Protein AF-0000000083311885 (afdb_homodimer)

Nearest PDB structures (foldseek):
  3obe-assembly1_A  TM=7.363E-01  e=1.708E-14  Parabacteroides distasonis ATCC 8503
  5hmq-assembly2_B  TM=7.507E-01  e=5.386E-14  Pseudomonas putida KT2440
  3obe-assembly2_B  TM=7.252E-01  e=8.177E-13  Parabacteroides distasonis ATCC 8503
  7vpf-assembly1_B  TM=7.449E-01  e=5.595E-10  Paenibacillus sp. FSL H7-0331
  3ju2-assembly1_A  TM=7.381E-01  e=1.764E-09  Sinorhizobium meliloti

Solvent-accessible surface area (backbone atoms only — not comparable to full-atom values): 34949 Å² total; per-residue (Å²): 135,87,79,86,82,86,86,87,86,82,88,85,83,87,79,83,82,82,80,80,82,76,84,77,81,83,79,84,78,71,81,74,75,80,79,70,80,74,68,78,68,74,72,69,78,74,63,57,48,38,24,39,45,42,82,81,56,80,82,64,66,56,55,68,30,40,34,34,28,33,73,28,62,41,54,23,31,30,45,59,72,54,42,46,71,57,39,36,60,68,55,44,51,51,43,22,57,77,33,59,30,47,61,40,31,37,44,52,77,66,28,49,60,53,75,53,67,68,58,47,51,35,40,49,25,49,47,53,44,34,39,74,60,60,32,74,36,37,35,36,39,69,38,69,55,62,82,95,50,83,83,47,72,67,55,43,53,53,35,24,52,29,40,38,54,52,18,59,58,33,46,79,61,76,32,46,27,25,44,38,60,46,69,75,25,51,50,64,39,63,67,44,44,52,54,31,54,73,59,41,85,75,37,31,24,21,51,28,42,43,42,38,41,74,60,70,38,57,43,49,56,49,50,63,75,45,45,91,45,49,65,37,38,35,44,46,30,39,72,48,71,50,64,46,94,88,63,44,70,49,63,42,48,27,42,43,75,70,42,86,70,63,66,57,62,59,40,51,50,45,38,55,72,72,62,65,80,51,53,39,27,38,36,72,31,59,79,43,90,97,43,63,48,54,54,49,43,26,50,59,46,22,59,36,40,52,47,41,47,72,63,62,67,131,83,76,82,74,83,80,82,83,76,80,81,77,83,74,81,74,78,76,74,76,71,80,71,76,78,73,80,75,69,76,68,73,79,77,71,75,74,70,78,70,77,70,69,81,76,61,57,47,39,24,41,44,43,81,80,55,80,83,65,65,57,53,67,29,40,35,33,28,33,74,30,63,40,56,24,30,32,45,59,69,53,41,46,71,58,38,37,60,68,57,42,50,51,44,22,59,75,34,57,29,45,60,40,30,38,43,52,79,68,29,49,57,52,75,52,67,68,60,47,51,33,42,48,26,49,47,52,44,34,39,74,61,60,32,72,36,38,36,36,40,70,39,70,56,64,83,98,50,81,82,49,74,65,55,43,52,53,37,24,50,29,41,39,54,51,20,58,58,33,45,78,63,74,32,45,29,25,42,35,59,46,68,75,26,50,50,63,38,63,67,45,45,52,55,31,55,73,60,41,85,73,37,33,25,21,52,27,42,44,42,37,40,72,59,69,37,56,42,49,56,49,50,64,74,44,46,92,43,49,64,37,39,36,42,45,31,38,69,49,71,52,64,46,97,88,64,43,71,50,63,43,49,26,42,42,73,70,43,87,70,62,64,58,61,58,40,50,52,44,39,57,72,72,61,65,81,53,54,37,27,42,35,72,32,60,79,43,90,97,44,64,48,54,53,50,44,25,50,59,45,23,60,34,40,54,45,42,46,72,65,62,68

Radius of gyration: 37.35 Å; Cα contacts (8 Å, |Δi|>4): 1074; chains: 2; bounding box: 110×89×124 Å

Organism: NCBI:txid1204385

Secondary structure (DSSP, 8-state):
---------------------------------------------PPPEEEEE-TT-SS--HHHHHHHHHHHT-SEEEE---HHHH--HHHHHHHHHHHT--EEEEE-SS-TT---HHHHHHHHHHHHHHHHTT-SEEEE---PPPTTS---HHHHHHHHHHHHHHHHHHHTTTPPEEEEP-TTSS--SHHHHHHHHHT-SS-EEEEEHHHHHHTT--HHHHHHHTTTTEEEEEE-EEEE--B-TTS-B--EEE-TTTSSSS-HHHHHHHHHHTT--SEEEEPP-SPPTT--SHHHHHHHTHHHHHHHHHTT-/----------------------------TT---------------PPPEEEEE-TT-SS--HHHHHHHHHHHT-SEEEE---HHHH--HHHHHHHHHHHT--EEEEE-SS-TT---HHHHHHHHHHHHHHHHTT-SEEEE---PPPTTS---HHHHHHHHHHHHHHHHHHHTTTPPEEEEP-TTSS--SHHHHHHHHHT-SS-EEEEEHHHHHHTT--HHHHHHHTTTTEEEEEE-EEEE--B-TTS-B--EEE-TTTSSSS-HHHHHHHHHHTT--SEEEEPP-SPPTT--SHHHHHHHTHHHHHHHHHTT-

Structure (mmCIF, N/CA/C/O backbone):
data_AF-0000000083311885-model_v1
#
loop_
_entity.id
_entity.type
_entity.pdbx_description
1 polymer 'Sugar phosphate isomerase/epimerase'
#
loop_
_atom_site.group_PDB
_atom_site.id
_atom_site.type_symbol
_atom_site.label_atom_id
_atom_site.label_alt_id
_atom_site.label_comp_id
_atom_site.label_asym_id
_atom_site.label_entity_id
_atom_site.label_seq_id
_atom_site.pdbx_PDB_ins_code
_atom_site.Cartn_x
_atom_site.Cartn_y
_atom_site.Cartn_z
_atom_site.occupancy
_atom_site.B_iso_or_equiv
_atom_site.auth_seq_id
_atom_site.auth_comp_id
_atom_site.auth_asym_id
_atom_site.auth_atom_id
_atom_site.pdbx_PDB_model_num
ATOM 1 N N . MET A 1 1 ? 36.219 -35.906 82 1 18.56 1 MET A N 1
ATOM 2 C CA . MET A 1 1 ? 37.688 -35.812 81.938 1 18.56 1 MET A CA 1
ATOM 3 C C . MET A 1 1 ? 38.219 -36.75 80.812 1 18.56 1 MET A C 1
ATOM 5 O O . MET A 1 1 ? 39.438 -36.969 80.75 1 18.56 1 MET A O 1
ATOM 9 N N . ALA A 1 2 ? 37.219 -37.438 80.062 1 23.94 2 ALA A N 1
ATOM 10 C CA . ALA A 1 2 ? 37.438 -38.688 79.312 1 23.94 2 ALA A CA 1
ATOM 11 C C . ALA A 1 2 ? 38.219 -38.406 78.062 1 23.94 2 ALA A C 1
ATOM 13 O O . ALA A 1 2 ? 37.875 -37.469 77.312 1 23.94 2 ALA A O 1
ATOM 14 N N . GLY A 1 3 ? 39.531 -38.781 77.812 1 20.08 3 GLY A N 1
ATOM 15 C CA . GLY A 1 3 ? 40.812 -38.5 77.125 1 20.08 3 GLY A CA 1
ATOM 16 C C . GLY A 1 3 ? 40.844 -38.938 75.688 1 20.08 3 GLY A C 1
ATOM 17 O O . GLY A 1 3 ? 40.719 -40.156 75.438 1 20.08 3 GLY A O 1
ATOM 18 N N . ILE A 1 4 ? 40.344 -38.188 74.562 1 24.22 4 ILE A N 1
ATOM 19 C CA . ILE A 1 4 ? 39.938 -38.438 73.188 1 24.22 4 ILE A CA 1
ATOM 20 C C . ILE A 1 4 ? 41.156 -38.688 72.312 1 24.22 4 ILE A C 1
ATOM 22 O O . ILE A 1 4 ? 42 -37.781 72.125 1 24.22 4 ILE A O 1
ATOM 26 N N . TYR A 1 5 ? 41.844 -39.906 72.25 1 21.88 5 TYR A N 1
ATOM 27 C CA . TYR A 1 5 ? 43.156 -40.344 71.812 1 21.88 5 TYR A CA 1
ATOM 28 C C . TYR A 1 5 ? 43.281 -40.281 70.25 1 21.88 5 TYR A C 1
ATOM 30 O O . TYR A 1 5 ? 42.438 -40.812 69.562 1 21.88 5 TYR A O 1
ATOM 38 N N . PRO A 1 6 ? 44.094 -39.312 69.5 1 24.08 6 PRO A N 1
ATOM 39 C CA . PRO A 1 6 ? 44.219 -38.812 68.125 1 24.08 6 PRO A CA 1
ATOM 40 C C . PRO A 1 6 ? 44.938 -39.781 67.188 1 24.08 6 PRO A C 1
ATOM 42 O O . PRO A 1 6 ? 45.938 -40.375 67.562 1 24.08 6 PRO A O 1
ATOM 45 N N . ALA A 1 7 ? 44.312 -40.469 66.062 1 26 7 ALA A N 1
ATOM 46 C CA . ALA A 1 7 ? 44.719 -41.656 65.312 1 26 7 ALA A CA 1
ATOM 47 C C . ALA A 1 7 ? 45.906 -41.375 64.438 1 26 7 ALA A C 1
ATOM 49 O O . ALA A 1 7 ? 46.031 -40.25 63.875 1 26 7 ALA A O 1
ATOM 50 N N . PRO A 1 8 ? 46.969 -42.281 64 1 21.94 8 PRO A N 1
ATOM 51 C CA . PRO A 1 8 ? 48.375 -42.25 63.594 1 21.94 8 PRO A CA 1
ATOM 52 C C . PRO A 1 8 ? 48.531 -42.156 62.094 1 21.94 8 PRO A C 1
ATOM 54 O O . PRO A 1 8 ? 47.75 -42.781 61.344 1 21.94 8 PRO A O 1
ATOM 57 N N . LEU A 1 9 ? 48.969 -41 61.406 1 22.94 9 LEU A N 1
ATOM 58 C CA . LEU A 1 9 ? 49.062 -40.469 60.031 1 22.94 9 LEU A CA 1
ATOM 59 C C . LEU A 1 9 ? 50.094 -41.219 59.219 1 22.94 9 LEU A C 1
ATOM 61 O O . LEU A 1 9 ? 51.312 -41.156 59.531 1 22.94 9 LEU A O 1
ATOM 65 N N . SER A 1 10 ? 49.781 -42.406 58.531 1 20.8 10 SER A N 1
ATOM 66 C CA . SER A 1 10 ? 50.688 -43.375 57.938 1 20.8 10 SER A CA 1
ATOM 67 C C . SER A 1 10 ? 51.406 -42.812 56.719 1 20.8 10 SER A C 1
ATOM 69 O O . SER A 1 10 ? 50.875 -41.969 56.031 1 20.8 10 SER A O 1
ATOM 71 N N . ARG A 1 11 ? 52.75 -43.062 56.344 1 22.72 11 ARG A N 1
ATOM 72 C CA . ARG A 1 11 ? 53.969 -42.562 55.719 1 22.72 11 ARG A CA 1
ATOM 73 C C . ARG A 1 11 ? 54 -43.031 54.25 1 22.72 11 ARG A C 1
ATOM 75 O O . ARG A 1 11 ? 54.344 -44.156 53.938 1 22.72 11 ARG A O 1
ATOM 82 N N . CYS A 1 12 ? 52.969 -42.75 53.188 1 21.72 12 CYS A N 1
ATOM 83 C CA . CYS A 1 12 ? 52.844 -43.469 51.938 1 21.72 12 CYS A CA 1
ATOM 84 C C . CYS A 1 12 ? 53.969 -43.156 50.969 1 21.72 12 CYS A C 1
ATOM 86 O O . CYS A 1 12 ? 54.25 -41.969 50.719 1 21.72 12 CYS A O 1
ATOM 88 N N . THR A 1 13 ? 54.875 -44.094 50.438 1 20.58 13 THR A N 1
ATOM 89 C CA . THR A 1 13 ? 56.219 -44.188 49.844 1 20.58 13 THR A CA 1
ATOM 90 C C . THR A 1 13 ? 56.188 -43.875 48.375 1 20.58 13 THR A C 1
ATOM 92 O O . THR A 1 13 ? 55.281 -44.312 47.656 1 20.58 13 THR A O 1
ATOM 95 N N . ARG A 1 14 ? 56.844 -42.781 47.75 1 23.69 14 ARG A N 1
ATOM 96 C CA . ARG A 1 14 ? 56.906 -41.969 46.531 1 23.69 14 ARG A CA 1
ATOM 97 C C . ARG A 1 14 ? 57.719 -42.688 45.438 1 23.69 14 ARG A C 1
ATOM 99 O O . ARG A 1 14 ? 58.969 -42.719 45.5 1 23.69 14 ARG A O 1
ATOM 106 N N . GLY A 1 15 ? 57.281 -43.969 44.875 1 18.47 15 GLY A N 1
ATOM 107 C CA . GLY A 1 15 ? 58.188 -44.75 44.031 1 18.47 15 GLY A CA 1
ATOM 108 C C . GLY A 1 15 ? 58.438 -44.094 42.688 1 18.47 15 GLY A C 1
ATOM 109 O O . GLY A 1 15 ? 57.562 -43.469 42.094 1 18.47 15 GLY A O 1
ATOM 110 N N . LYS A 1 16 ? 59.75 -43.812 42.25 1 25.08 16 LYS A N 1
ATOM 111 C CA . LYS A 1 16 ? 60.438 -43.062 41.219 1 25.08 16 LYS A CA 1
ATOM 112 C C . LYS A 1 16 ? 60.406 -43.812 39.906 1 25.08 16 LYS A C 1
ATOM 114 O O . LYS A 1 16 ? 61.062 -44.844 39.75 1 25.08 16 LYS A O 1
ATOM 119 N N . LEU A 1 17 ? 59.156 -43.938 39.062 1 21.27 17 LEU A N 1
ATOM 120 C CA . LEU A 1 17 ? 59.062 -44.812 37.906 1 21.27 17 LEU A CA 1
ATOM 121 C C . LEU A 1 17 ? 59.938 -44.312 36.75 1 21.27 17 LEU A C 1
ATOM 123 O O . LEU A 1 17 ? 59.906 -43.125 36.406 1 21.27 17 LEU A O 1
ATOM 127 N N . ASP A 1 18 ? 61.031 -44.969 36.344 1 23.36 18 ASP A N 1
ATOM 128 C CA . ASP A 1 18 ? 62.156 -44.812 35.438 1 23.36 18 ASP A CA 1
ATOM 129 C C . ASP A 1 18 ? 61.719 -44.906 34 1 23.36 18 ASP A C 1
ATOM 131 O O . ASP A 1 18 ? 61.406 -46 33.531 1 23.36 18 ASP A O 1
ATOM 135 N N . VAL A 1 19 ? 60.844 -44.094 33.406 1 24.53 19 VAL A N 1
ATOM 136 C CA . VAL A 1 19 ? 60.125 -44.219 32.125 1 24.53 19 VAL A CA 1
ATOM 137 C C . VAL A 1 19 ? 61.094 -44.094 30.969 1 24.53 19 VAL A C 1
ATOM 139 O O . VAL A 1 19 ? 61.719 -43.062 30.797 1 24.53 19 VAL A O 1
ATOM 142 N N . SER A 1 20 ? 61.781 -45.219 30.531 1 22.55 20 SER A N 1
ATOM 143 C CA . SER A 1 20 ? 62.781 -45.344 29.5 1 22.55 20 SER A CA 1
ATOM 144 C C . SER A 1 20 ? 62.219 -45.094 28.109 1 22.55 20 SER A C 1
ATOM 146 O O . SER A 1 20 ? 61.219 -45.75 27.719 1 22.55 20 SER A O 1
ATOM 148 N N . PHE A 1 21 ? 62.25 -43.938 27.484 1 27.09 21 PHE A N 1
ATOM 149 C CA . PHE A 1 21 ? 61.688 -43.312 26.297 1 27.09 21 PHE A CA 1
ATOM 150 C C . PHE A 1 21 ? 62.312 -43.906 25.031 1 27.09 21 PHE A C 1
ATOM 152 O O . PHE A 1 21 ? 63.5 -43.656 24.75 1 27.09 21 PHE A O 1
ATOM 159 N N . SER A 1 22 ? 61.906 -45.25 24.656 1 25.77 22 SER A N 1
ATOM 160 C CA . SER A 1 22 ? 62.531 -45.875 23.5 1 25.77 22 SER A CA 1
ATOM 161 C C . SER A 1 22 ? 62.188 -45.125 22.219 1 25.77 22 SER A C 1
ATOM 163 O O . SER A 1 22 ? 61.062 -44.719 22.016 1 25.77 22 SER A O 1
ATOM 165 N N . PRO A 1 23 ? 63.188 -44.75 21.281 1 29.5 23 PRO A N 1
ATOM 166 C CA . PRO A 1 23 ? 63.125 -43.875 20.125 1 29.5 23 PRO A CA 1
ATOM 167 C C . PRO A 1 23 ? 62.469 -44.531 18.922 1 29.5 23 PRO A C 1
ATOM 169 O O . PRO A 1 23 ? 62.875 -45.625 18.5 1 29.5 23 PRO A O 1
ATOM 172 N N . ARG A 1 24 ? 61.125 -44.531 18.656 1 31.94 24 ARG A N 1
ATOM 173 C CA . ARG A 1 24 ? 60.406 -45.281 17.641 1 31.94 24 ARG A CA 1
ATOM 174 C C . ARG A 1 24 ? 60.875 -44.875 16.234 1 31.94 24 ARG A C 1
ATOM 176 O O . ARG A 1 24 ? 61.219 -43.719 15.992 1 31.94 24 ARG A O 1
ATOM 183 N N . PRO A 1 25 ? 61.125 -45.875 15.375 1 28.33 25 PRO A N 1
ATOM 184 C CA . PRO A 1 25 ? 61.719 -45.75 14.055 1 28.33 25 PRO A CA 1
ATOM 185 C C . PRO A 1 25 ? 60.875 -44.906 13.102 1 28.33 25 PRO A C 1
ATOM 187 O O . PRO A 1 25 ? 59.656 -44.781 13.273 1 28.33 25 PRO A O 1
ATOM 190 N N . ARG A 1 26 ? 61.531 -44.062 12.164 1 31.56 26 ARG A N 1
ATOM 191 C CA . ARG A 1 26 ? 61.062 -43.031 11.227 1 31.56 26 ARG A CA 1
ATOM 192 C C . ARG A 1 26 ? 60.281 -43.656 10.07 1 31.56 26 ARG A C 1
ATOM 194 O O . ARG A 1 26 ? 60.812 -44.5 9.352 1 31.56 26 ARG A O 1
ATOM 201 N N . PRO A 1 27 ? 58.906 -43.938 10.211 1 27.64 27 PRO A N 1
ATOM 202 C CA . PRO A 1 27 ? 58.156 -44.656 9.164 1 27.64 27 PRO A CA 1
ATOM 203 C C . PRO A 1 27 ? 58.406 -44.094 7.77 1 27.64 27 PRO A C 1
ATOM 205 O O . PRO A 1 27 ? 58.75 -42.906 7.625 1 27.64 27 PRO A O 1
ATOM 208 N N . ASN A 1 28 ? 58.812 -44.969 6.84 1 30.66 28 ASN A N 1
ATOM 209 C CA . ASN A 1 28 ? 59.062 -44.812 5.414 1 30.66 28 ASN A CA 1
ATOM 210 C C . ASN A 1 28 ? 57.938 -44.125 4.691 1 30.66 28 ASN A C 1
ATOM 212 O O . ASN A 1 28 ? 56.812 -44.625 4.645 1 30.66 28 ASN A O 1
ATOM 216 N N . LEU A 1 29 ? 57.938 -42.844 4.359 1 29.81 29 LEU A N 1
ATOM 217 C CA . LEU A 1 29 ? 56.969 -41.844 3.889 1 29.81 29 LEU A CA 1
ATOM 218 C C . LEU A 1 29 ? 56.562 -42.156 2.449 1 29.81 29 LEU A C 1
ATOM 220 O O . LEU A 1 29 ? 55.781 -41.406 1.859 1 29.81 29 LEU A O 1
ATOM 224 N N . TYR A 1 30 ? 57.281 -43 1.645 1 30.47 30 TYR A N 1
ATOM 225 C CA . TYR A 1 30 ? 57.188 -42.656 0.232 1 30.47 30 TYR A CA 1
ATOM 226 C C . TYR A 1 30 ? 55.906 -43.156 -0.392 1 30.47 30 TYR A C 1
ATOM 228 O O . TYR A 1 30 ? 55.75 -43.156 -1.616 1 30.47 30 TYR A O 1
ATOM 236 N N . GLN A 1 31 ? 55.188 -44.062 0.158 1 31.91 31 GLN A N 1
ATOM 237 C CA . GLN A 1 31 ? 54.281 -44.625 -0.827 1 31.91 31 GLN A CA 1
ATOM 238 C C . GLN A 1 31 ? 53.219 -43.594 -1.263 1 31.91 31 GLN A C 1
ATOM 240 O O . GLN A 1 31 ? 52.312 -43.25 -0.499 1 31.91 31 GLN A O 1
ATOM 245 N N . LEU A 1 32 ? 53.469 -42.75 -2.26 1 33.69 32 LEU A N 1
ATOM 246 C CA . LEU A 1 32 ? 52.406 -41.875 -2.764 1 33.69 32 LEU A CA 1
ATOM 247 C C . LEU A 1 32 ? 51.312 -42.688 -3.41 1 33.69 32 LEU A C 1
ATOM 249 O O . LEU A 1 32 ? 51.562 -43.469 -4.336 1 33.69 32 LEU A O 1
ATOM 253 N N . PRO A 1 33 ? 50.25 -43.094 -2.766 1 38.22 33 PRO A N 1
ATOM 254 C CA . PRO A 1 33 ? 49.219 -43.844 -3.482 1 38.22 33 PRO A CA 1
ATOM 255 C C . PRO A 1 33 ? 48.75 -43.156 -4.75 1 38.22 33 PRO A C 1
ATOM 257 O O . PRO A 1 33 ? 48.812 -41.906 -4.84 1 38.22 33 PRO A O 1
ATOM 260 N N . SER A 1 34 ? 48.75 -43.844 -5.852 1 37.88 34 SER A N 1
ATOM 261 C CA . SER A 1 34 ? 48.156 -43.438 -7.121 1 37.88 34 SER A CA 1
ATOM 262 C C . SER A 1 34 ? 46.719 -42.938 -6.926 1 37.88 34 SER A C 1
ATOM 264 O O . SER A 1 34 ? 45.875 -43.656 -6.379 1 37.88 34 SER A O 1
ATOM 266 N N . LEU A 1 35 ? 46.438 -41.656 -6.828 1 35.78 35 LEU A N 1
ATOM 267 C CA . LEU A 1 35 ? 45.094 -41.094 -6.793 1 35.78 35 LEU A CA 1
ATOM 268 C C . LEU A 1 35 ? 44.25 -41.562 -7.977 1 35.78 35 LEU A C 1
ATOM 270 O O . LEU A 1 35 ? 44.531 -41.188 -9.117 1 35.78 35 LEU A O 1
ATOM 274 N N . ILE A 1 36 ? 43.719 -42.812 -8.008 1 42.84 36 ILE A N 1
ATOM 275 C CA . ILE A 1 36 ? 42.688 -43.125 -8.977 1 42.84 36 ILE A CA 1
ATOM 276 C C . ILE A 1 36 ? 41.656 -42 -9.031 1 42.84 36 ILE A C 1
ATOM 278 O O . ILE A 1 36 ? 41.188 -41.531 -8 1 42.84 36 ILE A O 1
ATOM 282 N N . PRO A 1 37 ? 41.5 -41.312 -10.172 1 39.31 37 PRO A N 1
ATOM 283 C CA . PRO A 1 37 ? 40.469 -40.281 -10.227 1 39.31 37 PRO A CA 1
ATOM 284 C C . PRO A 1 37 ? 39.094 -40.75 -9.703 1 39.31 37 PRO A C 1
ATOM 286 O O . PRO A 1 37 ? 38.688 -41.906 -9.977 1 39.31 37 PRO A O 1
ATOM 289 N N . SER A 1 38 ? 38.688 -40.312 -8.555 1 37.69 38 SER A N 1
ATOM 290 C CA . SER A 1 38 ? 37.312 -40.562 -8.078 1 37.69 38 SER A CA 1
ATOM 291 C C . SER A 1 38 ? 36.312 -40.531 -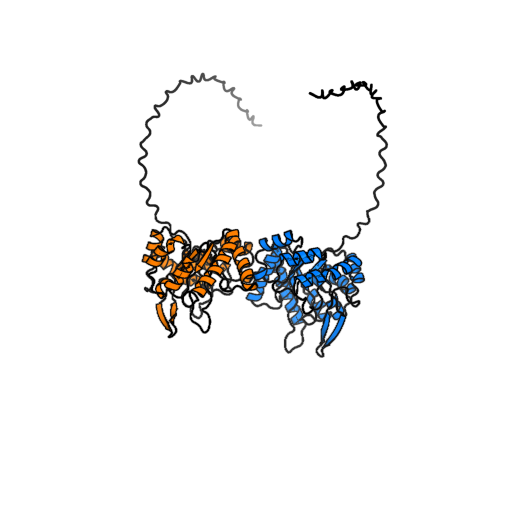9.219 1 37.69 38 SER A C 1
ATOM 293 O O . SER A 1 38 ? 36.469 -39.719 -10.141 1 37.69 38 SER A O 1
ATOM 295 N N . GLN A 1 39 ? 35.719 -41.625 -9.562 1 39.34 39 GLN A N 1
ATOM 296 C CA . GLN A 1 39 ? 34.531 -41.594 -10.445 1 39.34 39 GLN A CA 1
ATOM 297 C C . GLN A 1 39 ? 33.75 -40.312 -10.289 1 39.34 39 GLN A C 1
ATOM 299 O O . GLN A 1 39 ? 33.719 -39.719 -9.211 1 39.34 39 GLN A O 1
ATOM 304 N N . PRO A 1 40 ? 33.469 -39.594 -11.391 1 40.59 40 PRO A N 1
ATOM 305 C CA . PRO A 1 40 ? 32.562 -38.438 -11.188 1 40.59 40 PRO A CA 1
ATOM 306 C C . PRO A 1 40 ? 31.453 -38.75 -10.18 1 40.59 40 PRO A C 1
ATOM 308 O O . PRO A 1 40 ? 30.859 -39.812 -10.203 1 40.59 40 PRO A O 1
ATOM 311 N N . HIS A 1 41 ? 31.594 -38.375 -8.961 1 38.5 41 HIS A N 1
ATOM 312 C CA . HIS A 1 41 ? 30.422 -38.438 -8.094 1 38.5 41 HIS A CA 1
ATOM 313 C C . HIS A 1 41 ? 29.141 -38.188 -8.883 1 38.5 41 HIS A C 1
ATOM 315 O O . HIS A 1 41 ? 29.062 -37.188 -9.633 1 38.5 41 HIS A O 1
ATOM 321 N N . GLU A 1 42 ? 28.531 -39.094 -9.375 1 40.53 42 GLU A N 1
ATOM 322 C CA . GLU A 1 42 ? 27.156 -38.812 -9.75 1 40.53 42 GLU A CA 1
ATOM 323 C C . GLU A 1 42 ? 26.562 -37.719 -8.891 1 40.53 42 GLU A C 1
ATOM 325 O O . GLU A 1 42 ? 26.406 -37.875 -7.676 1 40.53 42 GLU A O 1
ATOM 330 N N . GLU A 1 43 ? 26.891 -36.469 -9.031 1 42.88 43 GLU A N 1
ATOM 331 C CA . GLU A 1 43 ? 26.219 -35.375 -8.328 1 42.88 43 GLU A CA 1
ATOM 332 C C . GLU A 1 43 ? 24.75 -35.688 -8.094 1 42.88 43 GLU A C 1
ATOM 334 O O . GLU A 1 43 ? 24 -35.938 -9.039 1 42.88 43 GLU A O 1
ATOM 339 N N . GLU A 1 44 ? 24.375 -36.438 -7.098 1 50.34 44 GLU A N 1
ATOM 340 C CA . GLU A 1 44 ? 22.969 -36.594 -6.73 1 50.34 44 GLU A CA 1
ATOM 341 C C . GLU A 1 44 ? 22.188 -35.344 -7.098 1 50.34 44 GLU A C 1
ATOM 343 O O . GLU A 1 44 ? 22.641 -34.219 -6.844 1 50.34 44 GLU A O 1
ATOM 348 N N . PRO A 1 45 ? 21.328 -35.438 -8.062 1 56.09 45 PRO A N 1
ATOM 349 C CA . PRO A 1 45 ? 20.578 -34.25 -8.492 1 56.09 45 PRO A CA 1
ATOM 350 C C . PRO A 1 45 ? 20.094 -33.406 -7.324 1 56.09 45 PRO A C 1
ATOM 352 O O . PRO A 1 45 ? 19.641 -33.938 -6.305 1 56.09 45 PRO A O 1
ATOM 355 N N . MET A 1 46 ? 20.594 -32.25 -7.121 1 65.31 46 MET A N 1
ATOM 356 C CA . MET A 1 46 ? 20.219 -31.312 -6.062 1 65.31 46 MET A CA 1
ATOM 357 C C . MET A 1 46 ? 18.719 -31.109 -6.012 1 65.31 46 MET A C 1
ATOM 359 O O . MET A 1 46 ? 18.062 -30.953 -7.051 1 65.31 46 MET A O 1
ATOM 363 N N . PRO A 1 47 ? 18.031 -31.344 -4.863 1 84.31 47 PRO A N 1
ATOM 364 C CA . PRO A 1 47 ? 16.594 -31.141 -4.684 1 84.31 47 PRO A CA 1
ATOM 365 C C . PRO A 1 47 ? 16.141 -29.734 -5.086 1 84.31 47 PRO A C 1
ATOM 367 O O . PRO A 1 47 ? 16.938 -28.781 -5.02 1 84.31 47 PRO A O 1
ATOM 370 N N . PHE A 1 48 ? 15.016 -29.672 -5.781 1 96.19 48 PHE A N 1
ATOM 371 C CA . PHE A 1 48 ? 14.438 -28.391 -6.176 1 96.19 48 PHE A CA 1
ATOM 372 C C . PHE A 1 48 ? 14.219 -27.5 -4.961 1 96.19 48 PHE A C 1
ATOM 374 O O . PHE A 1 48 ? 13.977 -27.984 -3.855 1 96.19 48 PHE A O 1
ATOM 381 N N . LYS A 1 49 ? 14.406 -26.203 -5.078 1 98.25 49 LYS A N 1
ATOM 382 C CA . LYS A 1 49 ? 13.898 -25.266 -4.094 1 98.25 49 LYS A CA 1
ATOM 383 C C . LYS A 1 49 ? 12.375 -25.203 -4.125 1 98.25 49 LYS A C 1
ATOM 385 O O . LYS A 1 49 ? 11.789 -24.797 -5.133 1 98.25 49 LYS A O 1
ATOM 390 N N . LEU A 1 50 ? 11.773 -25.578 -3.02 1 98.88 50 LEU A N 1
ATOM 391 C CA . LEU A 1 50 ? 10.312 -25.609 -2.932 1 98.88 50 LEU A CA 1
ATOM 392 C C . LEU A 1 50 ? 9.781 -24.375 -2.229 1 98.88 50 LEU A C 1
ATOM 394 O O . LEU A 1 50 ? 10.258 -24 -1.154 1 98.88 50 LEU A O 1
ATOM 398 N N . SER A 1 51 ? 8.828 -23.719 -2.83 1 98.88 51 SER A N 1
ATOM 399 C CA . SER A 1 51 ? 8.156 -22.578 -2.209 1 98.88 51 SER A CA 1
ATOM 400 C C . SER A 1 51 ? 6.66 -22.828 -2.068 1 98.88 51 SER A C 1
ATOM 402 O O . SER A 1 51 ? 6.113 -23.734 -2.715 1 98.88 51 SER A O 1
ATOM 404 N N . TYR A 1 52 ? 6.074 -22.125 -1.166 1 98.88 52 TYR A N 1
ATOM 405 C CA . TYR A 1 52 ? 4.637 -22.203 -0.948 1 98.88 52 TYR A CA 1
ATOM 406 C C . TYR A 1 52 ? 3.953 -20.922 -1.42 1 98.88 52 TYR A C 1
ATOM 408 O O . TYR A 1 52 ? 4.391 -19.812 -1.082 1 98.88 52 TYR A O 1
ATOM 416 N N . SER A 1 53 ? 2.914 -21.062 -2.211 1 98.88 53 SER A N 1
ATOM 417 C CA . SER A 1 53 ? 2.119 -19.906 -2.631 1 98.88 53 SER A CA 1
ATOM 418 C C . SER A 1 53 ? 1.166 -19.453 -1.528 1 98.88 53 SER A C 1
ATOM 420 O O . SER A 1 53 ? 0.276 -20.219 -1.128 1 98.88 53 SER A O 1
ATOM 422 N N . THR A 1 54 ? 1.3 -18.188 -1.15 1 98.56 54 THR A N 1
ATOM 423 C CA . THR A 1 54 ? 0.43 -17.672 -0.099 1 98.56 54 THR A CA 1
ATOM 424 C C . THR A 1 54 ? -0.746 -16.906 -0.698 1 98.56 54 THR A C 1
ATOM 426 O O . THR A 1 54 ? -1.169 -15.891 -0.154 1 98.56 54 THR A O 1
ATOM 429 N N . LEU A 1 55 ? -1.291 -17.359 -1.745 1 96.06 55 LEU A N 1
ATOM 430 C CA . LEU A 1 55 ? -2.225 -16.625 -2.596 1 96.06 55 LEU A CA 1
ATOM 431 C C . LEU A 1 55 ? -3.498 -16.281 -1.832 1 96.06 55 LEU A C 1
ATOM 433 O O . LEU A 1 55 ? -4.227 -15.367 -2.217 1 96.06 55 LEU A O 1
ATOM 437 N N . ARG A 1 56 ? -3.781 -16.906 -0.662 1 95.12 56 ARG A N 1
ATOM 438 C CA . ARG A 1 56 ? -5.043 -16.656 0.024 1 95.12 56 ARG A CA 1
ATOM 439 C C . ARG A 1 56 ? -4.824 -15.797 1.266 1 95.12 56 ARG A C 1
ATOM 441 O O . ARG A 1 56 ? -5.777 -15.453 1.971 1 95.12 56 ARG A O 1
ATOM 448 N N . TRP A 1 57 ? -3.598 -15.508 1.512 1 97 57 TRP A N 1
ATOM 449 C CA . TRP A 1 57 ? -3.312 -14.703 2.697 1 97 57 TRP A CA 1
ATOM 450 C C . TRP A 1 57 ? -3.768 -13.266 2.5 1 97 57 TRP A C 1
ATOM 452 O O . TRP A 1 57 ? -3.451 -12.641 1.485 1 97 57 TRP A O 1
ATOM 462 N N . LYS A 1 58 ? -4.465 -12.742 3.459 1 93.69 58 LYS A N 1
ATOM 463 C CA . LYS A 1 58 ? -4.977 -11.375 3.35 1 93.69 58 LYS A CA 1
ATOM 464 C C . LYS A 1 58 ? -4.242 -10.438 4.297 1 93.69 58 LYS A C 1
ATOM 466 O O . LYS A 1 58 ? -3.607 -9.477 3.857 1 93.69 58 LYS A O 1
ATOM 471 N N . SER A 1 59 ? -4.293 -10.711 5.605 1 95.5 59 SER A N 1
ATOM 472 C CA . SER A 1 59 ? -3.656 -9.875 6.617 1 95.5 59 SER A CA 1
ATOM 473 C C . SER A 1 59 ? -2.889 -10.719 7.633 1 95.5 59 SER A C 1
ATOM 475 O O . SER A 1 59 ? -3.176 -10.672 8.828 1 95.5 59 SER A O 1
ATOM 477 N N . PRO A 1 60 ? -1.88 -11.367 7.109 1 97.94 60 PRO A N 1
ATOM 478 C CA . PRO A 1 60 ? -1.159 -12.273 8.008 1 97.94 60 PRO A CA 1
ATOM 479 C C . PRO A 1 60 ? -0.221 -11.539 8.961 1 97.94 60 PRO A C 1
ATOM 481 O O . PRO A 1 60 ? 0.332 -10.492 8.609 1 97.94 60 PRO A O 1
ATOM 484 N N . ASP A 1 61 ? -0.098 -12.125 10.188 1 97.19 61 ASP A N 1
ATOM 485 C CA . ASP A 1 61 ? 1.139 -11.883 10.922 1 97.19 61 ASP A CA 1
ATOM 486 C C . ASP A 1 61 ? 2.314 -12.617 10.281 1 97.19 61 ASP A C 1
ATOM 488 O O . ASP A 1 61 ? 2.465 -13.828 10.461 1 97.19 61 ASP A O 1
ATOM 492 N N . LEU A 1 62 ? 3.107 -11.914 9.609 1 98.06 62 LEU A N 1
ATOM 493 C CA . LEU A 1 62 ? 4.016 -12.508 8.633 1 98.06 62 LEU A CA 1
ATOM 494 C C . LEU A 1 62 ? 5.055 -13.391 9.32 1 98.06 62 LEU A C 1
ATOM 496 O O . LEU A 1 62 ? 5.293 -14.523 8.898 1 98.06 62 LEU A O 1
ATOM 500 N N . GLU A 1 63 ? 5.688 -12.898 10.359 1 97.94 63 GLU A N 1
ATOM 501 C CA . GLU A 1 63 ? 6.84 -13.609 10.898 1 97.94 63 GLU A CA 1
ATOM 502 C C . GLU A 1 63 ? 6.43 -14.969 11.469 1 97.94 63 GLU A C 1
ATOM 504 O O . GLU A 1 63 ? 6.98 -16 11.078 1 97.94 63 GLU A O 1
ATOM 509 N N . PRO A 1 64 ? 5.387 -14.992 12.328 1 98.38 64 PRO A N 1
ATOM 510 C CA . PRO A 1 64 ? 4.953 -16.312 12.789 1 98.38 64 PRO A CA 1
ATOM 511 C C . PRO A 1 64 ? 4.504 -17.219 11.656 1 98.38 64 PRO A C 1
ATOM 513 O O . PRO A 1 64 ? 4.73 -18.438 11.695 1 98.38 64 PRO A O 1
ATOM 516 N N . ALA A 1 65 ? 3.859 -16.688 10.688 1 98.5 65 ALA A N 1
ATOM 517 C CA . ALA A 1 65 ? 3.369 -17.484 9.57 1 98.5 65 ALA A CA 1
ATOM 518 C C . ALA A 1 65 ? 4.527 -18.047 8.75 1 98.5 65 ALA A C 1
ATOM 520 O O . ALA A 1 65 ? 4.492 -19.203 8.328 1 98.5 65 ALA A O 1
ATOM 521 N N . LEU A 1 66 ? 5.527 -17.234 8.523 1 98.81 66 LEU A N 1
ATOM 522 C CA . LEU A 1 66 ? 6.691 -17.688 7.773 1 98.81 66 LEU A CA 1
ATOM 523 C C . LEU A 1 66 ? 7.484 -18.719 8.578 1 98.81 66 LEU A C 1
ATOM 525 O O . LEU A 1 66 ? 8.023 -19.672 8.008 1 98.81 66 LEU A O 1
ATOM 529 N N . GLU A 1 67 ? 7.555 -18.484 9.828 1 98.88 67 GLU A N 1
ATOM 530 C CA . GLU A 1 67 ? 8.188 -19.484 10.688 1 98.88 67 GLU A CA 1
ATOM 531 C C . GLU A 1 67 ? 7.473 -20.828 10.594 1 98.88 67 GLU A C 1
ATOM 533 O O . GLU A 1 67 ? 8.117 -21.875 10.562 1 98.88 67 GLU A O 1
ATOM 538 N N . ALA A 1 68 ? 6.219 -20.766 10.578 1 98.88 68 ALA A N 1
ATOM 539 C CA . ALA A 1 68 ? 5.43 -21.984 10.438 1 98.88 68 ALA A CA 1
ATOM 540 C C . ALA A 1 68 ? 5.691 -22.656 9.094 1 98.88 68 ALA A C 1
ATOM 542 O O . ALA A 1 68 ? 5.746 -23.875 9.008 1 98.88 68 ALA A O 1
ATOM 543 N N . LEU A 1 69 ? 5.82 -21.891 8.023 1 98.88 69 LEU A N 1
ATOM 544 C CA . LEU A 1 69 ? 6.156 -22.453 6.723 1 98.88 69 LEU A CA 1
ATOM 545 C C . LEU A 1 69 ? 7.523 -23.125 6.758 1 98.88 69 LEU A C 1
ATOM 547 O O . LEU A 1 69 ? 7.715 -24.188 6.176 1 98.88 69 LEU A O 1
ATOM 551 N N . LYS A 1 70 ? 8.43 -22.453 7.426 1 98.88 70 LYS A N 1
ATOM 552 C CA . LYS A 1 70 ? 9.758 -23.047 7.582 1 98.88 70 LYS A CA 1
ATOM 553 C C . LYS A 1 70 ? 9.68 -24.391 8.312 1 98.88 70 LYS A C 1
ATOM 555 O O . LYS A 1 70 ? 10.281 -25.375 7.879 1 98.88 70 LYS A O 1
ATOM 560 N N . GLU A 1 71 ? 8.961 -24.375 9.375 1 98.81 71 GLU A N 1
ATOM 561 C CA . GLU A 1 71 ? 8.773 -25.609 10.148 1 98.81 71 GLU A CA 1
ATOM 562 C C . GLU A 1 71 ? 8.125 -26.688 9.297 1 98.81 71 GLU A C 1
ATOM 564 O O . GLU A 1 71 ? 8.445 -27.875 9.453 1 98.81 71 GLU A O 1
ATOM 569 N N . ALA A 1 72 ? 7.254 -26.297 8.438 1 98.81 72 ALA A N 1
ATOM 570 C CA . ALA A 1 72 ? 6.574 -27.234 7.551 1 98.81 72 ALA A CA 1
ATOM 571 C C . ALA A 1 72 ? 7.543 -27.828 6.535 1 98.81 72 ALA A C 1
ATOM 573 O O . ALA A 1 72 ? 7.262 -28.875 5.941 1 98.81 72 ALA A O 1
ATOM 574 N N . GLY A 1 73 ? 8.648 -27.141 6.23 1 98.81 73 GLY A N 1
ATOM 575 C CA . GLY A 1 73 ? 9.695 -27.719 5.406 1 98.81 73 GLY A CA 1
ATOM 576 C C . GLY A 1 73 ? 9.922 -26.969 4.113 1 98.81 73 GLY A C 1
ATOM 577 O O . GLY A 1 73 ? 10.75 -27.359 3.293 1 98.81 73 GLY A O 1
ATOM 578 N N . TRP A 1 74 ? 9.305 -25.844 3.936 1 98.88 74 TRP A N 1
ATOM 579 C CA . TRP A 1 74 ? 9.453 -25.047 2.719 1 98.88 74 TRP A CA 1
ATOM 580 C C . TRP A 1 74 ? 10.773 -24.281 2.719 1 98.88 74 TRP A C 1
ATOM 582 O O . TRP A 1 74 ? 11.305 -23.953 3.779 1 98.88 74 TRP A O 1
ATOM 592 N N . ASP A 1 75 ? 11.273 -23.984 1.506 1 98.81 75 ASP A N 1
ATOM 593 C CA . ASP A 1 75 ? 12.531 -23.266 1.34 1 98.81 75 ASP A CA 1
ATOM 594 C C . ASP A 1 75 ? 12.289 -21.781 1.139 1 98.81 75 ASP A C 1
ATOM 596 O O . ASP A 1 75 ? 13.203 -20.969 1.329 1 98.81 75 ASP A O 1
ATOM 600 N N . GLY A 1 76 ? 11.125 -21.406 0.717 1 98.88 76 GLY A N 1
ATOM 601 C CA . GLY A 1 76 ? 10.734 -20.047 0.438 1 98.88 76 GLY A CA 1
ATOM 602 C C . GLY A 1 76 ? 9.234 -19.875 0.267 1 98.88 76 GLY A C 1
ATOM 603 O O . GLY A 1 76 ? 8.469 -20.797 0.525 1 98.88 76 GLY A O 1
ATOM 604 N N . TRP A 1 77 ? 8.836 -18.672 -0.11 1 98.94 77 TRP A N 1
ATOM 605 C CA . TRP A 1 77 ? 7.406 -18.406 -0.247 1 98.94 77 TRP A CA 1
ATOM 606 C C . TRP A 1 77 ? 7.141 -17.422 -1.38 1 98.94 77 TRP A C 1
ATOM 608 O O . TRP A 1 77 ? 8.039 -16.703 -1.804 1 98.94 77 TRP A O 1
ATOM 618 N N . GLU A 1 78 ? 5.984 -17.516 -1.963 1 98.94 78 GLU A N 1
ATOM 619 C CA . GLU A 1 78 ? 5.449 -16.594 -2.959 1 98.94 78 GLU A CA 1
ATOM 620 C C . GLU A 1 78 ? 4.387 -15.68 -2.352 1 98.94 78 GLU A C 1
ATOM 622 O O . GLU A 1 78 ? 3.498 -16.141 -1.635 1 98.94 78 GLU A O 1
ATOM 627 N N . CYS A 1 79 ? 4.492 -14.375 -2.758 1 98.62 79 CYS A N 1
ATOM 628 C CA . CYS A 1 79 ? 3.664 -13.398 -2.059 1 98.62 79 CYS A CA 1
ATOM 629 C C . CYS A 1 79 ? 2.873 -12.555 -3.047 1 98.62 79 CYS A C 1
ATOM 631 O O . CYS A 1 79 ? 3.375 -12.211 -4.117 1 98.62 79 CYS A O 1
ATOM 633 N N . ARG A 1 80 ? 1.683 -12.148 -2.631 1 97.81 80 ARG A N 1
ATOM 634 C CA . ARG A 1 80 ? 0.9 -11.227 -3.441 1 97.81 80 ARG A CA 1
ATOM 635 C C . ARG A 1 80 ? 0.407 -10.047 -2.604 1 97.81 80 ARG A C 1
ATOM 637 O O . ARG A 1 80 ? -0.447 -9.281 -3.049 1 97.81 80 ARG A O 1
ATOM 644 N N . LEU A 1 81 ? 0.785 -9.938 -1.372 1 98.62 81 LEU A N 1
ATOM 645 C CA . LEU A 1 81 ? 0.306 -8.914 -0.45 1 98.62 81 LEU A CA 1
ATOM 646 C C . LEU A 1 81 ? 0.693 -7.52 -0.936 1 98.62 81 LEU A C 1
ATOM 648 O O . LEU A 1 81 ? 1.718 -7.352 -1.602 1 98.62 81 LEU A O 1
ATOM 652 N N . PRO A 1 82 ? -0.134 -6.516 -0.582 1 98.5 82 PRO A N 1
ATOM 653 C CA . PRO A 1 82 ? 0.196 -5.145 -0.981 1 98.5 82 PRO A CA 1
ATOM 654 C C . PRO A 1 82 ? 1.368 -4.566 -0.192 1 98.5 82 PRO A C 1
ATOM 656 O O . PRO A 1 82 ? 1.645 -5.012 0.926 1 98.5 82 PRO A O 1
ATOM 659 N N . LEU A 1 83 ? 1.968 -3.555 -0.773 1 98.75 83 LEU A N 1
ATOM 660 C CA . LEU A 1 83 ? 3.084 -2.895 -0.103 1 98.75 83 LEU A CA 1
ATOM 661 C C . LEU A 1 83 ? 2.629 -2.254 1.204 1 98.75 83 LEU A C 1
ATOM 663 O O . LEU A 1 83 ? 3.391 -2.201 2.172 1 98.75 83 LEU A O 1
ATOM 667 N N . ASP A 1 84 ? 1.407 -1.857 1.257 1 98.56 84 ASP A N 1
ATOM 668 C CA . ASP A 1 84 ? 0.849 -1.258 2.465 1 98.56 84 ASP A CA 1
ATOM 669 C C . ASP A 1 84 ? 0.836 -2.258 3.619 1 98.56 84 ASP A C 1
ATOM 671 O O . ASP A 1 84 ? 0.707 -1.868 4.781 1 98.56 84 ASP A O 1
ATOM 675 N N . TRP A 1 85 ? 0.943 -3.518 3.303 1 98.69 85 TRP A N 1
ATOM 676 C CA . TRP A 1 85 ? 1.031 -4.527 4.352 1 98.69 85 TRP A CA 1
ATOM 677 C C . TRP A 1 85 ? 2.477 -4.965 4.566 1 98.69 85 TRP A C 1
ATOM 679 O O . TRP A 1 85 ? 2.906 -5.176 5.703 1 98.69 85 TRP A O 1
ATOM 689 N N . LEU A 1 86 ? 3.193 -5.055 3.486 1 98.75 86 LEU A N 1
ATOM 690 C CA . LEU A 1 86 ? 4.551 -5.578 3.553 1 98.75 86 LEU A CA 1
ATOM 691 C C . LEU A 1 86 ? 5.496 -4.559 4.184 1 98.75 86 LEU A C 1
ATOM 693 O O . LEU A 1 86 ? 6.438 -4.934 4.887 1 98.75 86 LEU A O 1
ATOM 697 N N . GLY A 1 87 ? 5.262 -3.297 3.924 1 98.56 87 GLY A N 1
ATOM 698 C CA . GLY A 1 87 ? 6.172 -2.266 4.395 1 98.56 87 GLY A CA 1
ATOM 699 C C . GLY A 1 87 ? 7.395 -2.098 3.514 1 98.56 87 GLY A C 1
ATOM 700 O O . GLY A 1 87 ? 7.293 -2.154 2.285 1 98.56 87 GLY A O 1
ATOM 701 N N . THR A 1 88 ? 8.516 -1.883 4.133 1 98.69 88 THR A N 1
ATOM 702 C CA . THR A 1 88 ? 9.734 -1.599 3.391 1 98.69 88 THR A CA 1
ATOM 703 C C . THR A 1 88 ? 10.492 -2.889 3.074 1 98.69 88 THR A C 1
ATOM 705 O O . THR A 1 88 ? 10.344 -3.889 3.781 1 98.69 88 THR A O 1
ATOM 708 N N . PRO A 1 89 ? 11.344 -2.826 2.02 1 98.81 89 PRO A N 1
ATOM 709 C CA . PRO A 1 89 ? 12.203 -3.988 1.763 1 98.81 89 PRO A CA 1
ATOM 710 C C . PRO A 1 89 ? 13.086 -4.348 2.955 1 98.81 89 PRO A C 1
ATOM 712 O O . PRO A 1 89 ? 13.305 -5.531 3.229 1 98.81 89 PRO A O 1
ATOM 715 N N . GLN A 1 90 ? 13.523 -3.355 3.66 1 98.25 90 GLN A N 1
ATOM 716 C CA . GLN A 1 90 ? 14.352 -3.611 4.828 1 98.25 90 GLN A CA 1
ATOM 717 C C . GLN A 1 90 ? 13.602 -4.434 5.875 1 98.25 90 GLN A C 1
ATOM 719 O O . GLN A 1 90 ? 14.141 -5.41 6.402 1 98.25 90 GLN A O 1
ATOM 724 N N . ARG A 1 91 ? 12.461 -4.043 6.133 1 98.06 91 ARG A N 1
ATOM 725 C CA . ARG A 1 91 ? 11.641 -4.77 7.094 1 98.06 91 ARG A CA 1
ATOM 726 C C . ARG A 1 91 ? 11.414 -6.211 6.648 1 98.06 91 ARG A C 1
ATOM 728 O O . ARG A 1 91 ? 11.625 -7.145 7.426 1 98.06 91 ARG A O 1
ATOM 735 N N . LEU A 1 92 ? 10.938 -6.359 5.441 1 98.81 92 LEU A N 1
ATOM 736 C CA . LEU A 1 92 ? 10.594 -7.699 4.977 1 98.81 92 LEU A CA 1
ATOM 737 C C . LEU A 1 92 ? 11.836 -8.586 4.914 1 98.81 92 LEU A C 1
ATOM 739 O O . LEU A 1 92 ? 11.758 -9.781 5.191 1 98.81 92 LEU A O 1
ATOM 743 N N . ARG A 1 93 ? 12.945 -8.023 4.512 1 98.69 93 ARG A N 1
ATOM 744 C CA . ARG A 1 93 ? 14.195 -8.773 4.48 1 98.69 93 ARG A CA 1
ATOM 745 C C . ARG A 1 93 ? 14.531 -9.328 5.863 1 98.69 93 ARG A C 1
ATOM 747 O O . ARG A 1 93 ? 14.953 -10.477 5.992 1 98.69 93 ARG A O 1
ATOM 754 N N . GLN A 1 94 ? 14.375 -8.492 6.836 1 98.62 94 GLN A N 1
ATOM 755 C CA . GLN A 1 94 ? 14.664 -8.914 8.203 1 98.62 94 GLN A CA 1
ATOM 756 C C . GLN A 1 94 ? 13.734 -10.047 8.633 1 98.62 94 GLN A C 1
ATOM 758 O O . GLN A 1 94 ? 14.172 -11.023 9.242 1 98.62 94 GLN A O 1
ATOM 763 N N . ILE A 1 95 ? 12.508 -9.906 8.305 1 98.75 95 ILE A N 1
ATOM 764 C CA . ILE A 1 95 ? 11.531 -10.938 8.641 1 98.75 95 ILE A CA 1
ATOM 765 C C . ILE A 1 95 ? 11.906 -12.25 7.949 1 98.75 95 ILE A C 1
ATOM 767 O O . ILE A 1 95 ? 11.891 -13.312 8.57 1 98.75 95 ILE A O 1
ATOM 771 N N . CYS A 1 96 ? 12.18 -12.172 6.684 1 98.88 96 CYS A N 1
ATOM 772 C CA . CYS A 1 96 ? 12.562 -13.344 5.914 1 98.88 96 CYS A CA 1
ATOM 773 C C . CYS A 1 96 ? 13.812 -14 6.488 1 98.88 96 CYS A C 1
ATOM 775 O O . CYS A 1 96 ? 13.898 -15.227 6.562 1 98.88 96 CYS A O 1
ATOM 777 N N . ARG A 1 97 ? 14.773 -13.164 6.898 1 98.75 97 ARG A N 1
ATOM 778 C CA . ARG A 1 97 ? 16 -13.664 7.5 1 98.75 97 ARG A CA 1
ATOM 779 C C . ARG A 1 97 ? 15.727 -14.375 8.82 1 98.75 97 ARG A C 1
ATOM 781 O O . ARG A 1 97 ? 16.234 -15.469 9.062 1 98.75 97 ARG A O 1
ATOM 788 N N . ASN A 1 98 ? 14.984 -13.758 9.648 1 98.75 98 ASN A N 1
ATOM 789 C CA . ASN A 1 98 ? 14.641 -14.336 10.945 1 98.75 98 ASN A CA 1
ATOM 790 C C . ASN A 1 98 ? 13.984 -15.703 10.789 1 98.75 98 ASN A C 1
ATOM 792 O O . ASN A 1 98 ? 14.266 -16.625 11.562 1 98.75 98 ASN A O 1
ATOM 796 N N . ALA A 1 99 ? 13.164 -15.805 9.805 1 98.81 99 ALA A N 1
ATOM 797 C CA . ALA A 1 99 ? 12.391 -17.031 9.617 1 98.81 99 ALA A CA 1
ATOM 798 C C . ALA A 1 99 ? 13.148 -18.016 8.734 1 98.81 99 ALA A C 1
ATOM 800 O O . ALA A 1 99 ? 12.719 -19.172 8.57 1 98.81 99 ALA A O 1
ATOM 801 N N . ASP A 1 100 ? 14.211 -17.578 8.078 1 98.75 100 ASP A N 1
ATOM 802 C CA . ASP A 1 100 ? 14.922 -18.344 7.055 1 98.75 100 ASP A CA 1
ATOM 803 C C . ASP A 1 100 ? 13.984 -18.734 5.918 1 98.75 100 ASP A C 1
ATOM 805 O O . ASP A 1 100 ? 13.945 -19.906 5.523 1 98.75 100 ASP A O 1
ATOM 809 N N . MET A 1 101 ? 13.219 -17.828 5.527 1 98.88 101 MET A N 1
ATOM 810 C CA . MET A 1 101 ? 12.242 -17.984 4.461 1 98.88 101 MET A CA 1
ATOM 811 C C . MET A 1 101 ? 12.344 -16.859 3.447 1 98.88 101 MET A C 1
ATOM 813 O O . MET A 1 101 ? 11.625 -15.859 3.547 1 98.88 101 MET A O 1
ATOM 817 N N . PRO A 1 102 ? 13.242 -17.016 2.469 1 98.88 102 PRO A N 1
ATOM 818 C CA . PRO A 1 102 ? 13.352 -15.961 1.465 1 98.88 102 PRO A CA 1
ATOM 819 C C . PRO A 1 102 ? 12.086 -15.82 0.62 1 98.88 102 PRO A C 1
ATOM 821 O O . PRO A 1 102 ? 11.398 -16.812 0.356 1 98.88 102 PRO A O 1
ATOM 824 N N . LEU A 1 103 ? 11.758 -14.594 0.246 1 98.94 103 LEU A N 1
ATOM 825 C CA . LEU A 1 103 ? 10.719 -14.359 -0.749 1 98.94 103 LEU A CA 1
ATOM 826 C C . LEU A 1 103 ? 11.156 -14.852 -2.123 1 98.94 103 LEU A C 1
ATOM 828 O O . LEU A 1 103 ? 12.047 -14.258 -2.742 1 98.94 103 LEU A O 1
ATOM 832 N N . ALA A 1 104 ? 10.547 -15.875 -2.574 1 98.88 104 ALA A N 1
ATOM 833 C CA . ALA A 1 104 ? 10.945 -16.484 -3.84 1 98.88 104 ALA A CA 1
ATOM 834 C C . ALA A 1 104 ? 10.414 -15.688 -5.023 1 98.88 104 ALA A C 1
ATOM 836 O O . ALA A 1 104 ? 11.172 -15.359 -5.945 1 98.88 104 ALA A O 1
ATOM 837 N N . VAL A 1 105 ? 9.164 -15.414 -4.945 1 98.94 105 VAL A N 1
ATOM 838 C CA . VAL A 1 105 ? 8.469 -14.766 -6.051 1 98.94 105 VAL A CA 1
ATOM 839 C C . VAL A 1 105 ? 7.465 -13.75 -5.504 1 98.94 105 VAL A C 1
ATOM 841 O O . VAL A 1 105 ? 6.793 -14.008 -4.504 1 98.94 105 VAL A O 1
ATOM 844 N N . TYR A 1 106 ? 7.438 -12.562 -6.102 1 98.88 106 TYR A N 1
ATOM 845 C CA . TYR A 1 106 ? 6.395 -11.57 -5.848 1 98.88 106 TYR A CA 1
ATOM 846 C C . TYR A 1 106 ? 5.469 -11.43 -7.051 1 98.88 106 TYR A C 1
ATOM 848 O O . TYR A 1 106 ? 5.898 -11.594 -8.195 1 98.88 106 TYR A O 1
ATOM 856 N N . THR A 1 107 ? 4.188 -11.195 -6.742 1 98.75 107 THR A N 1
ATOM 857 C CA . THR A 1 107 ? 3.207 -11.258 -7.824 1 98.75 107 THR A CA 1
ATOM 858 C C . THR A 1 107 ? 2.605 -9.875 -8.086 1 98.75 107 THR A C 1
ATOM 860 O O . THR A 1 107 ? 2.58 -9.023 -7.195 1 98.75 107 THR A O 1
ATOM 863 N N . ALA A 1 108 ? 2.137 -9.719 -9.297 1 98.62 108 ALA A N 1
ATOM 864 C CA . ALA A 1 108 ? 1.425 -8.508 -9.711 1 98.62 108 ALA A CA 1
ATOM 865 C C . ALA A 1 108 ? 0.071 -8.406 -9.016 1 98.62 108 ALA A C 1
ATOM 867 O O . ALA A 1 108 ? -0.457 -9.406 -8.523 1 98.62 108 ALA A O 1
ATOM 868 N N . GLN A 1 109 ? -0.375 -7.188 -8.891 1 97.5 109 GLN A N 1
ATOM 869 C CA . GLN A 1 109 ? -1.79 -6.934 -8.633 1 97.5 109 GLN A CA 1
ATOM 870 C C . GLN A 1 109 ? -2.535 -6.637 -9.93 1 97.5 109 GLN A C 1
ATOM 872 O O . GLN A 1 109 ? -2.279 -5.621 -10.578 1 97.5 109 GLN A O 1
ATOM 877 N N . GLY A 1 110 ? -3.377 -7.453 -10.273 1 97.5 110 GLY A N 1
ATOM 878 C CA . GLY A 1 110 ? -4 -7.344 -11.586 1 97.5 110 GLY A CA 1
ATOM 879 C C . GLY A 1 110 ? -3.125 -7.863 -12.711 1 97.5 110 GLY A C 1
ATOM 880 O O . GLY A 1 110 ? -2.357 -8.812 -12.516 1 97.5 110 GLY A O 1
ATOM 881 N N . SER A 1 111 ? -3.395 -7.293 -13.961 1 98.62 111 SER A N 1
ATOM 882 C CA . SER A 1 111 ? -2.775 -7.82 -15.172 1 98.62 111 SER A CA 1
ATOM 883 C C . SER A 1 111 ? -2.207 -6.699 -16.031 1 98.62 111 SER A C 1
ATOM 885 O O . SER A 1 111 ? -2.748 -5.594 -16.062 1 98.62 111 SER A O 1
ATOM 887 N N . PRO A 1 112 ? -1.194 -7.027 -16.781 1 98.56 112 PRO A N 1
ATOM 888 C CA . PRO A 1 112 ? -0.71 -6.043 -17.75 1 98.56 112 PRO A CA 1
ATOM 889 C C . PRO A 1 112 ? -1.717 -5.766 -18.859 1 98.56 112 PRO A C 1
ATOM 891 O O . PRO A 1 112 ? -1.521 -4.852 -19.672 1 98.56 112 PRO A O 1
ATOM 894 N N . ASP A 1 113 ? -2.764 -6.535 -18.891 1 98 113 ASP A N 1
ATOM 895 C CA . ASP A 1 113 ? -3.834 -6.266 -19.859 1 98 113 ASP A CA 1
ATOM 896 C C . ASP A 1 113 ? -4.484 -4.91 -19.578 1 98 113 ASP A C 1
ATOM 898 O O . ASP A 1 113 ? -5.016 -4.277 -20.5 1 98 113 ASP A O 1
ATOM 902 N N . GLN A 1 114 ? -4.531 -4.629 -18.312 1 97.12 114 GLN A N 1
ATOM 903 C CA . GLN A 1 114 ? -5.039 -3.326 -17.906 1 97.12 114 GLN A CA 1
ATOM 904 C C . GLN A 1 114 ? -3.967 -2.248 -18.031 1 97.12 114 GLN A C 1
ATOM 906 O O . GLN A 1 114 ? -2.914 -2.334 -17.406 1 97.12 114 GLN A O 1
ATOM 911 N N . ARG A 1 115 ? -4.312 -1.19 -18.828 1 97.25 115 ARG A N 1
ATOM 912 C CA . ARG A 1 115 ? -3.236 -0.295 -19.234 1 97.25 115 ARG A CA 1
ATOM 913 C C . ARG A 1 115 ? -3.426 1.097 -18.641 1 97.25 115 ARG A C 1
ATOM 915 O O . ARG A 1 115 ? -2.674 2.021 -18.969 1 97.25 115 ARG A O 1
ATOM 922 N N . ASP A 1 116 ? -4.426 1.242 -17.797 1 96.81 116 ASP A N 1
ATOM 923 C CA . ASP A 1 116 ? -4.633 2.564 -17.219 1 96.81 116 ASP A CA 1
ATOM 924 C C . ASP A 1 116 ? -3.449 2.971 -16.344 1 96.81 116 ASP A C 1
ATOM 926 O O . ASP A 1 116 ? -2.762 2.115 -15.781 1 96.81 116 ASP A O 1
ATOM 930 N N . TYR A 1 117 ? -3.23 4.246 -16.188 1 96.75 117 TYR A N 1
ATOM 931 C CA . TYR A 1 117 ? -2.064 4.871 -15.57 1 96.75 117 TYR A CA 1
ATOM 932 C C . TYR A 1 117 ? -1.865 4.367 -14.148 1 96.75 117 TYR A C 1
ATOM 934 O O . TYR A 1 117 ? -0.775 3.914 -13.789 1 96.75 117 TYR A O 1
ATOM 942 N N . GLU A 1 118 ? -2.844 4.402 -13.367 1 97.75 118 GLU A N 1
ATOM 943 C CA . GLU A 1 118 ? -2.707 4.059 -11.953 1 97.75 118 GLU A CA 1
ATOM 944 C C . GLU A 1 118 ? -2.316 2.594 -11.773 1 97.75 118 GLU A C 1
ATOM 946 O O . GLU A 1 118 ? -1.459 2.271 -10.953 1 97.75 118 GLU A O 1
ATOM 951 N N . HIS A 1 119 ? -2.945 1.715 -12.57 1 98.38 119 HIS A N 1
ATOM 952 C CA . HIS A 1 119 ? -2.648 0.289 -12.508 1 98.38 119 HIS A CA 1
ATOM 953 C C . HIS A 1 119 ? -1.194 0.011 -12.875 1 98.38 119 HIS A C 1
ATOM 955 O O . HIS A 1 119 ? -0.495 -0.709 -12.156 1 98.38 119 HIS A O 1
ATOM 961 N N . VAL A 1 120 ? -0.77 0.613 -13.93 1 98.56 120 VAL A N 1
ATOM 962 C CA . VAL A 1 120 ? 0.593 0.417 -14.414 1 98.56 120 VAL A CA 1
ATOM 963 C C . VAL A 1 120 ? 1.588 0.93 -13.375 1 98.56 120 VAL A C 1
ATOM 965 O O . VAL A 1 120 ? 2.541 0.231 -13.023 1 98.56 120 VAL A O 1
ATOM 968 N N . GLU A 1 121 ? 1.355 2.09 -12.828 1 98.31 121 GLU A N 1
ATOM 969 C CA . GLU A 1 121 ? 2.289 2.703 -11.891 1 98.31 121 GLU A CA 1
ATOM 970 C C . GLU A 1 121 ? 2.363 1.909 -10.586 1 98.31 121 GLU A C 1
ATOM 972 O O . GLU A 1 121 ? 3.449 1.714 -10.031 1 98.31 121 GLU A O 1
ATOM 977 N N . ARG A 1 122 ? 1.28 1.446 -10.133 1 98.56 122 ARG A N 1
ATOM 978 C CA . ARG A 1 122 ? 1.274 0.653 -8.906 1 98.56 122 ARG A CA 1
ATOM 979 C C . ARG A 1 122 ? 2.068 -0.637 -9.086 1 98.56 122 ARG A C 1
ATOM 981 O O . ARG A 1 122 ? 2.758 -1.081 -8.164 1 98.56 122 ARG A O 1
ATOM 988 N N . ASN A 1 123 ? 1.941 -1.232 -10.219 1 98.88 123 ASN A N 1
ATOM 989 C CA . ASN A 1 123 ? 2.695 -2.461 -10.445 1 98.88 123 ASN A CA 1
ATOM 990 C C . ASN A 1 123 ? 4.176 -2.174 -10.68 1 98.88 123 ASN A C 1
ATOM 992 O O . ASN A 1 123 ? 5.031 -3.012 -10.383 1 98.88 123 ASN A O 1
ATOM 996 N N . LYS A 1 124 ? 4.469 -1.003 -11.211 1 98.75 124 LYS A N 1
ATOM 997 C CA . LYS A 1 124 ? 5.879 -0.616 -11.25 1 98.75 124 LYS A CA 1
ATOM 998 C C . LYS A 1 124 ? 6.473 -0.548 -9.852 1 98.75 124 LYS A C 1
ATOM 1000 O O . LYS A 1 124 ? 7.605 -0.98 -9.625 1 98.75 124 LYS A O 1
ATOM 1005 N N . ARG A 1 125 ? 5.703 0.001 -8.875 1 98.75 125 ARG A N 1
ATOM 1006 C CA . ARG A 1 125 ? 6.152 0.009 -7.492 1 98.75 125 ARG A CA 1
ATOM 1007 C C . ARG A 1 125 ? 6.422 -1.407 -6.996 1 98.75 125 ARG A C 1
ATOM 1009 O O . ARG A 1 125 ? 7.441 -1.659 -6.348 1 98.75 125 ARG A O 1
ATOM 1016 N N . ARG A 1 126 ? 5.582 -2.334 -7.355 1 98.88 126 ARG A N 1
ATOM 1017 C CA . ARG A 1 126 ? 5.73 -3.725 -6.941 1 98.88 126 ARG A CA 1
ATOM 1018 C C . ARG A 1 126 ? 6.969 -4.355 -7.566 1 98.88 126 ARG A C 1
ATOM 1020 O O . ARG A 1 126 ? 7.691 -5.105 -6.906 1 98.88 126 ARG A O 1
ATOM 1027 N N . MET A 1 127 ? 7.18 -4.031 -8.82 1 98.88 127 MET A N 1
ATOM 1028 C CA . MET A 1 127 ? 8.344 -4.582 -9.5 1 98.88 127 MET A CA 1
ATOM 1029 C C . MET A 1 127 ? 9.641 -4.051 -8.883 1 98.88 127 MET A C 1
ATOM 1031 O O . MET A 1 127 ? 10.594 -4.801 -8.703 1 98.88 127 MET A O 1
ATOM 1035 N N . GLU A 1 128 ? 9.664 -2.77 -8.57 1 98.81 128 GLU A N 1
ATOM 1036 C CA . GLU A 1 128 ? 10.836 -2.186 -7.922 1 98.81 128 GLU A CA 1
ATOM 1037 C C . GLU A 1 128 ? 11.078 -2.811 -6.551 1 98.81 128 GLU A C 1
ATOM 1039 O O . GLU A 1 128 ? 12.219 -3.117 -6.195 1 98.81 128 GLU A O 1
ATOM 1044 N N . PHE A 1 129 ? 10.039 -3.004 -5.816 1 98.94 129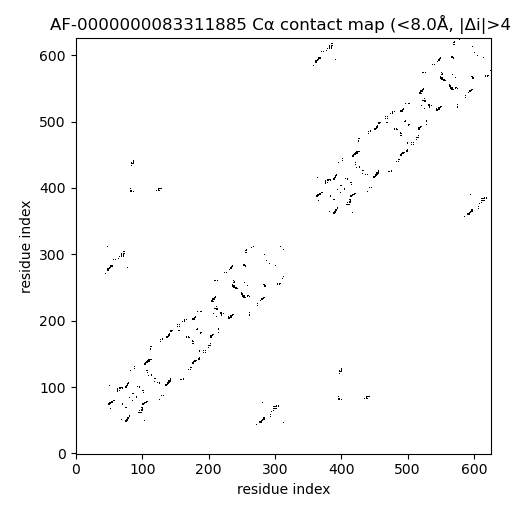 PHE A N 1
ATOM 1045 C CA . PHE A 1 129 ? 10.109 -3.688 -4.527 1 98.94 129 PHE A CA 1
ATOM 1046 C C . PHE A 1 129 ? 10.656 -5.098 -4.695 1 98.94 129 PHE A C 1
ATOM 1048 O O . PHE A 1 129 ? 11.57 -5.504 -3.965 1 98.94 129 PHE A O 1
ATOM 1055 N N . ALA A 1 130 ? 10.125 -5.805 -5.668 1 98.94 130 ALA A N 1
ATOM 1056 C CA . ALA A 1 130 ? 10.539 -7.176 -5.953 1 98.94 130 ALA A CA 1
ATOM 1057 C C . ALA A 1 130 ? 12.023 -7.238 -6.289 1 98.94 130 ALA A C 1
ATOM 1059 O O . ALA A 1 130 ? 12.734 -8.125 -5.809 1 98.94 130 ALA A O 1
ATOM 1060 N N . ALA A 1 131 ? 12.445 -6.312 -7.086 1 98.88 131 ALA A N 1
ATOM 1061 C CA . ALA A 1 131 ? 13.852 -6.262 -7.469 1 98.88 131 ALA A CA 1
ATOM 1062 C C . ALA A 1 131 ? 14.742 -6.012 -6.254 1 98.88 131 ALA A C 1
ATOM 1064 O O . ALA A 1 131 ? 15.781 -6.656 -6.094 1 98.88 131 ALA A O 1
ATOM 1065 N N . GLU A 1 132 ? 14.32 -5.074 -5.426 1 98.75 132 GLU A N 1
ATOM 1066 C CA . GLU A 1 132 ? 15.102 -4.785 -4.223 1 98.75 132 GLU A CA 1
ATOM 1067 C C . GLU A 1 132 ? 15.156 -6 -3.299 1 98.75 132 GLU A C 1
ATOM 1069 O O . GLU A 1 132 ? 16.156 -6.219 -2.611 1 98.75 132 GLU A O 1
ATOM 1074 N N . MET A 1 133 ? 14.102 -6.766 -3.25 1 98.81 133 MET A N 1
ATOM 1075 C CA . MET A 1 133 ? 14.055 -7.977 -2.436 1 98.81 133 MET A CA 1
ATOM 1076 C C . MET A 1 133 ? 14.82 -9.109 -3.102 1 98.81 133 MET A C 1
ATOM 1078 O O . MET A 1 133 ? 14.969 -10.188 -2.521 1 98.81 133 MET A O 1
ATOM 1082 N N . GLU A 1 134 ? 15.219 -8.938 -4.344 1 98.56 134 GLU A N 1
ATOM 1083 C CA . GLU A 1 134 ? 15.992 -9.906 -5.113 1 98.56 134 GLU A CA 1
ATOM 1084 C C . GLU A 1 134 ? 15.227 -11.211 -5.297 1 98.56 134 GLU A C 1
ATOM 1086 O O . GLU A 1 134 ? 15.781 -12.297 -5.105 1 98.56 134 GLU A O 1
ATOM 1091 N N . VAL A 1 135 ? 13.992 -11.047 -5.566 1 98.81 135 VAL A N 1
ATOM 1092 C CA . VAL A 1 135 ? 13.195 -12.242 -5.844 1 98.81 135 VAL A CA 1
ATOM 1093 C C . VAL A 1 135 ? 13.688 -12.898 -7.133 1 98.81 135 VAL A C 1
ATOM 1095 O O . VAL A 1 135 ? 14.422 -12.289 -7.91 1 98.81 135 VAL A O 1
ATOM 1098 N N . ASP A 1 136 ? 13.273 -14.133 -7.332 1 98.81 136 ASP A N 1
ATOM 1099 C CA . ASP A 1 136 ? 13.688 -14.891 -8.516 1 98.81 136 ASP A CA 1
ATOM 1100 C C . ASP A 1 136 ? 13 -14.359 -9.766 1 98.81 136 ASP A C 1
ATOM 1102 O O . ASP A 1 136 ? 13.633 -14.227 -10.82 1 98.81 136 ASP A O 1
ATOM 1106 N N . CYS A 1 137 ? 11.75 -14.055 -9.656 1 98.81 137 CYS A N 1
ATOM 1107 C CA . CYS A 1 137 ? 11 -13.445 -10.742 1 98.81 137 CYS A CA 1
ATOM 1108 C C . CYS A 1 137 ? 9.727 -12.773 -10.227 1 98.81 137 CYS A C 1
ATOM 1110 O O . CYS A 1 137 ? 9.398 -12.898 -9.047 1 98.81 137 CYS A O 1
ATOM 1112 N N . PHE A 1 138 ? 9.117 -11.945 -11.078 1 98.94 138 PHE A N 1
ATOM 1113 C CA . PHE A 1 138 ? 7.844 -11.273 -10.844 1 98.94 138 PHE A CA 1
ATOM 1114 C C . PHE A 1 138 ? 6.742 -11.883 -11.703 1 98.94 138 PHE A C 1
ATOM 1116 O O . PHE A 1 138 ? 6.848 -11.914 -12.93 1 98.94 138 PHE A O 1
ATOM 1123 N N . MET A 1 139 ? 5.68 -12.352 -11.031 1 98.94 139 MET A N 1
ATOM 1124 C CA . MET A 1 139 ? 4.699 -13.164 -11.75 1 98.94 139 MET A CA 1
ATOM 1125 C C . MET A 1 139 ? 3.426 -12.367 -12.016 1 98.94 139 MET A C 1
ATOM 1127 O O . MET A 1 139 ? 3.031 -11.531 -11.203 1 98.94 139 MET A O 1
ATOM 1131 N N . PHE A 1 140 ? 2.779 -12.594 -13.156 1 98.88 140 PHE A N 1
ATOM 1132 C CA . PHE A 1 140 ? 1.477 -12.023 -13.477 1 98.88 140 PHE A CA 1
ATOM 1133 C C . PHE A 1 140 ? 0.606 -13.039 -14.203 1 98.88 140 PHE A C 1
ATOM 1135 O O . PHE A 1 140 ? 1.1 -14.07 -14.664 1 98.88 140 PHE A O 1
ATOM 1142 N N . MET A 1 141 ? -0.651 -12.828 -14.234 1 98.75 141 MET A N 1
ATOM 1143 C CA . MET A 1 141 ? -1.624 -13.555 -15.039 1 98.75 141 MET A CA 1
ATOM 1144 C C . MET A 1 141 ? -2.34 -12.625 -16.016 1 98.75 141 MET A C 1
ATOM 1146 O O . MET A 1 141 ? -2.246 -11.398 -15.883 1 98.75 141 MET A O 1
ATOM 1150 N N . ASN A 1 142 ? -3.023 -13.219 -16.984 1 98.62 142 ASN A N 1
ATOM 1151 C CA . ASN A 1 142 ? -3.869 -12.406 -17.859 1 98.62 142 ASN A CA 1
ATOM 1152 C C . ASN A 1 142 ? -5.105 -11.898 -17.125 1 98.62 142 ASN A C 1
ATOM 1154 O O . ASN A 1 142 ? -5.438 -12.391 -16.047 1 98.62 142 ASN A O 1
ATOM 1158 N N . GLY A 1 143 ? -5.676 -10.844 -17.812 1 98.12 143 GLY A N 1
ATOM 1159 C CA . GLY A 1 143 ? -6.961 -10.359 -17.328 1 98.12 143 GLY A CA 1
ATOM 1160 C C . GLY A 1 143 ? -8.125 -11.211 -17.781 1 98.12 143 GLY A C 1
ATOM 1161 O O . GLY A 1 143 ? -7.934 -12.297 -18.328 1 98.12 143 GLY A O 1
ATOM 1162 N N . ARG A 1 144 ? -9.289 -10.719 -17.547 1 97.44 144 ARG A N 1
ATOM 1163 C CA . ARG A 1 144 ? -10.531 -11.422 -17.859 1 97.44 144 ARG A CA 1
ATOM 1164 C C . ARG A 1 144 ? -10.797 -11.383 -19.375 1 97.44 144 ARG A C 1
ATOM 1166 O O . ARG A 1 144 ? -10.289 -10.516 -20.078 1 97.44 144 ARG A O 1
ATOM 1173 N N . LYS A 1 145 ? -11.594 -12.305 -19.766 1 97.56 145 LYS A N 1
ATOM 1174 C CA . LYS A 1 145 ? -12.109 -12.281 -21.141 1 97.56 145 LYS A CA 1
ATOM 1175 C C . LYS A 1 145 ? -12.984 -11.047 -21.375 1 97.56 145 LYS A C 1
ATOM 1177 O O . LYS A 1 145 ? -13.609 -10.539 -20.438 1 97.56 145 LYS A O 1
ATOM 1182 N N . PRO A 1 146 ? -12.945 -10.586 -22.672 1 95.88 146 PRO A N 1
ATOM 1183 C CA . PRO A 1 146 ? -13.867 -9.492 -22.953 1 95.88 146 PRO A CA 1
ATOM 1184 C C . PRO A 1 146 ? -15.328 -9.883 -22.75 1 95.88 146 PRO A C 1
ATOM 1186 O O . PRO A 1 146 ? -15.695 -11.039 -22.984 1 95.88 146 PRO A O 1
ATOM 1189 N N . GLU A 1 147 ? -16.125 -8.891 -22.328 1 93.19 147 GLU A N 1
ATOM 1190 C CA . GLU A 1 147 ? -17.547 -9.148 -22.078 1 93.19 147 GLU A CA 1
ATOM 1191 C C . GLU A 1 147 ? -18.344 -9.133 -23.375 1 93.19 147 GLU A C 1
ATOM 1193 O O . GLU A 1 147 ? -18.188 -8.227 -24.203 1 93.19 147 GLU A O 1
ATOM 1198 N N . GLY A 1 148 ? -19.172 -10.062 -23.547 1 92.56 148 GLY A N 1
ATOM 1199 C CA . GLY A 1 148 ? -20.188 -10.031 -24.594 1 92.56 148 GLY A CA 1
ATOM 1200 C C . GLY A 1 148 ? -19.656 -10.445 -25.953 1 92.56 148 GLY A C 1
ATOM 1201 O O . GLY A 1 148 ? -20.328 -10.281 -26.969 1 92.56 148 GLY A O 1
ATOM 1202 N N . ARG A 1 149 ? -18.422 -10.852 -26.031 1 95.12 149 ARG A N 1
ATOM 1203 C CA . ARG A 1 149 ? -17.875 -11.297 -27.312 1 95.12 149 ARG A CA 1
ATOM 1204 C C . ARG A 1 149 ? -16.781 -12.336 -27.109 1 95.12 149 ARG A C 1
ATOM 1206 O O . ARG A 1 149 ? -16.156 -12.391 -26.031 1 95.12 149 ARG A O 1
ATOM 1213 N N . PRO A 1 150 ? -16.578 -13.195 -28.109 1 95.44 150 PRO A N 1
ATOM 1214 C CA . PRO A 1 150 ? -15.477 -14.156 -28 1 95.44 150 PRO A CA 1
ATOM 1215 C C . PRO A 1 150 ? -14.102 -13.492 -28.047 1 95.44 150 PRO A C 1
ATOM 1217 O O . PRO A 1 150 ? -13.961 -12.391 -28.562 1 95.44 150 PRO A O 1
ATOM 1220 N N . VAL A 1 151 ? -13.125 -14.156 -27.516 1 97.81 151 VAL A N 1
ATOM 1221 C CA . VAL A 1 151 ? -11.734 -13.711 -27.547 1 97.81 151 VAL A CA 1
ATOM 1222 C C . VAL A 1 151 ? -11.195 -13.867 -28.969 1 97.81 151 VAL A C 1
ATOM 1224 O O . VAL A 1 151 ? -11.398 -14.891 -29.625 1 97.81 151 VAL A O 1
ATOM 1227 N N . THR A 1 152 ? -10.523 -12.812 -29.453 1 98.06 152 THR A N 1
ATOM 1228 C CA . THR A 1 152 ? -9.922 -12.852 -30.781 1 98.06 152 THR A CA 1
ATOM 1229 C C . THR A 1 152 ? -8.406 -12.984 -30.688 1 98.06 152 THR A C 1
ATOM 1231 O O . THR A 1 152 ? -7.828 -12.758 -29.625 1 98.06 152 THR A O 1
ATOM 1234 N N . ARG A 1 153 ? -7.812 -13.383 -31.781 1 98.19 153 ARG A N 1
ATOM 1235 C CA . ARG A 1 153 ? -6.355 -13.43 -31.859 1 98.19 153 ARG A CA 1
ATOM 1236 C C . ARG A 1 153 ? -5.75 -12.062 -31.547 1 98.19 153 ARG A C 1
ATOM 1238 O O . ARG A 1 153 ? -4.711 -11.984 -30.891 1 98.19 153 ARG A O 1
ATOM 1245 N N . ASP A 1 154 ? -6.379 -10.992 -32 1 98.25 154 ASP A N 1
ATOM 1246 C CA . ASP A 1 154 ? -5.895 -9.641 -31.75 1 98.25 154 ASP A CA 1
ATOM 1247 C C . ASP A 1 154 ? -5.898 -9.32 -30.25 1 98.25 154 ASP A C 1
ATOM 1249 O O . ASP A 1 154 ? -5.027 -8.594 -29.766 1 98.25 154 ASP A O 1
ATOM 1253 N N . ASP A 1 155 ? -6.902 -9.852 -29.531 1 98.56 155 ASP A N 1
ATOM 1254 C CA . ASP A 1 155 ? -6.941 -9.68 -28.094 1 98.56 155 ASP A CA 1
ATOM 1255 C C . ASP A 1 155 ? -5.703 -10.289 -27.438 1 98.56 155 ASP A C 1
ATOM 1257 O O . ASP A 1 155 ? -5.105 -9.68 -26.547 1 98.56 155 ASP A O 1
ATOM 1261 N N . ILE A 1 156 ? -5.328 -11.477 -27.875 1 98.81 156 ILE A N 1
ATOM 1262 C CA . ILE A 1 156 ? -4.199 -12.219 -27.312 1 98.81 156 ILE A CA 1
ATOM 1263 C C . ILE A 1 156 ? -2.898 -11.477 -27.625 1 98.81 156 ILE A C 1
ATOM 1265 O O . ILE A 1 156 ? -2.051 -11.312 -26.734 1 98.81 156 ILE A O 1
ATOM 1269 N N . ILE A 1 157 ? -2.746 -10.992 -28.828 1 98.75 157 ILE A N 1
ATOM 1270 C CA . ILE A 1 157 ? -1.542 -10.273 -29.234 1 98.75 157 ILE A CA 1
ATOM 1271 C C . ILE A 1 157 ? -1.42 -8.969 -28.453 1 98.75 157 ILE A C 1
ATOM 1273 O O . ILE A 1 157 ? -0.334 -8.625 -27.984 1 98.75 157 ILE A O 1
ATOM 1277 N N . ALA A 1 158 ? -2.537 -8.273 -28.281 1 98.62 158 ALA A N 1
ATOM 1278 C CA . ALA A 1 158 ? -2.543 -7.039 -27.516 1 98.62 158 ALA A CA 1
ATOM 1279 C C . ALA A 1 158 ? -2.127 -7.297 -26.062 1 98.62 158 ALA A C 1
ATOM 1281 O O . ALA A 1 158 ? -1.393 -6.504 -25.469 1 98.62 158 ALA A O 1
ATOM 1282 N N . ALA A 1 159 ? -2.621 -8.344 -25.516 1 98.81 159 ALA A N 1
ATOM 1283 C CA . ALA A 1 159 ? -2.25 -8.711 -24.141 1 98.81 159 ALA A CA 1
ATOM 1284 C C . ALA A 1 159 ? -0.752 -8.992 -24.047 1 98.81 159 ALA A C 1
ATOM 1286 O O . ALA A 1 159 ? -0.11 -8.594 -23.062 1 98.81 159 ALA A O 1
ATOM 1287 N N . ALA A 1 160 ? -0.227 -9.688 -25 1 98.88 160 ALA A N 1
ATOM 1288 C CA . ALA A 1 160 ? 1.206 -9.969 -25.016 1 98.88 160 ALA A CA 1
ATOM 1289 C C . ALA A 1 160 ? 2.02 -8.68 -25.062 1 98.88 160 ALA A C 1
ATOM 1291 O O . ALA A 1 160 ? 3.07 -8.578 -24.422 1 98.88 160 ALA A O 1
ATOM 1292 N N . GLU A 1 161 ? 1.564 -7.73 -25.797 1 98.62 161 GLU A N 1
ATOM 1293 C CA . GLU A 1 161 ? 2.232 -6.434 -25.859 1 98.62 161 GLU A CA 1
ATOM 1294 C C . GLU A 1 161 ? 2.281 -5.766 -24.5 1 98.62 161 GLU A C 1
ATOM 1296 O O . GLU A 1 161 ? 3.291 -5.164 -24.125 1 98.62 161 GLU A O 1
ATOM 1301 N N . GLY A 1 162 ? 1.173 -5.879 -23.797 1 98.69 162 GLY A N 1
ATOM 1302 C CA . GLY A 1 162 ? 1.149 -5.359 -22.438 1 98.69 162 GLY A CA 1
ATOM 1303 C C . GLY A 1 162 ? 2.156 -6.035 -21.516 1 98.69 162 GLY A C 1
ATOM 1304 O O . GLY A 1 162 ? 2.848 -5.363 -20.75 1 98.69 162 GLY A O 1
ATOM 1305 N N . ALA A 1 163 ? 2.227 -7.309 -21.641 1 98.88 163 ALA A N 1
ATOM 1306 C CA . ALA A 1 163 ? 3.191 -8.07 -20.859 1 98.88 163 ALA A CA 1
ATOM 1307 C C . ALA A 1 163 ? 4.621 -7.668 -21.203 1 98.88 163 ALA A C 1
ATOM 1309 O O . ALA A 1 163 ? 5.465 -7.531 -20.312 1 98.88 163 ALA A O 1
ATOM 1310 N N . GLU A 1 164 ? 4.875 -7.48 -22.453 1 98.88 164 GLU A N 1
ATOM 1311 C CA . GLU A 1 164 ? 6.211 -7.098 -22.906 1 98.88 164 GLU A CA 1
ATOM 1312 C C . GLU A 1 164 ? 6.598 -5.723 -22.359 1 98.88 164 GLU A C 1
ATOM 1314 O O . GLU A 1 164 ? 7.758 -5.492 -22.016 1 98.88 164 GLU A O 1
ATOM 1319 N N . ALA A 1 165 ? 5.664 -4.836 -22.312 1 98.81 165 ALA A N 1
ATOM 1320 C CA . ALA A 1 165 ? 5.945 -3.518 -21.75 1 98.81 165 ALA A CA 1
ATOM 1321 C C . ALA A 1 165 ? 6.367 -3.627 -20.281 1 98.81 165 ALA A C 1
ATOM 1323 O O . ALA A 1 165 ? 7.309 -2.957 -19.844 1 98.81 165 ALA A O 1
ATOM 1324 N N . TRP A 1 166 ? 5.668 -4.484 -19.531 1 98.88 166 TRP A N 1
ATOM 1325 C CA . TRP A 1 166 ? 6.051 -4.711 -18.141 1 98.88 166 TRP A CA 1
ATOM 1326 C C . TRP A 1 166 ? 7.426 -5.363 -18.062 1 98.88 166 TRP A C 1
ATOM 1328 O O . TRP A 1 166 ? 8.234 -5.004 -17.203 1 98.88 166 TRP A O 1
ATOM 1338 N N . ALA A 1 167 ? 7.648 -6.316 -18.938 1 98.94 167 ALA A N 1
ATOM 1339 C CA . ALA A 1 167 ? 8.93 -7.016 -18.938 1 98.94 167 ALA A CA 1
ATOM 1340 C C . ALA A 1 167 ? 10.078 -6.059 -19.219 1 98.94 167 ALA A C 1
ATOM 1342 O O . ALA A 1 167 ? 11.148 -6.156 -18.609 1 98.94 167 ALA A O 1
ATOM 1343 N N . GLU A 1 168 ? 9.867 -5.18 -20.141 1 98.75 168 GLU A N 1
ATOM 1344 C CA . GLU A 1 168 ? 10.883 -4.18 -20.469 1 98.75 168 GLU A CA 1
ATOM 1345 C C . GLU A 1 168 ? 11.188 -3.289 -19.266 1 98.75 168 GLU A C 1
ATOM 1347 O O . GLU A 1 168 ? 12.352 -3.01 -18.969 1 98.75 168 GLU A O 1
ATOM 1352 N N . TYR A 1 169 ? 10.219 -2.891 -18.547 1 98.69 169 TYR A N 1
ATOM 1353 C CA . TYR A 1 169 ? 10.422 -2.07 -17.359 1 98.69 169 TYR A CA 1
ATOM 1354 C C . TYR A 1 169 ? 11.195 -2.84 -16.297 1 98.69 169 TYR A C 1
ATOM 1356 O O . TYR A 1 169 ? 12.164 -2.326 -15.734 1 98.69 169 TYR A O 1
ATOM 1364 N N . ALA A 1 170 ? 10.75 -4.035 -16.031 1 98.75 170 ALA A N 1
ATOM 1365 C CA . ALA A 1 170 ? 11.359 -4.863 -14.992 1 98.75 170 ALA A CA 1
ATOM 1366 C C . ALA A 1 170 ? 12.828 -5.152 -15.312 1 98.75 170 ALA A C 1
ATOM 1368 O O . ALA A 1 170 ? 13.656 -5.246 -14.398 1 98.75 170 ALA A O 1
ATOM 1369 N N . ALA A 1 171 ? 13.141 -5.266 -16.547 1 98.44 171 ALA A N 1
ATOM 1370 C CA . ALA A 1 171 ? 14.484 -5.633 -16.984 1 98.44 171 ALA A CA 1
ATOM 1371 C C . ALA A 1 171 ? 15.5 -4.578 -16.562 1 98.44 171 ALA A C 1
ATOM 1373 O O . ALA A 1 171 ? 16.672 -4.895 -16.359 1 98.44 171 ALA A O 1
ATOM 1374 N N . GLN A 1 172 ? 15.07 -3.35 -16.391 1 97.69 172 GLN A N 1
ATOM 1375 C CA . GLN A 1 172 ? 15.961 -2.273 -15.953 1 97.69 172 GLN A CA 1
ATOM 1376 C C . GLN A 1 172 ? 16.547 -2.561 -14.578 1 97.69 172 GLN A C 1
ATOM 1378 O O . GLN A 1 172 ? 17.594 -2.02 -14.219 1 97.69 172 GLN A O 1
ATOM 1383 N N . PHE A 1 173 ? 15.859 -3.473 -13.891 1 98.06 173 PHE A N 1
ATOM 1384 C CA . PHE A 1 173 ? 16.297 -3.797 -12.539 1 98.06 173 PHE A CA 1
ATOM 1385 C C . PHE A 1 173 ? 16.844 -5.215 -12.469 1 98.06 173 PHE A C 1
ATOM 1387 O O . PHE A 1 173 ? 17.016 -5.77 -11.375 1 98.06 173 PHE A O 1
ATOM 1394 N N . GLY A 1 174 ? 17 -5.852 -13.602 1 98.38 174 GLY A N 1
ATOM 1395 C CA . GLY A 1 174 ? 17.438 -7.242 -13.625 1 98.38 174 GLY A CA 1
ATOM 1396 C C . GLY A 1 174 ? 16.359 -8.211 -13.18 1 98.38 174 GLY A C 1
ATOM 1397 O O . GLY A 1 174 ? 16.656 -9.32 -12.734 1 98.38 174 GLY A O 1
ATOM 1398 N N . LEU A 1 175 ? 15.172 -7.797 -13.234 1 98.88 175 LEU A N 1
ATOM 1399 C CA . LEU A 1 175 ? 14.031 -8.594 -12.781 1 98.88 175 LEU A CA 1
ATOM 1400 C C . LEU A 1 175 ? 13.32 -9.242 -13.969 1 98.88 175 LEU A C 1
ATOM 1402 O O . LEU A 1 175 ? 12.992 -8.562 -14.945 1 98.88 175 LEU A O 1
ATOM 1406 N N . GLU A 1 176 ? 13.109 -10.539 -13.922 1 98.88 176 GLU A N 1
ATOM 1407 C CA . GLU A 1 176 ? 12.383 -11.242 -14.969 1 98.88 176 GLU A CA 1
ATOM 1408 C C . GLU A 1 176 ? 10.883 -11.281 -14.672 1 98.88 176 GLU A C 1
ATOM 1410 O O . GLU A 1 176 ? 10.484 -11.477 -13.523 1 98.88 176 GLU A O 1
ATOM 1415 N N . LEU A 1 177 ? 10.117 -11.039 -15.688 1 98.81 177 LEU A N 1
ATOM 1416 C CA . LEU A 1 177 ? 8.672 -11.172 -15.617 1 98.81 177 LEU A CA 1
ATOM 1417 C C . LEU A 1 177 ? 8.219 -12.555 -16.062 1 98.81 177 LEU A C 1
ATOM 1419 O O . LEU A 1 177 ? 8.688 -13.062 -17.094 1 98.81 177 LEU A O 1
ATOM 1423 N N . SER A 1 178 ? 7.309 -13.172 -15.312 1 98.94 178 SER A N 1
ATOM 1424 C CA . SER A 1 178 ? 6.855 -14.523 -15.633 1 98.94 178 SER A CA 1
ATOM 1425 C C . SER A 1 178 ? 5.344 -14.57 -15.812 1 98.94 178 SER A C 1
ATOM 1427 O O . SER A 1 178 ? 4.59 -14.211 -14.906 1 98.94 178 SER A O 1
ATOM 1429 N N . TYR A 1 179 ? 4.961 -14.992 -16.969 1 98.94 179 TYR A N 1
ATOM 1430 C CA . TYR A 1 179 ? 3.545 -15.188 -17.25 1 98.94 179 TYR A CA 1
ATOM 1431 C C . TYR A 1 179 ? 3.043 -16.5 -16.672 1 98.94 179 TYR A C 1
ATOM 1433 O O . TYR A 1 179 ? 3.498 -17.578 -17.062 1 98.94 179 TYR A O 1
ATOM 1441 N N . HIS A 1 180 ? 2.068 -16.406 -15.742 1 98.94 180 HIS A N 1
ATOM 1442 C CA . HIS A 1 180 ? 1.391 -17.578 -15.172 1 98.94 180 HIS A CA 1
ATOM 1443 C C . HIS A 1 180 ? 0.179 -17.969 -16.016 1 98.94 180 HIS A C 1
ATOM 1445 O O . HIS A 1 180 ? -0.8 -17.219 -16.094 1 98.94 180 HIS A O 1
ATOM 1451 N N . ILE A 1 181 ? 0.189 -19.141 -16.562 1 98.88 181 ILE A N 1
ATOM 1452 C CA . ILE A 1 181 ? -0.979 -19.609 -17.297 1 98.88 181 ILE A CA 1
ATOM 1453 C C . ILE A 1 181 ? -2.105 -19.953 -16.328 1 98.88 181 ILE A C 1
ATOM 1455 O O . ILE A 1 181 ? -1.859 -20.484 -15.242 1 98.88 181 ILE A O 1
ATOM 1459 N N . HIS A 1 182 ? -3.268 -19.562 -16.688 1 98.75 182 HIS A N 1
ATOM 1460 C CA . HIS A 1 182 ? -4.418 -19.734 -15.805 1 98.75 182 HIS A CA 1
ATOM 1461 C C . HIS A 1 182 ? -5.707 -19.891 -16.609 1 98.75 182 HIS A C 1
ATOM 1463 O O . HIS A 1 182 ? -6.039 -19.031 -17.438 1 98.75 182 HIS A O 1
ATOM 1469 N N . THR A 1 183 ? -6.414 -20.969 -16.375 1 98.5 183 THR A N 1
ATOM 1470 C CA . THR A 1 183 ? -7.676 -21.203 -17.062 1 98.5 183 THR A CA 1
ATOM 1471 C C . THR A 1 183 ? -8.68 -20.109 -16.75 1 98.5 183 THR A C 1
ATOM 1473 O O . THR A 1 183 ? -8.539 -19.406 -15.75 1 98.5 183 THR A O 1
ATOM 1476 N N . ASN A 1 184 ? -9.664 -19.906 -17.625 1 98.19 184 ASN A N 1
ATOM 1477 C CA . ASN A 1 184 ? -10.836 -19.062 -17.438 1 98.19 184 ASN A CA 1
ATOM 1478 C C . ASN A 1 184 ? -10.477 -17.578 -17.578 1 98.19 184 ASN A C 1
ATOM 1480 O O . ASN A 1 184 ? -11.305 -16.703 -17.297 1 98.19 184 ASN A O 1
ATOM 1484 N N . LEU A 1 185 ? -9.25 -17.266 -18 1 98.44 185 LEU A N 1
ATOM 1485 C CA . LEU A 1 185 ? -8.844 -15.891 -18.281 1 98.44 185 LEU A CA 1
ATOM 1486 C C . LEU A 1 185 ? -8.734 -15.648 -19.781 1 98.44 185 LEU A C 1
ATOM 1488 O O . LEU A 1 185 ? -9.297 -16.406 -20.578 1 98.44 185 LEU A O 1
ATOM 1492 N N . LEU A 1 186 ? -8.148 -14.562 -20.188 1 98.62 186 LEU A N 1
ATOM 1493 C CA . LEU A 1 186 ? -8.094 -14.172 -21.594 1 98.62 186 LEU A CA 1
ATOM 1494 C C . LEU A 1 186 ? -7.512 -15.297 -22.438 1 98.62 186 LEU A C 1
ATOM 1496 O O . LEU A 1 186 ? -8.078 -15.656 -23.469 1 98.62 186 LEU A O 1
ATOM 1500 N N . VAL A 1 187 ? -6.328 -15.789 -22.078 1 98.69 187 VAL A N 1
ATOM 1501 C CA . VAL A 1 187 ? -5.754 -17 -22.672 1 98.69 187 VAL A CA 1
ATOM 1502 C C . VAL A 1 187 ? -6.375 -18.234 -22.031 1 98.69 187 VAL A C 1
ATOM 1504 O O . VAL A 1 187 ? -6.223 -18.453 -20.828 1 98.69 187 VAL A O 1
ATOM 1507 N N . ASP A 1 188 ? -7.078 -19.031 -22.891 1 98.44 188 ASP A N 1
ATOM 1508 C CA . ASP A 1 188 ? -7.836 -20.094 -22.234 1 98.44 188 ASP A CA 1
ATOM 1509 C C . ASP A 1 188 ? -7.879 -21.359 -23.109 1 98.44 188 ASP A C 1
ATOM 1511 O O . ASP A 1 188 ? -8.883 -22.078 -23.125 1 98.44 188 ASP A O 1
ATOM 1515 N N . SER A 1 189 ? -6.875 -21.578 -23.859 1 97.94 189 SER A N 1
ATOM 1516 C CA . SER A 1 189 ? -6.676 -22.781 -24.672 1 97.94 189 SER A CA 1
ATOM 1517 C C . SER A 1 189 ? -5.211 -22.953 -25.062 1 97.94 189 SER A C 1
ATOM 1519 O O . SER A 1 189 ? -4.41 -22.031 -24.906 1 97.94 189 SER A O 1
ATOM 1521 N N . ILE A 1 190 ? -4.93 -24.156 -25.516 1 98.56 190 ILE A N 1
ATOM 1522 C CA . ILE A 1 190 ? -3.574 -24.438 -25.969 1 98.56 190 ILE A CA 1
ATOM 1523 C C . ILE A 1 190 ? -3.211 -23.5 -27.125 1 98.56 190 ILE A C 1
ATOM 1525 O O . ILE A 1 190 ? -2.098 -22.969 -27.172 1 98.56 190 ILE A O 1
ATOM 1529 N N . GLU A 1 191 ? -4.129 -23.266 -28.016 1 98.19 191 GLU A N 1
ATOM 1530 C CA . GLU A 1 191 ? -3.889 -22.391 -29.141 1 98.19 191 GLU A CA 1
ATOM 1531 C C . GLU A 1 191 ? -3.639 -20.953 -28.688 1 98.19 191 GLU A C 1
ATOM 1533 O O . GLU A 1 191 ? -2.717 -20.297 -29.172 1 98.19 191 GLU A O 1
ATOM 1538 N N . ASP A 1 192 ? -4.508 -20.438 -27.781 1 98.56 192 ASP A N 1
ATOM 1539 C CA . ASP A 1 192 ? -4.297 -19.109 -27.203 1 98.56 192 ASP A CA 1
ATOM 1540 C C . ASP A 1 192 ? -2.912 -19 -26.578 1 98.56 192 ASP A C 1
ATOM 1542 O O . ASP A 1 192 ? -2.205 -18.016 -26.781 1 98.56 192 ASP A O 1
ATOM 1546 N N . TRP A 1 193 ? -2.592 -20.047 -25.797 1 98.88 193 TRP A N 1
ATOM 1547 C CA . TRP A 1 193 ? -1.317 -20.078 -25.078 1 98.88 193 TRP A CA 1
ATOM 1548 C C . TRP A 1 193 ? -0.147 -20.016 -26.062 1 98.88 193 TRP A C 1
ATOM 1550 O O . TRP A 1 193 ? 0.76 -19.188 -25.891 1 98.88 193 TRP A O 1
ATOM 1560 N N . ARG A 1 194 ? -0.17 -20.812 -27.078 1 98.69 194 ARG A N 1
ATOM 1561 C CA . ARG A 1 194 ? 0.882 -20.812 -28.094 1 98.69 194 ARG A CA 1
ATOM 1562 C C . ARG A 1 194 ? 1.005 -19.453 -28.75 1 98.69 194 ARG A C 1
ATOM 1564 O O . ARG A 1 194 ? 2.113 -18.938 -28.938 1 98.69 194 ARG A O 1
ATOM 1571 N N . THR A 1 195 ? -0.124 -18.875 -29.109 1 98.75 195 THR A N 1
ATOM 1572 C CA . THR A 1 195 ? -0.13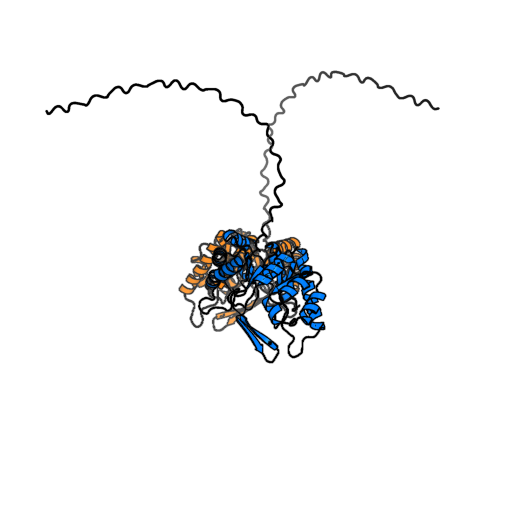1 -17.562 -29.719 1 98.75 195 THR A CA 1
ATOM 1573 C C . THR A 1 195 ? 0.489 -16.516 -28.797 1 98.75 195 THR A C 1
ATOM 1575 O O . THR A 1 195 ? 1.327 -15.719 -29.219 1 98.75 195 THR A O 1
ATOM 1578 N N . TYR A 1 196 ? 0.027 -16.516 -27.547 1 98.88 196 TYR A N 1
ATOM 1579 C CA . TYR A 1 196 ? 0.527 -15.578 -26.547 1 98.88 196 TYR A CA 1
ATOM 1580 C C . TYR A 1 196 ? 2.039 -15.688 -26.406 1 98.88 196 TYR A C 1
ATOM 1582 O O . TYR A 1 196 ? 2.754 -14.688 -26.5 1 98.88 196 TYR A O 1
ATOM 1590 N N . MET A 1 197 ? 2.549 -16.891 -26.266 1 98.81 197 MET A N 1
ATOM 1591 C CA . MET A 1 197 ? 3.973 -17.125 -26.031 1 98.81 197 MET A CA 1
ATOM 1592 C C . MET A 1 197 ? 4.793 -16.75 -27.266 1 98.81 197 MET A C 1
ATOM 1594 O O . MET A 1 197 ? 5.926 -16.281 -27.141 1 98.81 197 MET A O 1
ATOM 1598 N N . ALA A 1 198 ? 4.227 -16.969 -28.422 1 98.62 198 ALA A N 1
ATOM 1599 C CA . ALA A 1 198 ? 4.922 -16.641 -29.672 1 98.62 198 ALA A CA 1
ATOM 1600 C C . ALA A 1 198 ? 5.168 -15.133 -29.766 1 98.62 198 ALA A C 1
ATOM 1602 O O . ALA A 1 198 ? 6.055 -14.695 -30.5 1 98.62 198 ALA A O 1
ATOM 1603 N N . HIS A 1 199 ? 4.406 -14.359 -29.016 1 98.56 199 HIS A N 1
ATOM 1604 C CA . HIS A 1 199 ? 4.516 -12.914 -29.109 1 98.56 199 HIS A CA 1
ATOM 1605 C C . HIS A 1 199 ? 5.266 -12.336 -27.922 1 98.56 199 HIS A C 1
ATOM 1607 O O . HIS A 1 199 ? 5.359 -11.117 -27.766 1 98.56 199 HIS A O 1
ATOM 1613 N N . LEU A 1 200 ? 5.746 -13.188 -27.078 1 98.44 200 LEU A N 1
ATOM 1614 C CA . LEU A 1 200 ? 6.586 -12.758 -25.969 1 98.44 200 LEU A CA 1
ATOM 1615 C C . LEU A 1 200 ? 8.062 -12.938 -26.297 1 98.44 200 LEU A C 1
ATOM 1617 O O . LEU A 1 200 ? 8.484 -14.008 -26.734 1 98.44 200 LEU A O 1
ATOM 1621 N N . ARG A 1 201 ? 8.812 -11.883 -26.109 1 97 201 ARG A N 1
ATOM 1622 C CA . ARG A 1 201 ? 10.242 -11.914 -26.391 1 97 201 ARG A CA 1
ATOM 1623 C C . ARG A 1 201 ? 11.055 -11.836 -25.094 1 97 201 ARG A C 1
ATOM 1625 O O . ARG A 1 201 ? 12.047 -12.547 -24.938 1 97 201 ARG A O 1
ATOM 1632 N N . LYS A 1 202 ? 10.641 -11.07 -24.203 1 98.31 202 LYS A N 1
ATOM 1633 C CA . LYS A 1 202 ? 11.391 -10.836 -22.969 1 98.31 202 LYS A CA 1
ATOM 1634 C C . LYS A 1 202 ? 10.727 -11.539 -21.781 1 98.31 202 LYS A C 1
ATOM 1636 O O . LYS A 1 202 ? 11.414 -12.109 -20.938 1 98.31 202 LYS A O 1
ATOM 1641 N N . ALA A 1 203 ? 9.398 -11.484 -21.672 1 98.75 203 ALA A N 1
ATOM 1642 C CA . ALA A 1 203 ? 8.68 -12.141 -20.594 1 98.75 203 ALA A CA 1
ATOM 1643 C C . ALA A 1 203 ? 8.875 -13.648 -20.625 1 98.75 203 ALA A C 1
ATOM 1645 O O . ALA A 1 203 ? 8.961 -14.242 -21.703 1 98.75 203 ALA A O 1
ATOM 1646 N N . LYS A 1 204 ? 8.977 -14.188 -19.469 1 98.88 204 LYS A N 1
ATOM 1647 C CA . LYS A 1 204 ? 9.148 -15.625 -19.297 1 98.88 204 LYS A CA 1
ATOM 1648 C C . LYS A 1 204 ? 7.84 -16.297 -18.906 1 98.88 204 LYS A C 1
ATOM 1650 O O . LYS A 1 204 ? 6.762 -15.758 -19.141 1 98.88 204 LYS A O 1
ATOM 1655 N N . LEU A 1 205 ? 8.008 -17.609 -18.469 1 98.94 205 LEU A N 1
ATOM 1656 C CA . LEU A 1 205 ? 6.793 -18.406 -18.328 1 98.94 205 LEU A CA 1
ATOM 1657 C C . LEU A 1 205 ? 6.785 -19.156 -17 1 98.94 205 LEU A C 1
ATOM 1659 O O . LEU A 1 205 ? 7.801 -19.75 -16.625 1 98.94 205 LEU A O 1
ATOM 1663 N N . CYS A 1 206 ? 5.699 -19 -16.344 1 98.94 206 CYS A N 1
ATOM 1664 C CA . CYS A 1 206 ? 5.344 -19.906 -15.242 1 98.94 206 CYS A CA 1
ATOM 1665 C C . CYS A 1 206 ? 4.293 -20.906 -15.68 1 98.94 206 CYS A C 1
ATOM 1667 O O . CYS A 1 206 ? 3.145 -20.547 -15.945 1 98.94 206 CYS A O 1
ATOM 1669 N N . ILE A 1 207 ? 4.641 -22.172 -15.75 1 98.94 207 ILE A N 1
ATOM 1670 C CA . ILE A 1 207 ? 3.65 -23.203 -16.062 1 98.94 207 ILE A CA 1
ATOM 1671 C C . ILE A 1 207 ? 3.025 -23.719 -14.773 1 98.94 207 ILE A C 1
ATOM 1673 O O . ILE A 1 207 ? 3.717 -24.281 -13.922 1 98.94 207 ILE A O 1
ATOM 1677 N N . ASP A 1 208 ? 1.802 -23.438 -14.609 1 98.94 208 ASP A N 1
ATOM 1678 C CA . ASP A 1 208 ? 0.999 -24.203 -13.664 1 98.94 208 ASP A CA 1
ATOM 1679 C C . ASP A 1 208 ? 0.55 -25.531 -14.281 1 98.94 208 ASP A C 1
ATOM 1681 O O . ASP A 1 208 ? -0.274 -25.547 -15.203 1 98.94 208 ASP A O 1
ATOM 1685 N N . VAL A 1 209 ? 0.989 -26.609 -13.766 1 98.81 209 VAL A N 1
ATOM 1686 C CA . VAL A 1 209 ? 0.845 -27.906 -14.406 1 98.81 209 VAL A CA 1
ATOM 1687 C C . VAL A 1 209 ? -0.625 -28.312 -14.414 1 98.81 209 VAL A C 1
ATOM 1689 O O . VAL A 1 209 ? -1.078 -29 -15.336 1 98.81 209 VAL A O 1
ATOM 1692 N N . SER A 1 210 ? -1.395 -27.906 -13.422 1 98.56 210 SER A N 1
ATOM 1693 C CA . SER A 1 210 ? -2.811 -28.25 -13.383 1 98.56 210 SER A CA 1
ATOM 1694 C C . SER A 1 210 ? -3.586 -27.531 -14.484 1 98.56 210 SER A C 1
ATOM 1696 O O . SER A 1 210 ? -4.457 -28.125 -15.125 1 98.56 210 SER A O 1
ATOM 1698 N N . HIS A 1 211 ? -3.266 -26.266 -14.703 1 98.69 211 HIS A N 1
ATOM 1699 C CA . HIS A 1 211 ? -3.969 -25.5 -15.734 1 98.69 211 HIS A CA 1
ATOM 1700 C C . HIS A 1 211 ? -3.617 -26.016 -17.125 1 98.69 211 HIS A C 1
ATOM 1702 O O . HIS A 1 211 ? -4.473 -26.031 -18.016 1 98.69 211 HIS A O 1
ATOM 1708 N N . ALA A 1 212 ? -2.35 -26.375 -17.391 1 98.81 212 ALA A N 1
ATOM 1709 C CA . ALA A 1 212 ? -1.994 -27.031 -18.641 1 98.81 212 ALA A CA 1
ATOM 1710 C C . ALA A 1 212 ? -2.828 -28.297 -18.859 1 98.81 212 ALA A C 1
ATOM 1712 O O . ALA A 1 212 ? -3.396 -28.484 -19.938 1 98.81 212 ALA A O 1
ATOM 1713 N N . GLN A 1 213 ? -2.879 -29.094 -17.828 1 98.44 213 GLN A N 1
ATOM 1714 C CA . GLN A 1 213 ? -3.621 -30.344 -17.922 1 98.44 213 GLN A CA 1
ATOM 1715 C C . GLN A 1 213 ? -5.105 -30.094 -18.156 1 98.44 213 GLN A C 1
ATOM 1717 O O . GLN A 1 213 ? -5.746 -30.812 -18.938 1 98.44 213 GLN A O 1
ATOM 1722 N N . LEU A 1 214 ? -5.684 -29.094 -17.5 1 98.25 214 LEU A N 1
ATOM 1723 C CA . LEU A 1 214 ? -7.09 -28.75 -17.688 1 98.25 214 LEU A CA 1
ATOM 1724 C C . LEU A 1 214 ? -7.371 -28.359 -19.125 1 98.25 214 LEU A C 1
ATOM 1726 O O . LEU A 1 214 ? -8.461 -28.625 -19.641 1 98.25 214 LEU A O 1
ATOM 1730 N N . TRP A 1 215 ? -6.414 -27.766 -19.828 1 98.25 215 TRP A N 1
ATOM 1731 C CA . TRP A 1 215 ? -6.555 -27.391 -21.234 1 98.25 215 TRP A CA 1
ATOM 1732 C C . TRP A 1 215 ? -6.367 -28.594 -22.141 1 98.25 215 TRP A C 1
ATOM 1734 O O . TRP A 1 215 ? -6.535 -28.5 -23.359 1 98.25 215 TRP A O 1
ATOM 1744 N N . GLY A 1 216 ? -5.957 -29.75 -21.547 1 97.75 216 GLY A N 1
ATOM 1745 C CA . GLY A 1 216 ? -5.719 -30.969 -22.312 1 97.75 216 GLY A CA 1
ATOM 1746 C C . GLY A 1 216 ? -4.289 -31.094 -22.812 1 97.75 216 GLY A C 1
ATOM 1747 O O . GLY A 1 216 ? -4.008 -31.875 -23.719 1 97.75 216 GLY A O 1
ATOM 1748 N N . TYR A 1 217 ? -3.406 -30.266 -22.281 1 98.44 217 TYR A N 1
ATOM 1749 C CA . TYR A 1 217 ? -1.983 -30.344 -22.594 1 98.44 217 TYR A CA 1
ATOM 1750 C C . TYR A 1 217 ? -1.239 -31.141 -21.531 1 98.44 217 TYR A C 1
ATOM 1752 O O . TYR A 1 217 ? -1.22 -30.766 -20.359 1 98.44 217 TYR A O 1
ATOM 1760 N N . ASP A 1 218 ? -0.645 -32.281 -21.969 1 98.62 218 ASP A N 1
ATOM 1761 C CA . ASP A 1 218 ? 0.175 -33.031 -21.016 1 98.62 218 ASP A CA 1
ATOM 1762 C C . ASP A 1 218 ? 1.252 -32.125 -20.406 1 98.62 218 ASP A C 1
ATOM 1764 O O . ASP A 1 218 ? 2.082 -31.562 -21.109 1 98.62 218 ASP A O 1
ATOM 1768 N N . PRO A 1 219 ? 1.214 -32 -19.078 1 98.69 219 PRO A N 1
ATOM 1769 C CA . PRO A 1 219 ? 2.166 -31.094 -18.438 1 98.69 219 PRO A CA 1
ATOM 1770 C C . PRO A 1 219 ? 3.617 -31.422 -18.766 1 98.69 219 PRO A C 1
ATOM 1772 O O . PRO A 1 219 ? 4.441 -30.516 -18.906 1 98.69 219 PRO A O 1
ATOM 1775 N N . VAL A 1 220 ? 3.975 -32.688 -18.859 1 98.81 220 VAL A N 1
ATOM 1776 C CA . VAL A 1 220 ? 5.332 -33.125 -19.203 1 98.81 220 VAL A CA 1
ATOM 1777 C C . VAL A 1 220 ? 5.695 -32.594 -20.578 1 98.81 220 VAL A C 1
ATOM 1779 O O . VAL A 1 220 ? 6.773 -32.031 -20.781 1 98.81 220 VAL A O 1
ATOM 1782 N N . GLU A 1 221 ? 4.793 -32.781 -21.5 1 98.75 221 GLU A N 1
ATOM 1783 C CA . GLU A 1 221 ? 5.012 -32.281 -22.844 1 98.75 221 GLU A CA 1
ATOM 1784 C C . GLU A 1 221 ? 5.113 -30.75 -22.875 1 98.75 221 GLU A C 1
ATOM 1786 O O . GLU A 1 221 ? 5.965 -30.188 -23.562 1 98.75 221 GLU A O 1
ATOM 1791 N N . ALA A 1 222 ? 4.234 -30.078 -22.172 1 98.81 222 ALA A N 1
ATOM 1792 C CA . ALA A 1 222 ? 4.246 -28.609 -22.125 1 98.81 222 ALA A CA 1
ATOM 1793 C C . ALA A 1 222 ? 5.586 -28.094 -21.609 1 98.81 222 ALA A C 1
ATOM 1795 O O . ALA A 1 222 ? 6.133 -27.125 -22.156 1 98.81 222 ALA A O 1
ATOM 1796 N N . ILE A 1 223 ? 6.105 -28.703 -20.578 1 98.81 223 ILE A N 1
ATOM 1797 C CA . ILE A 1 223 ? 7.379 -28.312 -19.984 1 98.81 223 ILE A CA 1
ATOM 1798 C C . ILE A 1 223 ? 8.492 -28.422 -21.031 1 98.81 223 ILE A C 1
ATOM 1800 O O . ILE A 1 223 ? 9.32 -27.531 -21.156 1 98.81 223 ILE A O 1
ATOM 1804 N N . ARG A 1 224 ? 8.484 -29.5 -21.781 1 98.62 224 ARG A N 1
ATOM 1805 C CA . ARG A 1 224 ? 9.492 -29.688 -22.812 1 98.62 224 ARG A CA 1
ATOM 1806 C C . ARG A 1 224 ? 9.328 -28.672 -23.938 1 98.62 224 ARG A C 1
ATOM 1808 O O . ARG A 1 224 ? 10.305 -28.062 -24.375 1 98.62 224 ARG A O 1
ATOM 1815 N N . ASP A 1 225 ? 8.117 -28.5 -24.328 1 98.56 225 ASP A N 1
ATOM 1816 C CA . ASP A 1 225 ? 7.828 -27.656 -25.484 1 98.56 225 ASP A CA 1
ATOM 1817 C C . ASP A 1 225 ? 8.172 -26.203 -25.188 1 98.56 225 ASP A C 1
ATOM 1819 O O . ASP A 1 225 ? 8.594 -25.469 -26.094 1 98.56 225 ASP A O 1
ATOM 1823 N N . PHE A 1 226 ? 7.965 -25.719 -23.938 1 98.62 226 PHE A N 1
ATOM 1824 C CA . PHE A 1 226 ? 8.141 -24.297 -23.609 1 98.62 226 PHE A CA 1
ATOM 1825 C C . PHE A 1 226 ? 9.391 -24.094 -22.75 1 98.62 226 PHE A C 1
ATOM 1827 O O . PHE A 1 226 ? 9.516 -23.078 -22.078 1 98.62 226 PHE A O 1
ATOM 1834 N N . GLN A 1 227 ? 10.32 -25.047 -22.75 1 98.56 227 GLN A N 1
ATOM 1835 C CA . GLN A 1 227 ? 11.461 -25.062 -21.828 1 98.56 227 GLN A CA 1
ATOM 1836 C C . GLN A 1 227 ? 12.32 -23.812 -22.016 1 98.56 227 GLN A C 1
ATOM 1838 O O . GLN A 1 227 ? 12.898 -23.297 -21.047 1 98.56 227 GLN A O 1
ATOM 1843 N N . ASP A 1 228 ? 12.375 -23.234 -23.203 1 98.19 228 ASP A N 1
ATOM 1844 C CA . ASP A 1 228 ? 13.258 -22.109 -23.484 1 98.19 228 ASP A CA 1
ATOM 1845 C C . ASP A 1 228 ? 12.758 -20.844 -22.797 1 98.19 228 ASP A C 1
ATOM 1847 O O . ASP A 1 228 ? 13.539 -19.938 -22.5 1 98.19 228 ASP A O 1
ATOM 1851 N N . GLN A 1 229 ? 11.469 -20.734 -22.5 1 98.69 229 GLN A N 1
ATOM 1852 C CA . GLN A 1 229 ? 10.883 -19.562 -21.875 1 98.69 229 GLN A CA 1
ATOM 1853 C C . GLN A 1 229 ? 10.5 -19.828 -20.422 1 98.69 229 GLN A C 1
ATOM 1855 O O . GLN A 1 229 ? 10.125 -18.922 -19.688 1 98.69 229 GLN A O 1
ATOM 1860 N N . LEU A 1 230 ? 10.625 -21.078 -20.031 1 98.81 230 LEU A N 1
ATOM 1861 C CA . LEU A 1 230 ? 10.18 -21.516 -18.719 1 98.81 230 LEU A CA 1
ATOM 1862 C C . LEU A 1 230 ? 11.156 -21.078 -17.625 1 98.81 230 LEU A C 1
ATOM 1864 O O . LEU A 1 230 ? 12.352 -21.344 -17.719 1 98.81 230 LEU A O 1
ATOM 1868 N N . ASN A 1 231 ? 10.688 -20.375 -16.594 1 98.81 231 ASN A N 1
ATOM 1869 C CA . ASN A 1 231 ? 11.602 -20.016 -15.508 1 98.81 231 ASN A CA 1
ATOM 1870 C C . ASN A 1 231 ? 10.953 -20.188 -14.141 1 98.81 231 ASN A C 1
ATOM 1872 O O . ASN A 1 231 ? 11.586 -19.938 -13.117 1 98.81 231 ASN A O 1
ATOM 1876 N N . TYR A 1 232 ? 9.711 -20.656 -14.109 1 98.88 232 TYR A N 1
ATOM 1877 C CA . TYR A 1 232 ? 8.969 -20.812 -12.859 1 98.88 232 TYR A CA 1
ATOM 1878 C C . TYR A 1 232 ? 7.922 -21.906 -12.984 1 98.88 232 TYR A C 1
ATOM 1880 O O . TYR A 1 232 ? 7.301 -22.062 -14.031 1 98.88 232 TYR A O 1
ATOM 1888 N N . ILE A 1 233 ? 7.676 -22.688 -11.93 1 98.88 233 ILE A N 1
ATOM 1889 C CA . ILE A 1 233 ? 6.73 -23.797 -11.953 1 98.88 233 ILE A CA 1
ATOM 1890 C C . ILE A 1 233 ? 5.75 -23.672 -10.781 1 98.88 233 ILE A C 1
ATOM 1892 O O . ILE A 1 233 ? 6.16 -23.438 -9.648 1 98.88 233 ILE A O 1
ATOM 1896 N N . HIS A 1 234 ? 4.465 -23.797 -11.102 1 98.94 234 HIS A N 1
ATOM 1897 C CA . HIS A 1 234 ? 3.436 -23.984 -10.078 1 98.94 234 HIS A CA 1
ATOM 1898 C C . HIS A 1 234 ? 2.939 -25.438 -10.062 1 98.94 234 HIS A C 1
ATOM 1900 O O . HIS A 1 234 ? 2.537 -25.969 -11.102 1 98.94 234 HIS A O 1
ATOM 1906 N N . LEU A 1 235 ? 2.994 -26.016 -8.906 1 98.88 235 LEU A N 1
ATOM 1907 C CA . LEU A 1 235 ? 2.328 -27.281 -8.664 1 98.88 235 LEU A CA 1
ATOM 1908 C C . LEU A 1 235 ? 0.975 -27.078 -7.992 1 98.88 235 LEU A C 1
ATOM 1910 O O . LEU A 1 235 ? 0.896 -26.469 -6.922 1 98.88 235 LEU A O 1
ATOM 1914 N N . GLN A 1 236 ? -0.023 -27.516 -8.633 1 98.5 236 GLN A N 1
ATOM 1915 C CA . GLN A 1 236 ? -1.382 -27.484 -8.102 1 98.5 236 GLN A CA 1
ATOM 1916 C C . GLN A 1 236 ? -2.143 -28.75 -8.453 1 98.5 236 GLN A C 1
ATOM 1918 O O . GLN A 1 236 ? -1.918 -29.344 -9.508 1 98.5 236 GLN A O 1
ATOM 1923 N N . ASP A 1 237 ? -3 -29.203 -7.52 1 98.38 237 ASP A N 1
ATOM 1924 C CA . ASP A 1 237 ? -3.742 -30.438 -7.68 1 98.38 237 ASP A CA 1
ATOM 1925 C C . ASP A 1 237 ? -5.246 -30.203 -7.594 1 98.38 237 ASP A C 1
ATOM 1927 O O . ASP A 1 237 ? -5.688 -29.156 -7.113 1 98.38 237 ASP A O 1
ATOM 1931 N N . TYR A 1 238 ? -6 -31.094 -8.188 1 98 238 TYR A N 1
ATOM 1932 C CA . TYR A 1 238 ? -7.457 -31.031 -8.109 1 98 238 TYR A CA 1
ATOM 1933 C C . TYR A 1 238 ? -8.062 -32.406 -7.988 1 98 238 TYR A C 1
ATOM 1935 O O . TYR A 1 238 ? -7.547 -33.375 -8.562 1 98 238 TYR A O 1
ATOM 1943 N N . ALA A 1 239 ? -9.094 -32.531 -7.23 1 96.94 239 ALA A N 1
ATOM 1944 C CA . ALA A 1 239 ? -9.758 -33.781 -6.961 1 96.94 239 ALA A CA 1
ATOM 1945 C C . ALA A 1 239 ? -10.656 -34.219 -8.125 1 96.94 239 ALA A C 1
ATOM 1947 O O . ALA A 1 239 ? -10.734 -35.375 -8.469 1 96.94 239 ALA A O 1
ATOM 1948 N N . SER A 1 240 ? -11.336 -33.281 -8.672 1 96.44 240 SER A N 1
ATOM 1949 C CA . SER A 1 240 ? -12.211 -33.469 -9.828 1 96.44 240 SER A CA 1
ATOM 1950 C C . SER A 1 240 ? -12.367 -32.156 -10.609 1 96.44 240 SER A C 1
ATOM 1952 O O . SER A 1 240 ? -11.906 -31.109 -10.164 1 96.44 240 SER A O 1
ATOM 1954 N N . THR A 1 241 ? -12.82 -32.281 -11.836 1 95.94 241 THR A N 1
ATOM 1955 C CA . THR A 1 241 ? -13.086 -31.062 -12.609 1 95.94 241 THR A CA 1
ATOM 1956 C C . THR A 1 241 ? -14.344 -31.234 -13.453 1 95.94 241 THR A C 1
ATOM 1958 O O . THR A 1 241 ? -14.711 -32.344 -13.82 1 95.94 241 THR A O 1
ATOM 1961 N N . SER A 1 242 ? -15.086 -30.203 -13.664 1 96.56 242 SER A N 1
ATOM 1962 C CA . SER A 1 242 ? -16.203 -30.062 -14.594 1 96.56 242 SER A CA 1
ATOM 1963 C C . SER A 1 242 ? -16.141 -28.75 -15.352 1 96.56 242 SER A C 1
ATOM 1965 O O . SER A 1 242 ? -15.195 -27.969 -15.18 1 96.56 242 SER A O 1
ATOM 1967 N N . ARG A 1 243 ? -16.969 -28.609 -16.328 1 95.88 243 ARG A N 1
ATOM 1968 C CA . ARG A 1 243 ? -17.031 -27.375 -17.109 1 95.88 243 ARG A CA 1
ATOM 1969 C C . ARG A 1 243 ? -18.453 -26.844 -17.172 1 95.88 243 ARG A C 1
ATOM 1971 O O . ARG A 1 243 ? -19.406 -27.625 -17.344 1 95.88 243 ARG A O 1
ATOM 1978 N N . ARG A 1 244 ? -18.547 -25.578 -17 1 95.81 244 ARG A N 1
ATOM 1979 C CA . ARG A 1 244 ? -19.828 -24.938 -17.234 1 95.81 244 ARG A CA 1
ATOM 1980 C C . ARG A 1 244 ? -20.203 -24.969 -18.719 1 95.81 244 ARG A C 1
ATOM 1982 O O . ARG A 1 244 ? -19.344 -25.219 -19.578 1 95.81 244 ARG A O 1
ATOM 1989 N N . GLU A 1 245 ? -21.453 -24.641 -19.016 1 93 245 GLU A N 1
ATOM 1990 C CA . GLU A 1 245 ? -21.938 -24.641 -20.391 1 93 245 GLU A CA 1
ATOM 1991 C C . GLU A 1 245 ? -21.141 -23.688 -21.266 1 93 245 GLU A C 1
ATOM 1993 O O . GLU A 1 245 ? -20.922 -23.953 -22.438 1 93 245 GLU A O 1
ATOM 1998 N N . ASP A 1 246 ? -20.656 -22.672 -20.719 1 90.75 246 ASP A N 1
ATOM 1999 C CA . ASP A 1 246 ? -19.953 -21.656 -21.484 1 90.75 246 ASP A CA 1
ATOM 2000 C C . ASP A 1 246 ? -18.453 -21.984 -21.578 1 90.75 246 ASP A C 1
ATOM 2002 O O . ASP A 1 246 ? -17.672 -21.172 -22.062 1 90.75 246 ASP A O 1
ATOM 2006 N N . GLY A 1 247 ? -18.078 -23.109 -21.031 1 93 247 GLY A N 1
ATOM 2007 C CA . GLY A 1 247 ? -16.703 -23.562 -21.188 1 93 247 GLY A CA 1
ATOM 2008 C C . GLY A 1 247 ? -15.844 -23.266 -19.969 1 93 247 GLY A C 1
ATOM 2009 O O . GLY A 1 247 ? -14.68 -23.656 -19.906 1 93 247 GLY A O 1
ATOM 2010 N N . PHE A 1 248 ? -16.406 -22.625 -18.969 1 96.06 248 PHE A N 1
ATOM 2011 C CA . PHE A 1 248 ? -15.688 -22.234 -17.75 1 96.06 248 PHE A CA 1
ATOM 2012 C C . PHE A 1 248 ? -15.312 -23.469 -16.938 1 96.06 248 PHE A C 1
ATOM 2014 O O . PHE A 1 248 ? -16.156 -24.297 -16.625 1 96.06 248 PHE A O 1
ATOM 2021 N N . TYR A 1 249 ? -14.008 -23.625 -16.672 1 97.69 249 TYR A N 1
ATOM 2022 C CA . TYR A 1 249 ? -13.516 -24.766 -15.898 1 97.69 249 TYR A CA 1
ATOM 2023 C C . TYR A 1 249 ? -13.859 -24.609 -14.422 1 97.69 249 TYR A C 1
ATOM 2025 O O . TYR A 1 249 ? -13.75 -23.5 -13.867 1 97.69 249 TYR A O 1
ATOM 2033 N N . LEU A 1 250 ? -14.273 -25.75 -13.766 1 97.56 250 LEU A N 1
ATOM 2034 C CA . LEU A 1 250 ? -14.633 -25.766 -12.359 1 97.56 250 LEU A CA 1
ATOM 2035 C C . LEU A 1 250 ? -13.883 -26.875 -11.617 1 97.56 250 LEU A C 1
ATOM 2037 O O . LEU A 1 250 ? -14.492 -27.812 -11.109 1 97.56 250 LEU A O 1
ATOM 2041 N N . PRO A 1 251 ? -12.609 -26.75 -11.508 1 97.69 251 PRO A N 1
ATOM 2042 C CA . PRO A 1 251 ? -11.875 -27.75 -10.727 1 97.69 251 PRO A CA 1
ATOM 2043 C C . PRO A 1 251 ? -12.148 -27.641 -9.227 1 97.69 251 PRO A C 1
ATOM 2045 O O . PRO A 1 251 ? -12.359 -26.547 -8.711 1 97.69 251 PRO A O 1
ATOM 2048 N N . VAL A 1 252 ? -12.188 -28.797 -8.516 1 97.56 252 VAL A N 1
ATOM 2049 C CA . VAL A 1 252 ? -12.164 -28.844 -7.055 1 97.56 252 VAL A CA 1
ATOM 2050 C C . VAL A 1 252 ? -10.727 -28.984 -6.562 1 97.56 252 VAL A C 1
ATOM 2052 O O . VAL A 1 252 ? -10.195 -30.094 -6.465 1 97.56 252 VAL A O 1
ATOM 2055 N N . TRP A 1 253 ? -10.188 -27.859 -6.188 1 97.62 253 TRP A N 1
ATOM 2056 C CA . TRP A 1 253 ? -8.773 -27.797 -5.82 1 97.62 253 TRP A CA 1
ATOM 2057 C C . TRP A 1 253 ? -8.516 -28.547 -4.52 1 97.62 253 TRP A C 1
ATOM 2059 O O . TRP A 1 253 ? -9.328 -28.484 -3.59 1 97.62 253 TRP A O 1
ATOM 2069 N N . CYS A 1 254 ? -7.434 -29.25 -4.48 1 97.44 254 CYS A N 1
ATOM 2070 C CA . CYS A 1 254 ? -6.977 -29.922 -3.268 1 97.44 254 CYS A CA 1
ATOM 2071 C C . CYS A 1 254 ? -5.469 -29.766 -3.096 1 97.44 254 CYS A C 1
ATOM 2073 O O . CYS A 1 254 ? -4.793 -29.219 -3.965 1 97.44 254 CYS A O 1
ATOM 2075 N N . ASP A 1 255 ? -4.949 -30.172 -1.937 1 96.94 255 ASP A N 1
ATOM 2076 C CA . ASP A 1 255 ? -3.516 -30.031 -1.69 1 96.94 255 ASP 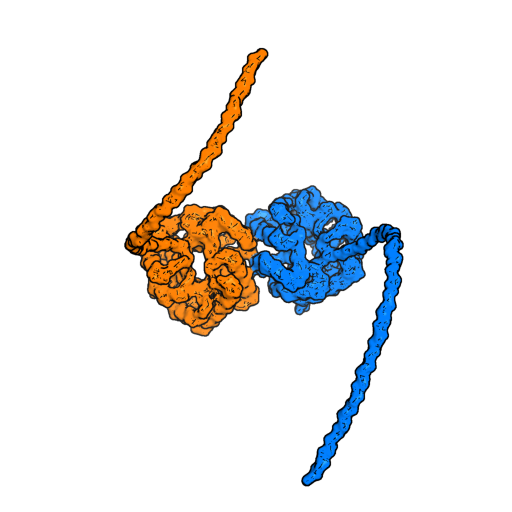A CA 1
ATOM 2077 C C . ASP A 1 255 ? -2.705 -30.906 -2.641 1 96.94 255 ASP A C 1
ATOM 2079 O O . ASP A 1 255 ? -3.148 -31.984 -3.025 1 96.94 255 ASP A O 1
ATOM 2083 N N . VAL A 1 256 ? -1.563 -30.422 -3.002 1 98.31 256 VAL A N 1
ATOM 2084 C CA . VAL A 1 256 ? -0.661 -31.156 -3.879 1 98.31 256 VAL A CA 1
ATOM 2085 C C . VAL A 1 256 ? -0.384 -32.531 -3.293 1 98.31 256 VAL A C 1
ATOM 2087 O O . VAL A 1 256 ? 0.03 -32.656 -2.139 1 98.31 256 VAL A O 1
ATOM 2090 N N . GLY A 1 257 ? -0.645 -33.531 -4.043 1 96.94 257 GLY A N 1
ATOM 2091 C CA . GLY A 1 257 ? -0.397 -34.875 -3.619 1 96.94 257 GLY A CA 1
ATOM 2092 C C . GLY A 1 257 ? -1.62 -35.562 -3.023 1 96.94 257 GLY A C 1
ATOM 2093 O O . GLY A 1 257 ? -1.604 -36.75 -2.75 1 96.94 257 GLY A O 1
ATOM 2094 N N . GLU A 1 258 ? -2.609 -34.75 -2.824 1 96.06 258 GLU A N 1
ATOM 2095 C CA . GLU A 1 258 ? -3.803 -35.312 -2.186 1 96.06 258 GLU A CA 1
ATOM 2096 C C . GLU A 1 258 ? -4.617 -36.156 -3.164 1 96.06 258 GLU A C 1
ATOM 2098 O O . GLU A 1 258 ? -5.238 -37.125 -2.77 1 96.06 258 GLU A O 1
ATOM 2103 N N . SER A 1 259 ? -4.582 -35.656 -4.301 1 93.75 259 SER A N 1
ATOM 2104 C CA . SER A 1 259 ? -5.281 -36.406 -5.332 1 93.75 259 SER A CA 1
ATOM 2105 C C . SER A 1 259 ? -4.301 -37.188 -6.199 1 93.75 259 SER A C 1
ATOM 2107 O O . SER A 1 259 ? -3.088 -37.125 -5.973 1 93.75 259 SER A O 1
ATOM 2109 N N . GLN A 1 260 ? -4.652 -38.094 -7.148 1 85.69 260 GLN A N 1
ATOM 2110 C CA . GLN A 1 260 ? -3.811 -38.812 -8.086 1 85.69 260 GLN A CA 1
ATOM 2111 C C . GLN A 1 260 ? -4.082 -38.406 -9.523 1 85.69 260 GLN A C 1
ATOM 2113 O O . GLN A 1 260 ? -3.799 -39.125 -10.469 1 85.69 260 GLN A O 1
ATOM 2118 N N . ASN A 1 261 ? -4.555 -37.156 -9.562 1 93.19 261 ASN A N 1
ATOM 2119 C CA . ASN A 1 261 ? -4.941 -36.688 -10.891 1 93.19 261 ASN A CA 1
ATOM 2120 C C . ASN A 1 261 ? -3.75 -36.125 -11.656 1 93.19 261 ASN A C 1
ATOM 2122 O O . ASN A 1 261 ? -3.697 -36.219 -12.891 1 93.19 261 ASN A O 1
ATOM 2126 N N . VAL A 1 262 ? -2.828 -35.469 -10.992 1 97.44 262 VAL A N 1
ATOM 2127 C CA . VAL A 1 262 ? -1.653 -34.875 -11.633 1 97.44 262 VAL A CA 1
ATOM 2128 C C . VAL A 1 262 ? -0.431 -35.75 -11.375 1 97.44 262 VAL A C 1
ATOM 2130 O O . VAL A 1 262 ? -0.183 -36.156 -10.234 1 97.44 262 VAL A O 1
ATOM 2133 N N . ASP A 1 263 ? 0.284 -36.125 -12.43 1 98.12 263 ASP A N 1
ATOM 2134 C CA . ASP A 1 263 ? 1.443 -37 -12.312 1 98.12 263 ASP A CA 1
ATOM 2135 C C . ASP A 1 263 ? 2.693 -36.219 -11.922 1 98.12 263 ASP A C 1
ATOM 2137 O O . ASP A 1 263 ? 3.586 -36 -12.742 1 98.12 263 ASP A O 1
ATOM 2141 N N . PHE A 1 264 ? 2.783 -35.875 -10.656 1 98.62 264 PHE A N 1
ATOM 2142 C CA . PHE A 1 264 ? 3.861 -35.031 -10.156 1 98.62 264 PHE A CA 1
ATOM 2143 C C . PHE A 1 264 ? 5.207 -35.75 -10.312 1 98.62 264 PHE A C 1
ATOM 2145 O O . PHE A 1 264 ? 6.215 -35.094 -10.617 1 98.62 264 PHE A O 1
ATOM 2152 N N . PRO A 1 265 ? 5.309 -37.125 -10.102 1 98.25 265 PRO A N 1
ATOM 2153 C CA . PRO A 1 265 ? 6.59 -37.781 -10.344 1 98.25 265 PRO A CA 1
ATOM 2154 C C . PRO A 1 265 ? 7.086 -37.594 -11.773 1 98.25 265 PRO A C 1
ATOM 2156 O O . PRO A 1 265 ? 8.273 -37.312 -11.992 1 98.25 265 PRO A O 1
ATOM 2159 N N . ALA A 1 266 ? 6.199 -37.719 -12.711 1 98.56 266 ALA A N 1
ATOM 2160 C CA . ALA A 1 266 ? 6.586 -37.562 -14.109 1 98.56 266 ALA A CA 1
ATOM 2161 C C . ALA A 1 266 ? 7.008 -36.094 -14.383 1 98.56 266 ALA A C 1
ATOM 2163 O O . ALA A 1 266 ? 7.93 -35.844 -15.156 1 98.56 266 ALA A O 1
ATOM 2164 N N . ILE A 1 267 ? 6.297 -35.188 -13.789 1 98.69 267 ILE A N 1
ATOM 2165 C CA . ILE A 1 267 ? 6.621 -33.781 -13.93 1 98.69 267 ILE A CA 1
ATOM 2166 C C . ILE A 1 267 ? 8.008 -33.5 -13.352 1 98.69 267 ILE A C 1
ATOM 2168 O O . ILE A 1 267 ? 8.82 -32.812 -13.977 1 98.69 267 ILE A O 1
ATOM 2172 N N . ARG A 1 268 ? 8.266 -34.031 -12.203 1 98.38 268 ARG A N 1
ATOM 2173 C CA . ARG A 1 268 ? 9.586 -33.906 -11.602 1 98.38 268 ARG A CA 1
ATOM 2174 C C . ARG A 1 268 ? 10.672 -34.406 -12.547 1 98.38 268 ARG A C 1
ATOM 2176 O O . ARG A 1 268 ? 11.695 -33.75 -12.734 1 98.38 268 ARG A O 1
ATOM 2183 N N . ALA A 1 269 ? 10.477 -35.531 -13.102 1 98.25 269 ALA A N 1
ATOM 2184 C CA . ALA A 1 269 ? 11.438 -36.125 -14.023 1 98.25 269 ALA A CA 1
ATOM 2185 C C . ALA A 1 269 ? 11.672 -35.25 -15.234 1 98.25 269 ALA A C 1
ATOM 2187 O O . ALA A 1 269 ? 12.805 -35.094 -15.695 1 98.25 269 ALA A O 1
ATOM 2188 N N . ALA A 1 270 ? 10.586 -34.656 -15.758 1 98.56 270 ALA A N 1
ATOM 2189 C CA . ALA A 1 270 ? 10.695 -33.75 -16.891 1 98.56 270 ALA A CA 1
ATOM 2190 C C . ALA A 1 270 ? 11.531 -32.531 -16.531 1 98.56 270 ALA A C 1
ATOM 2192 O O . ALA A 1 270 ? 12.344 -32.062 -17.328 1 98.56 270 ALA A O 1
ATOM 2193 N N . LEU A 1 271 ? 11.344 -32 -15.328 1 98.62 271 LEU A N 1
ATOM 2194 C CA . LEU A 1 271 ? 12.102 -30.844 -14.875 1 98.62 271 LEU A CA 1
ATOM 2195 C C . LEU A 1 271 ? 13.586 -31.172 -14.75 1 98.62 271 LEU A C 1
ATOM 2197 O O . LEU A 1 271 ? 14.438 -30.359 -15.141 1 98.62 271 LEU A O 1
ATOM 2201 N N . GLU A 1 272 ? 13.852 -32.312 -14.234 1 97.75 272 GLU A N 1
ATOM 2202 C CA . GLU A 1 272 ? 15.234 -32.781 -14.148 1 97.75 272 GLU A CA 1
ATOM 2203 C C . GLU A 1 272 ? 15.859 -32.906 -15.531 1 97.75 272 GLU A C 1
ATOM 2205 O O . GLU A 1 272 ? 17.016 -32.531 -15.742 1 97.75 272 GLU A O 1
ATOM 2210 N N . GLU A 1 273 ? 15.102 -33.5 -16.328 1 97.44 273 GLU A N 1
ATOM 2211 C CA . GLU A 1 273 ? 15.57 -33.75 -17.688 1 97.44 273 GLU A CA 1
ATOM 2212 C C . GLU A 1 273 ? 15.992 -32.469 -18.375 1 97.44 273 GLU A C 1
ATOM 2214 O O . GLU A 1 273 ? 17.016 -32.406 -19.078 1 97.44 273 GLU A O 1
ATOM 2219 N N . ILE A 1 274 ? 15.234 -31.359 -18.156 1 97.88 274 ILE A N 1
ATOM 2220 C CA . ILE A 1 274 ? 15.523 -30.125 -18.859 1 97.88 274 ILE A CA 1
ATOM 2221 C C . ILE A 1 274 ? 16.516 -29.297 -18.047 1 97.88 274 ILE A C 1
ATOM 2223 O O . ILE A 1 274 ? 16.844 -28.156 -18.422 1 97.88 274 ILE A O 1
ATOM 2227 N N . GLY A 1 275 ? 16.938 -29.781 -16.938 1 97.5 275 GLY A N 1
ATOM 2228 C CA . GLY A 1 275 ? 17.922 -29.109 -16.109 1 97.5 275 GLY A CA 1
ATOM 2229 C C . GLY A 1 275 ? 17.344 -27.906 -15.375 1 97.5 275 GLY A C 1
ATOM 2230 O O . GLY A 1 275 ? 18.047 -26.906 -15.156 1 97.5 275 GLY A O 1
ATOM 2231 N N . PHE A 1 276 ? 16.094 -27.984 -15.023 1 97.94 276 PHE A N 1
ATOM 2232 C CA . PHE A 1 276 ? 15.453 -26.891 -14.32 1 97.94 276 PHE A CA 1
ATOM 2233 C C . PHE A 1 276 ? 16.031 -26.719 -12.914 1 97.94 276 PHE A C 1
ATOM 2235 O O . PHE A 1 276 ? 16.109 -27.688 -12.156 1 97.94 276 PHE A O 1
ATOM 2242 N N . GLN A 1 277 ? 16.406 -25.422 -12.531 1 96.56 277 GLN A N 1
ATOM 2243 C CA . GLN A 1 277 ? 17.062 -25.219 -11.25 1 96.56 277 GLN A CA 1
ATOM 2244 C C . GLN A 1 277 ? 16.422 -24.094 -10.469 1 96.56 277 GLN A C 1
ATOM 2246 O O . GLN A 1 277 ? 16.938 -23.672 -9.43 1 96.56 277 GLN A O 1
ATOM 2251 N N . ARG A 1 278 ? 15.344 -23.625 -10.891 1 98.12 278 ARG A N 1
ATOM 2252 C CA . ARG A 1 278 ? 14.703 -22.469 -10.258 1 98.12 278 ARG A CA 1
ATOM 2253 C C . ARG A 1 278 ? 13.578 -22.906 -9.32 1 98.12 278 ARG A C 1
ATOM 2255 O O . ARG A 1 278 ? 13.531 -24.078 -8.914 1 98.12 278 ARG A O 1
ATOM 2262 N N . TRP A 1 279 ? 12.742 -22.031 -8.883 1 98.81 279 TRP A N 1
ATOM 2263 C CA . TRP A 1 279 ? 11.773 -22.312 -7.828 1 98.81 279 TRP A CA 1
ATOM 2264 C C . TRP A 1 279 ? 10.609 -23.141 -8.367 1 98.81 279 TRP A C 1
ATOM 2266 O O . TRP A 1 279 ? 10.125 -22.891 -9.469 1 98.81 279 TRP A O 1
ATOM 2276 N N . VAL A 1 280 ? 10.242 -24.094 -7.633 1 98.94 280 VAL A N 1
ATOM 2277 C CA . VAL A 1 280 ? 9.016 -24.859 -7.805 1 98.94 280 VAL A CA 1
ATOM 2278 C C . VAL A 1 280 ? 8.055 -24.562 -6.656 1 98.94 280 VAL A C 1
ATOM 2280 O O . VAL A 1 280 ? 8.367 -24.828 -5.496 1 98.94 280 VAL A O 1
ATOM 2283 N N . THR A 1 281 ? 6.898 -24.031 -6.969 1 98.94 281 THR A N 1
ATOM 2284 C CA . THR A 1 281 ? 6 -23.531 -5.934 1 98.94 281 THR A CA 1
ATOM 2285 C C . THR A 1 281 ? 4.715 -24.359 -5.891 1 98.94 281 THR A C 1
ATOM 2287 O O . THR A 1 281 ? 4.105 -24.625 -6.926 1 98.94 281 THR A O 1
ATOM 2290 N N . ALA A 1 282 ? 4.316 -24.781 -4.68 1 98.88 282 ALA A N 1
ATOM 2291 C CA . ALA A 1 282 ? 3.055 -25.484 -4.48 1 98.88 282 ALA A CA 1
ATOM 2292 C C . ALA A 1 282 ? 1.929 -24.516 -4.141 1 98.88 282 ALA A C 1
ATOM 2294 O O . ALA A 1 282 ? 2.1 -23.625 -3.303 1 98.88 282 ALA A O 1
ATOM 2295 N N . CYS A 1 283 ? 0.808 -24.719 -4.789 1 98.62 283 CYS A N 1
ATOM 2296 C CA . CYS A 1 283 ? -0.391 -23.938 -4.516 1 98.62 283 CYS A CA 1
ATOM 2297 C C . CYS A 1 283 ? -1.306 -24.656 -3.537 1 98.62 283 CYS A C 1
ATOM 2299 O O . CYS A 1 283 ? -1.393 -25.891 -3.559 1 98.62 283 CYS A O 1
ATOM 2301 N N . PRO A 1 284 ? -1.97 -23.906 -2.719 1 97.19 284 PRO A N 1
ATOM 2302 C CA . PRO A 1 284 ? -2.873 -24.531 -1.749 1 97.19 284 PRO A CA 1
ATOM 2303 C C . PRO A 1 284 ? -4.137 -25.094 -2.396 1 97.19 284 PRO A C 1
ATOM 2305 O O . PRO A 1 284 ? -4.551 -24.625 -3.459 1 97.19 284 PRO A O 1
ATOM 2308 N N . GLY A 1 285 ? -4.707 -26.109 -1.702 1 95.81 285 GLY A N 1
ATOM 2309 C CA . GLY A 1 285 ? -6.051 -26.547 -2.053 1 95.81 285 GLY A CA 1
ATOM 2310 C C . GLY A 1 285 ? -7.133 -25.609 -1.548 1 95.81 285 GLY A C 1
ATOM 2311 O O . GLY A 1 285 ? -6.844 -24.469 -1.151 1 95.81 285 GLY A O 1
ATOM 2312 N N . GLN A 1 286 ? -8.336 -26.109 -1.608 1 95.5 286 GLN A N 1
ATOM 2313 C CA . GLN A 1 286 ? -9.461 -25.312 -1.127 1 95.5 286 GLN A CA 1
ATOM 2314 C C . GLN A 1 286 ? -9.305 -24.984 0.355 1 95.5 286 GLN A C 1
ATOM 2316 O O . GLN A 1 286 ? -8.812 -25.797 1.131 1 95.5 286 GLN A O 1
ATOM 2321 N N . PRO A 1 287 ? -9.797 -23.766 0.649 1 94.5 287 PRO A N 1
ATOM 2322 C CA . PRO A 1 287 ? -9.766 -23.438 2.078 1 94.5 287 PRO A CA 1
ATOM 2323 C C . PRO A 1 287 ? -10.609 -24.406 2.914 1 94.5 287 PRO A C 1
ATOM 2325 O O . PRO A 1 287 ? -11.656 -24.875 2.451 1 94.5 287 PRO A O 1
ATOM 2328 N N . ILE A 1 288 ? -10.086 -24.672 4.078 1 93.31 288 ILE A N 1
ATOM 2329 C CA . ILE A 1 288 ? -10.836 -25.484 5.039 1 93.31 288 ILE A CA 1
ATOM 2330 C C . ILE A 1 288 ? -11.516 -24.562 6.051 1 93.31 288 ILE A C 1
ATOM 2332 O O . ILE A 1 288 ? -10.844 -23.875 6.824 1 93.31 288 ILE A O 1
ATOM 2336 N N . PRO A 1 289 ? -12.875 -24.609 6.012 1 93.44 289 PRO A N 1
ATOM 2337 C CA . PRO A 1 289 ? -13.578 -23.719 6.938 1 93.44 289 PRO A CA 1
ATOM 2338 C C . PRO A 1 289 ? -13.094 -23.875 8.383 1 93.44 289 PRO A C 1
ATOM 2340 O O . PRO A 1 289 ? -12.953 -24.984 8.875 1 93.44 289 PRO A O 1
ATOM 2343 N N . GLY A 1 290 ? -12.797 -22.75 9.023 1 93.69 290 GLY A N 1
ATOM 2344 C CA . GLY A 1 290 ? -12.336 -22.75 10.406 1 93.69 290 GLY A CA 1
ATOM 2345 C C . GLY A 1 290 ? -10.836 -22.891 10.539 1 93.69 290 GLY A C 1
ATOM 2346 O O . GLY A 1 290 ? -10.281 -22.719 11.625 1 93.69 290 GLY A O 1
ATOM 2347 N N . GLN A 1 291 ? -10.211 -23.234 9.453 1 94 291 GLN A N 1
ATOM 2348 C CA . GLN A 1 291 ? -8.766 -23.406 9.438 1 94 291 GLN A CA 1
ATOM 2349 C C . GLN A 1 291 ? -8.141 -22.688 8.242 1 94 291 GLN A C 1
ATOM 2351 O O . GLN A 1 291 ? -7.191 -23.203 7.637 1 94 291 GLN A O 1
ATOM 2356 N N . ASP A 1 292 ? -8.742 -21.594 7.883 1 94.06 292 ASP A N 1
ATOM 2357 C CA . ASP A 1 292 ? -8.297 -20.953 6.648 1 94.06 292 ASP A CA 1
ATOM 2358 C C . ASP A 1 292 ? -7.398 -19.766 6.945 1 94.06 292 ASP A C 1
ATOM 2360 O O . ASP A 1 292 ? -7.031 -19.016 6.035 1 94.06 292 ASP A O 1
ATOM 2364 N N . ASP A 1 293 ? -7.023 -19.609 8.227 1 96.06 293 ASP A N 1
ATOM 2365 C CA . ASP A 1 293 ? -6.086 -18.547 8.57 1 96.06 293 ASP A CA 1
ATOM 2366 C C . ASP A 1 293 ? -4.664 -18.906 8.141 1 96.06 293 ASP A C 1
ATOM 2368 O O . ASP A 1 293 ? -4.336 -20.094 8 1 96.06 293 ASP A O 1
ATOM 2372 N N . PRO A 1 294 ? -3.814 -17.953 8.023 1 97.12 294 PRO A N 1
ATOM 2373 C CA . PRO A 1 294 ? -2.471 -18.156 7.48 1 97.12 294 PRO A CA 1
ATOM 2374 C C . PRO A 1 294 ? -1.666 -19.188 8.281 1 97.12 294 PRO A C 1
ATOM 2376 O O . PRO A 1 294 ? -0.98 -20.031 7.699 1 97.12 294 PRO A O 1
ATOM 2379 N N . LEU A 1 295 ? -1.71 -19.094 9.555 1 97.31 295 LEU A N 1
ATOM 2380 C CA . LEU A 1 295 ? -0.94 -20 10.398 1 97.31 295 LEU A CA 1
ATOM 2381 C C . LEU A 1 295 ? -1.413 -21.438 10.219 1 97.31 295 LEU A C 1
ATOM 2383 O O . LEU A 1 295 ? -0.597 -22.359 10.078 1 97.31 295 LEU A O 1
ATOM 2387 N N . SER A 1 296 ? -2.703 -21.625 10.258 1 96.94 296 SER A N 1
ATOM 2388 C CA . SER A 1 296 ? -3.271 -22.953 10.055 1 96.94 296 SER A CA 1
ATOM 2389 C C . SER A 1 296 ? -2.91 -23.5 8.68 1 96.94 296 SER A C 1
ATOM 2391 O O . SER A 1 296 ? -2.545 -24.672 8.547 1 96.94 296 SER A O 1
ATOM 2393 N N . GLU A 1 297 ? -3.053 -22.703 7.691 1 97.06 297 GLU A N 1
ATOM 2394 C CA . GLU A 1 297 ? -2.695 -23.109 6.336 1 97.06 297 GLU A CA 1
ATOM 2395 C C . GLU A 1 297 ? -1.22 -23.484 6.246 1 97.06 297 GLU A C 1
ATOM 2397 O O . GLU A 1 297 ? -0.87 -24.5 5.641 1 97.06 297 GLU A O 1
ATOM 2402 N N . ALA A 1 298 ? -0.408 -22.641 6.848 1 98.31 298 ALA A N 1
ATOM 2403 C CA . ALA A 1 298 ? 1.029 -22.906 6.84 1 98.31 298 ALA A CA 1
ATOM 2404 C C . ALA A 1 298 ? 1.345 -24.25 7.473 1 98.31 298 ALA A C 1
ATOM 2406 O O . ALA A 1 298 ? 2.084 -25.062 6.898 1 98.31 298 ALA A O 1
ATOM 2407 N N . ARG A 1 299 ? 0.781 -24.531 8.586 1 97.88 299 ARG A N 1
ATOM 2408 C CA . ARG A 1 299 ? 1.04 -25.781 9.297 1 97.88 299 ARG A CA 1
ATOM 2409 C C . ARG A 1 299 ? 0.536 -26.984 8.5 1 97.88 299 ARG A C 1
ATOM 2411 O O . ARG A 1 299 ? 1.235 -27.984 8.367 1 97.88 299 ARG A O 1
ATOM 2418 N N . ARG A 1 300 ? -0.582 -26.828 7.945 1 96.69 300 ARG A N 1
ATOM 2419 C CA . ARG A 1 300 ? -1.188 -27.922 7.184 1 96.69 300 ARG A CA 1
ATOM 2420 C C . ARG A 1 300 ? -0.384 -28.219 5.922 1 96.69 300 ARG A C 1
ATOM 2422 O O . ARG A 1 300 ? -0.399 -29.344 5.422 1 96.69 300 ARG A O 1
ATOM 2429 N N . SER A 1 301 ? 0.319 -27.25 5.426 1 98.19 301 SER A N 1
ATOM 2430 C CA . SER A 1 301 ? 1.041 -27.391 4.168 1 98.19 301 SER A CA 1
ATOM 2431 C C . SER A 1 301 ? 2.211 -28.359 4.301 1 98.19 301 SER A C 1
ATOM 2433 O O . SER A 1 301 ? 2.791 -28.781 3.301 1 98.19 301 SER A O 1
ATOM 2435 N N . ALA A 1 302 ? 2.516 -28.781 5.504 1 98.62 302 ALA A N 1
ATOM 2436 C CA . ALA A 1 302 ? 3.594 -29.734 5.754 1 98.62 302 ALA A CA 1
ATOM 2437 C C . ALA A 1 302 ? 3.355 -31.047 5 1 98.62 302 ALA A C 1
ATOM 2439 O O . ALA A 1 302 ? 4.305 -31.688 4.543 1 98.62 302 ALA A O 1
ATOM 2440 N N . ARG A 1 303 ? 2.121 -31.406 4.898 1 97.56 303 ARG A N 1
ATOM 2441 C CA . ARG A 1 303 ? 1.783 -32.656 4.207 1 97.56 303 ARG A CA 1
ATOM 2442 C C . ARG A 1 303 ? 2.199 -32.594 2.74 1 97.56 303 ARG A C 1
ATOM 2444 O O . ARG A 1 303 ? 2.58 -33.594 2.154 1 97.56 303 ARG A O 1
ATOM 2451 N N . MET A 1 304 ? 2.107 -31.438 2.156 1 98.44 304 MET A N 1
ATOM 2452 C CA . MET A 1 304 ? 2.533 -31.266 0.771 1 98.44 304 MET A CA 1
ATOM 2453 C C . MET A 1 304 ? 4.043 -31.438 0.64 1 98.44 304 MET A C 1
ATOM 2455 O O . MET A 1 304 ? 4.52 -32.062 -0.316 1 98.44 304 MET A O 1
ATOM 2459 N N . VAL A 1 305 ? 4.762 -30.906 1.606 1 98.56 305 VAL A N 1
ATOM 2460 C CA . VAL A 1 305 ? 6.219 -31.016 1.58 1 98.56 305 VAL A CA 1
ATOM 2461 C C . VAL A 1 305 ? 6.621 -32.469 1.727 1 98.56 305 VAL A C 1
ATOM 2463 O O . VAL A 1 305 ? 7.473 -32.969 0.981 1 98.56 305 VAL A O 1
ATOM 2466 N N . ASP A 1 306 ? 6 -33.125 2.662 1 98.25 306 ASP A N 1
ATOM 2467 C CA . ASP A 1 306 ? 6.285 -34.531 2.869 1 98.25 306 ASP A CA 1
ATOM 2468 C C . ASP A 1 306 ? 6.074 -35.344 1.584 1 98.25 306 ASP A C 1
ATOM 2470 O O . ASP A 1 306 ? 6.918 -36.156 1.21 1 98.25 306 ASP A O 1
ATOM 2474 N N . TYR A 1 307 ? 5.023 -35.062 0.968 1 98.19 307 TYR A N 1
ATOM 2475 C CA . TYR A 1 307 ? 4.715 -35.75 -0.279 1 98.19 307 TYR A CA 1
ATOM 2476 C C . TYR A 1 307 ? 5.75 -35.438 -1.35 1 98.19 307 TYR A C 1
ATOM 2478 O O . TYR A 1 307 ? 6.312 -36.344 -1.969 1 98.19 307 TYR A O 1
ATOM 2486 N N . LEU A 1 308 ? 5.992 -34.156 -1.573 1 98.5 308 LEU A N 1
ATOM 2487 C CA . LEU A 1 308 ? 6.879 -33.719 -2.645 1 98.5 308 LEU A CA 1
ATOM 2488 C C . LEU A 1 308 ? 8.297 -34.219 -2.412 1 98.5 308 LEU A C 1
ATOM 2490 O O . LEU A 1 308 ? 8.938 -34.719 -3.336 1 98.5 308 LEU A O 1
ATOM 2494 N N . ARG A 1 309 ? 8.758 -34.125 -1.188 1 98.19 309 ARG A N 1
ATOM 2495 C CA . ARG A 1 309 ? 10.078 -34.656 -0.876 1 98.19 309 ARG A CA 1
ATOM 2496 C C . ARG A 1 309 ? 10.102 -36.156 -1.016 1 98.19 309 ARG A C 1
ATOM 2498 O O . ARG A 1 309 ? 11.094 -36.75 -1.469 1 98.19 309 ARG A O 1
ATOM 2505 N N . GLY A 1 310 ? 9.047 -36.781 -0.659 1 97.56 310 GLY A N 1
ATOM 2506 C CA . GLY A 1 310 ? 8.93 -38.219 -0.781 1 97.56 310 GLY A CA 1
ATOM 2507 C C . GLY A 1 310 ? 9.086 -38.719 -2.207 1 97.56 310 GLY A C 1
ATOM 2508 O O . GLY A 1 310 ? 9.555 -39.812 -2.438 1 97.56 310 GLY A O 1
ATOM 2509 N N . ILE A 1 311 ? 8.719 -37.875 -3.133 1 97.12 311 ILE A N 1
ATOM 2510 C CA . ILE A 1 311 ? 8.812 -38.312 -4.523 1 97.12 311 ILE A CA 1
ATOM 2511 C C . ILE A 1 311 ? 10 -37.625 -5.199 1 97.12 311 ILE A C 1
ATOM 2513 O O . ILE A 1 311 ? 10.086 -37.594 -6.426 1 97.12 311 ILE A O 1
ATOM 2517 N N . GLY A 1 312 ? 10.836 -36.938 -4.469 1 96.56 312 GLY A N 1
ATOM 2518 C CA . GLY A 1 312 ? 12.156 -36.562 -4.957 1 96.56 312 GLY A CA 1
ATOM 2519 C C . GLY A 1 312 ? 12.281 -35.094 -5.301 1 96.56 312 GLY A C 1
ATOM 2520 O O . GLY A 1 312 ? 13.305 -34.656 -5.84 1 96.56 312 GLY A O 1
ATOM 2521 N N . TYR A 1 313 ? 11.266 -34.375 -5.125 1 97.81 313 TYR A N 1
ATOM 2522 C CA . TYR A 1 313 ? 11.406 -32.938 -5.344 1 97.81 313 TYR A CA 1
ATOM 2523 C C . TYR A 1 313 ? 12.398 -32.312 -4.355 1 97.81 313 TYR A C 1
ATOM 2525 O O . TYR A 1 313 ? 12.375 -32.656 -3.164 1 97.81 313 TYR A O 1
ATOM 2533 N N . MET B 1 1 ? 78.812 18 -43.312 1 19.94 1 MET B N 1
ATOM 2534 C CA . MET B 1 1 ? 79.938 17.484 -42.594 1 19.94 1 MET B CA 1
ATOM 2535 C C . MET B 1 1 ? 80.062 18.188 -41.25 1 19.94 1 MET B C 1
ATOM 2537 O O . MET B 1 1 ? 81.062 18 -40.562 1 19.94 1 MET B O 1
ATOM 2541 N N . ALA B 1 2 ? 79.125 19.234 -41.094 1 22.33 2 ALA B N 1
ATOM 2542 C CA . ALA B 1 2 ? 79.5 20.328 -40.219 1 22.33 2 ALA B CA 1
ATOM 2543 C C . ALA B 1 2 ? 79.562 19.859 -38.75 1 22.33 2 ALA B C 1
ATOM 2545 O O . ALA B 1 2 ? 78.812 19 -38.344 1 22.33 2 ALA B O 1
ATOM 2546 N N . GLY B 1 3 ? 80.562 20.047 -37.969 1 20.67 3 GLY B N 1
ATOM 2547 C CA . GLY B 1 3 ? 81.5 19.578 -36.938 1 20.67 3 GLY B CA 1
ATOM 2548 C C . GLY B 1 3 ? 81 19.875 -35.531 1 20.67 3 GLY B C 1
ATOM 2549 O O . GLY B 1 3 ? 81.25 20.969 -35 1 20.67 3 GLY B O 1
ATOM 2550 N N . ILE B 1 4 ? 79.625 19.547 -35.156 1 24.91 4 ILE B N 1
ATOM 2551 C CA . ILE B 1 4 ? 78.875 20.297 -34.156 1 24.91 4 ILE B CA 1
ATOM 2552 C C . ILE B 1 4 ? 79.438 20.047 -32.75 1 24.91 4 ILE B C 1
ATOM 2554 O O . ILE B 1 4 ? 79.5 18.906 -32.312 1 24.91 4 ILE B O 1
ATOM 2558 N N . TYR B 1 5 ? 80.375 20.875 -32.25 1 22.88 5 TYR B N 1
ATOM 2559 C CA . TYR B 1 5 ? 81.438 20.906 -31.281 1 22.88 5 TYR B CA 1
ATOM 2560 C C . TYR B 1 5 ? 80.875 20.922 -29.859 1 22.88 5 TYR B C 1
ATOM 2562 O O . TYR B 1 5 ? 80.188 21.844 -29.484 1 22.88 5 TYR B O 1
ATOM 2570 N N . PRO B 1 6 ? 80.5 19.703 -29.203 1 23.61 6 PRO B N 1
ATOM 2571 C CA . PRO B 1 6 ? 79.625 19.688 -28.031 1 23.61 6 PRO B CA 1
ATOM 2572 C C . PRO B 1 6 ? 80.25 20.266 -26.797 1 23.61 6 PRO B C 1
ATOM 2574 O O . PRO B 1 6 ? 81.5 20.094 -26.594 1 23.61 6 PRO B O 1
ATOM 2577 N N . ALA B 1 7 ? 79.812 21.375 -26.234 1 26.61 7 ALA B N 1
ATOM 2578 C CA . ALA B 1 7 ? 80.25 22.422 -25.312 1 26.61 7 ALA B CA 1
ATOM 2579 C C . ALA B 1 7 ? 80.562 21.859 -23.938 1 26.61 7 ALA B C 1
ATOM 2581 O O . ALA B 1 7 ? 79.875 20.938 -23.469 1 26.61 7 ALA B O 1
ATOM 2582 N N . PRO B 1 8 ? 81.625 22.266 -23.219 1 21.92 8 PRO B N 1
ATOM 2583 C CA . PRO B 1 8 ? 82.5 21.781 -22.156 1 21.92 8 PRO B CA 1
ATOM 2584 C C . PRO B 1 8 ? 81.812 21.859 -20.781 1 21.92 8 PRO B C 1
ATOM 2586 O O . PRO B 1 8 ? 80.938 22.688 -20.562 1 21.92 8 PRO B O 1
ATOM 2589 N N . LEU B 1 9 ? 81.625 20.75 -19.984 1 22.95 9 LEU B N 1
ATOM 2590 C CA . LEU B 1 9 ? 80.938 20.344 -18.781 1 22.95 9 LEU B CA 1
ATOM 2591 C C . LEU B 1 9 ? 81.5 21.016 -17.547 1 22.95 9 LEU B C 1
ATOM 2593 O O . LEU B 1 9 ? 82.625 20.734 -17.172 1 22.95 9 LEU B O 1
ATOM 2597 N N . SER B 1 10 ? 81.375 22.391 -17.469 1 19.38 10 SER B N 1
ATOM 2598 C CA . SER B 1 10 ? 82.125 23.203 -16.516 1 19.38 10 SER B CA 1
ATOM 2599 C C . SER B 1 10 ? 81.812 22.75 -15.086 1 19.38 10 SER B C 1
ATOM 2601 O O . SER B 1 10 ? 80.75 22.375 -14.734 1 19.38 10 SER B O 1
ATOM 2603 N N . ARG B 1 11 ? 82.875 22.281 -14.305 1 20.95 11 ARG B N 1
ATOM 2604 C CA . ARG B 1 11 ? 83.125 21.594 -13.039 1 20.95 11 ARG B CA 1
ATOM 2605 C C . ARG B 1 11 ? 82.75 22.484 -11.859 1 20.95 11 ARG B C 1
ATOM 2607 O O . ARG B 1 11 ? 83.438 23.438 -11.562 1 20.95 11 ARG B O 1
ATOM 2614 N N . CYS B 1 12 ? 81.312 22.844 -11.711 1 19.45 12 CYS B N 1
ATOM 2615 C CA . CYS B 1 12 ? 80.875 23.906 -10.82 1 19.45 12 CYS B CA 1
ATOM 2616 C C . CYS B 1 12 ? 81.312 23.609 -9.375 1 19.45 12 CYS B C 1
ATOM 2618 O O . CYS B 1 12 ? 81.062 22.516 -8.875 1 19.45 12 CYS B O 1
ATOM 2620 N N . THR B 1 13 ? 82.25 24.328 -8.82 1 20.89 13 THR B N 1
ATOM 2621 C CA . THR B 1 13 ? 83.062 24.359 -7.609 1 20.89 13 THR B CA 1
ATOM 2622 C C . THR B 1 13 ? 82.188 24.484 -6.371 1 20.89 13 THR B C 1
ATOM 2624 O O . THR B 1 13 ? 81.25 25.281 -6.359 1 20.89 13 THR B O 1
ATOM 2627 N N . ARG B 1 14 ? 82.125 23.453 -5.477 1 22.75 14 ARG B N 1
ATOM 2628 C CA . ARG B 1 14 ? 81.375 23.031 -4.312 1 22.75 14 ARG B CA 1
ATOM 2629 C C . ARG B 1 14 ? 81.562 23.969 -3.129 1 22.75 14 ARG B C 1
ATOM 2631 O O . ARG B 1 14 ? 82.625 23.859 -2.449 1 22.75 14 ARG B O 1
ATOM 2638 N N . GLY B 1 15 ? 81.5 25.359 -3.379 1 18.64 15 GLY B N 1
ATOM 2639 C CA . GLY B 1 15 ? 81.938 26.203 -2.301 1 18.64 15 GLY B CA 1
ATOM 2640 C C . GLY B 1 15 ? 81.188 26.016 -1.004 1 18.64 15 GLY B C 1
ATOM 2641 O O . GLY B 1 15 ? 79.938 25.922 -1.011 1 18.64 15 GLY B O 1
ATOM 2642 N N . LYS B 1 16 ? 81.812 25.406 0.019 1 22.58 16 LYS B N 1
ATOM 2643 C CA . LYS B 1 16 ? 81.375 24.984 1.343 1 22.58 16 LYS B CA 1
ATOM 2644 C C . LYS B 1 16 ? 80.938 26.188 2.18 1 22.58 16 LYS B C 1
ATOM 2646 O O . LYS B 1 16 ? 81.75 27.047 2.527 1 22.58 16 LYS B O 1
ATOM 2651 N N . LEU B 1 17 ? 79.75 26.875 1.715 1 20.34 17 LEU B N 1
ATOM 2652 C CA . LEU B 1 17 ? 79.312 28.094 2.385 1 20.34 17 LEU B CA 1
ATOM 2653 C C . LEU B 1 17 ? 79.125 27.859 3.877 1 20.34 17 LEU B C 1
ATOM 2655 O O . LEU B 1 17 ? 78.5 26.859 4.27 1 20.34 17 LEU B O 1
ATOM 2659 N N . ASP B 1 18 ? 80 28.344 4.699 1 23.14 18 ASP B N 1
ATOM 2660 C CA . ASP B 1 18 ? 80.188 28.375 6.148 1 23.14 18 ASP B CA 1
ATOM 2661 C C . ASP B 1 18 ? 79 29.078 6.816 1 23.14 18 ASP B C 1
ATOM 2663 O O . ASP B 1 18 ? 78.812 30.281 6.652 1 23.14 18 ASP B O 1
ATOM 2667 N N . VAL B 1 19 ? 77.812 28.578 6.652 1 23.83 19 VAL B N 1
ATOM 2668 C CA . VAL B 1 19 ? 76.562 29.203 7.008 1 23.83 19 VAL B CA 1
ATOM 2669 C C . VAL B 1 19 ? 76.5 29.469 8.508 1 23.83 19 VAL B C 1
ATOM 2671 O O . VAL B 1 19 ? 76.562 28.547 9.32 1 23.83 19 VAL B O 1
ATOM 2674 N N . SER B 1 20 ? 77.312 30.516 8.898 1 21.89 20 SER B N 1
ATOM 2675 C CA . SER B 1 20 ? 77.312 30.938 10.297 1 21.89 20 SER B CA 1
ATOM 2676 C C . SER B 1 20 ? 75.938 31.359 10.797 1 21.89 20 SER B C 1
ATOM 2678 O O . SER B 1 20 ? 75.312 32.25 10.219 1 21.89 20 SER B O 1
ATOM 2680 N N . PHE B 1 21 ? 75.188 30.484 11.312 1 25.91 21 PHE B N 1
ATOM 2681 C CA . PHE B 1 21 ? 73.75 30.547 11.727 1 25.91 21 PHE B CA 1
ATOM 2682 C C . PHE B 1 21 ? 73.625 31.516 12.898 1 25.91 21 PHE B C 1
ATOM 2684 O O . PHE B 1 21 ? 74.062 31.25 14 1 25.91 21 PHE B O 1
ATOM 2691 N N . SER B 1 22 ? 73.812 32.875 12.531 1 24.34 22 SER B N 1
ATOM 2692 C CA . SER B 1 22 ? 73.688 33.781 13.656 1 24.34 22 SER B CA 1
ATOM 2693 C C . SER B 1 22 ? 72.312 33.625 14.312 1 24.34 22 SER B C 1
ATOM 2695 O O . SER B 1 22 ? 71.312 33.438 13.625 1 24.34 22 SER B O 1
ATOM 2697 N N . PRO B 1 23 ? 72.25 33.469 15.664 1 28.09 23 PRO B N 1
ATOM 2698 C CA . PRO B 1 23 ? 71.125 33.188 16.5 1 28.09 23 PRO B CA 1
ATOM 2699 C C . PRO B 1 23 ? 70.062 34.312 16.547 1 28.09 23 PRO B C 1
ATOM 2701 O O . PRO B 1 23 ? 70.438 35.469 16.859 1 28.09 23 PRO B O 1
ATOM 2704 N N . ARG B 1 24 ? 69.25 34.531 15.516 1 30.75 24 ARG B N 1
ATOM 2705 C CA . ARG B 1 24 ? 68.438 35.688 15.492 1 30.75 24 ARG B CA 1
ATOM 2706 C C . ARG B 1 24 ? 67.625 35.844 16.781 1 30.75 24 ARG B C 1
ATOM 2708 O O . ARG B 1 24 ? 67.25 34.812 17.406 1 30.75 24 ARG B O 1
ATOM 2715 N N . PRO B 1 25 ? 67.688 36.938 17.281 1 26.16 25 PRO B N 1
ATOM 2716 C CA . PRO B 1 25 ? 67.062 37.25 18.578 1 26.16 25 PRO B CA 1
ATOM 2717 C C . PRO B 1 25 ? 65.562 36.906 18.594 1 26.16 25 PRO B C 1
ATOM 2719 O O . PRO B 1 25 ? 64.938 36.938 17.531 1 26.16 25 PRO B O 1
ATOM 2722 N N . ARG B 1 26 ? 65.062 36.25 19.656 1 29.52 26 ARG B N 1
ATOM 2723 C CA . ARG B 1 26 ? 63.75 35.75 19.953 1 29.52 26 ARG B CA 1
ATOM 2724 C C . ARG B 1 26 ? 62.719 36.875 19.938 1 29.52 26 ARG B C 1
ATOM 2726 O O . ARG B 1 26 ? 62.906 37.875 20.641 1 29.52 26 ARG B O 1
ATOM 2733 N N . PRO B 1 27 ? 62.219 37.188 18.641 1 26.73 27 PRO B N 1
ATOM 2734 C CA . PRO B 1 27 ? 61.312 38.344 18.625 1 26.73 27 PRO B CA 1
ATOM 2735 C C . PRO B 1 27 ? 60.312 38.312 19.797 1 26.73 27 PRO B C 1
ATOM 2737 O O . PRO B 1 27 ? 60.031 37.25 20.328 1 26.73 27 PRO B O 1
ATOM 2740 N N . ASN B 1 28 ? 60.344 39.375 20.531 1 29.27 28 ASN B N 1
ATOM 2741 C CA . ASN B 1 28 ? 59.469 39.719 21.641 1 29.27 28 ASN B CA 1
ATOM 2742 C C . ASN B 1 28 ? 58 39.5 21.297 1 29.27 28 ASN B C 1
ATOM 2744 O O . ASN B 1 28 ? 57.438 40.188 20.453 1 29.27 28 ASN B O 1
ATOM 2748 N N . LEU B 1 29 ? 57.469 38.25 21.391 1 29.2 29 LEU B N 1
ATOM 2749 C CA . LEU B 1 29 ? 56.188 37.719 20.953 1 29.2 29 LEU B CA 1
ATOM 2750 C C . LEU B 1 29 ? 55.031 38.469 21.609 1 29.2 29 LEU B C 1
ATOM 2752 O O . LEU B 1 29 ? 53.875 38.062 21.422 1 29.2 29 LEU B O 1
ATOM 2756 N N . TYR B 1 30 ? 55.281 39.375 22.594 1 29.14 30 TYR B N 1
ATOM 2757 C CA . TYR B 1 30 ? 54.156 39.469 23.5 1 29.14 30 TYR B CA 1
ATOM 2758 C C . TYR B 1 30 ? 53.031 40.281 22.891 1 29.14 30 TYR B C 1
ATOM 2760 O O . TYR B 1 30 ? 52.094 40.688 23.578 1 29.14 30 TYR B O 1
ATOM 2768 N N . GLN B 1 31 ? 53.344 41 21.797 1 30.91 31 GLN B N 1
ATOM 2769 C CA . GLN B 1 31 ? 52.188 41.906 21.703 1 30.91 31 GLN B CA 1
ATOM 2770 C C . GLN B 1 31 ? 50.906 41.125 21.359 1 30.91 31 GLN B C 1
ATOM 2772 O O . GLN B 1 31 ? 50.719 40.719 20.219 1 30.91 31 GLN B O 1
ATOM 2777 N N . LEU B 1 32 ? 50.281 40.438 22.234 1 32.19 32 LEU B N 1
ATOM 2778 C CA . LEU B 1 32 ? 48.969 39.844 21.922 1 32.19 32 LEU B CA 1
ATOM 2779 C C . LEU B 1 32 ? 47.969 40.938 21.562 1 32.19 32 LEU B C 1
ATOM 2781 O O . LEU B 1 32 ? 47.75 41.844 22.359 1 32.19 32 LEU B O 1
ATOM 2785 N N . PRO B 1 33 ? 47.812 41.312 20.297 1 37.75 33 PRO B N 1
ATOM 2786 C CA . PRO B 1 33 ? 46.75 42.312 20.125 1 37.75 33 PRO B CA 1
ATOM 2787 C C . PRO B 1 33 ? 45.438 41.906 20.828 1 37.75 33 PRO B C 1
ATOM 2789 O O . PRO B 1 33 ? 45.188 40.719 21.016 1 37.75 33 PRO B O 1
ATOM 2792 N N . SER B 1 34 ? 44.906 42.75 21.641 1 36.16 34 SER B N 1
ATOM 2793 C CA . SER B 1 34 ? 43.594 42.594 22.266 1 36.16 34 SER B CA 1
ATOM 2794 C C . SER B 1 34 ? 42.5 42.281 21.234 1 36.16 34 SER B C 1
ATOM 2796 O O . SER B 1 34 ? 42.312 43.031 20.297 1 36.16 34 SER B O 1
ATOM 2798 N N . LEU B 1 35 ? 42.25 41.031 20.859 1 35.84 35 LEU B N 1
ATOM 2799 C CA . LEU B 1 35 ? 41.094 40.656 20.047 1 35.84 35 LEU B CA 1
ATOM 2800 C C . LEU B 1 35 ? 39.844 41.281 20.609 1 35.84 35 LEU B C 1
ATOM 2802 O O . LEU B 1 35 ? 39.406 40.969 21.719 1 35.84 35 LEU B O 1
ATOM 2806 N N . ILE B 1 36 ? 39.531 42.562 20.297 1 41.97 36 ILE B N 1
ATOM 2807 C CA . ILE B 1 36 ? 38.188 43.094 20.531 1 41.97 36 ILE B CA 1
ATOM 2808 C C . ILE B 1 36 ? 37.156 42.062 20.094 1 41.97 36 ILE B C 1
ATOM 2810 O O . ILE B 1 36 ? 37.188 41.562 18.953 1 41.97 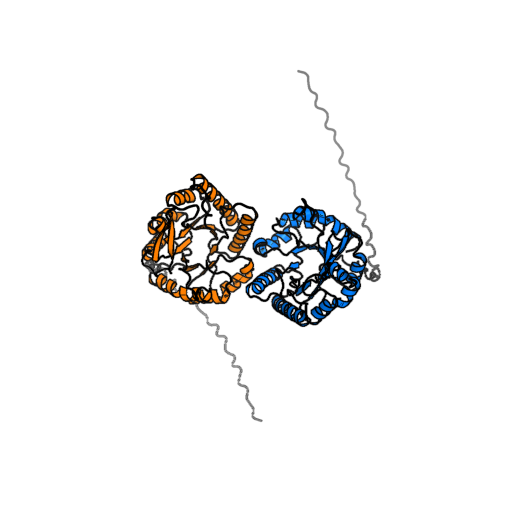36 ILE B O 1
ATOM 2814 N N . PRO B 1 37 ? 36.438 41.406 21 1 38.12 37 PRO B N 1
ATOM 2815 C CA . PRO B 1 37 ? 35.406 40.469 20.578 1 38.12 37 PRO B CA 1
ATOM 2816 C C . PRO B 1 37 ? 34.5 41.031 19.484 1 38.12 37 PRO B C 1
ATOM 2818 O O . PRO B 1 37 ? 34.094 42.219 19.547 1 38.12 37 PRO B O 1
ATOM 2821 N N . SER B 1 38 ? 34.656 40.625 18.219 1 38.88 38 SER B N 1
ATOM 2822 C CA . SER B 1 38 ? 33.656 40.969 17.203 1 38.88 38 SER B CA 1
ATOM 2823 C C . SER B 1 38 ? 32.25 40.969 17.781 1 38.88 38 SER B C 1
ATOM 2825 O O . SER B 1 38 ? 31.938 40.188 18.688 1 38.88 38 SER B O 1
ATOM 2827 N N . GLN B 1 39 ? 31.578 42.062 17.75 1 38.75 39 GLN B N 1
ATOM 2828 C CA . GLN B 1 39 ? 30.156 42.125 18.094 1 38.75 39 GLN B CA 1
ATOM 2829 C C . GLN B 1 39 ? 29.438 40.844 17.672 1 38.75 39 GLN B C 1
ATOM 2831 O O . GLN B 1 39 ? 29.797 40.25 16.656 1 38.75 39 GLN B O 1
ATOM 2836 N N . PRO B 1 40 ? 28.766 40.156 18.578 1 40.44 40 PRO B N 1
ATOM 2837 C CA . PRO B 1 40 ? 27.953 39.031 18.094 1 40.44 40 PRO B CA 1
ATOM 2838 C C . PRO B 1 40 ? 27.25 39.344 16.781 1 40.44 40 PRO B C 1
ATOM 2840 O O . PRO B 1 40 ? 26.688 40.438 16.609 1 40.44 40 PRO B O 1
ATOM 2843 N N . HIS B 1 41 ? 27.781 39 15.641 1 38.88 41 HIS B N 1
ATOM 2844 C CA . HIS B 1 41 ? 26.938 39.062 14.453 1 38.88 41 HIS B CA 1
ATOM 2845 C C . HIS B 1 41 ? 25.484 38.781 14.797 1 38.88 41 HIS B C 1
ATOM 2847 O O . HIS B 1 41 ? 25.172 37.812 15.484 1 38.88 41 HIS B O 1
ATOM 2853 N N . GLU B 1 42 ? 24.703 39.719 15.023 1 40.34 42 GLU B N 1
ATOM 2854 C CA . GLU B 1 42 ? 23.266 39.406 14.984 1 40.34 42 GLU B CA 1
ATOM 2855 C C . GLU B 1 42 ? 22.953 38.281 14.008 1 40.34 42 GLU B C 1
ATOM 2857 O O . GLU B 1 42 ? 23.141 38.438 12.797 1 40.34 42 GLU B O 1
ATOM 2862 N N . GLU B 1 43 ? 23.234 37.062 14.203 1 43 43 GLU B N 1
ATOM 2863 C CA . GLU B 1 43 ? 22.781 35.938 13.367 1 43 43 GLU B CA 1
ATOM 2864 C C . GLU B 1 43 ? 21.422 36.219 12.758 1 43 43 GLU B C 1
ATOM 2866 O O . GLU B 1 43 ? 20.453 36.469 13.484 1 43 43 GLU B O 1
ATOM 2871 N N . GLU B 1 44 ? 21.297 36.969 11.68 1 50.34 44 GLU B N 1
ATOM 2872 C CA . GLU B 1 44 ? 20.031 37.062 10.969 1 50.34 44 GLU B CA 1
ATOM 2873 C C . GLU B 1 44 ? 19.188 35.812 11.141 1 50.34 44 GLU B C 1
ATOM 2875 O O . GLU B 1 44 ? 19.703 34.688 11.023 1 50.34 44 GLU B O 1
ATOM 2880 N N . PRO B 1 45 ? 18.109 35.906 11.844 1 55.91 45 PRO B N 1
ATOM 2881 C CA . PRO B 1 45 ? 17.281 34.719 12.109 1 55.91 45 PRO B CA 1
ATOM 2882 C C . PRO B 1 45 ? 17.109 33.844 10.875 1 55.91 45 PRO B C 1
ATOM 2884 O O . PRO B 1 45 ? 16.906 34.375 9.773 1 55.91 45 PRO B O 1
ATOM 2887 N N . MET B 1 46 ? 17.656 32.688 10.82 1 65.31 46 MET B N 1
ATOM 2888 C CA . MET B 1 46 ? 17.562 31.734 9.727 1 65.31 46 MET B CA 1
ATOM 2889 C C . MET B 1 46 ? 16.109 31.5 9.328 1 65.31 46 MET B C 1
ATOM 2891 O O . MET B 1 46 ? 15.242 31.344 10.188 1 65.31 46 MET B O 1
ATOM 2895 N N . PRO B 1 47 ? 15.719 31.703 8.055 1 83.88 47 PRO B N 1
ATOM 2896 C CA . PRO B 1 47 ? 14.367 31.469 7.547 1 83.88 47 PRO B CA 1
ATOM 2897 C C . PRO B 1 47 ? 13.867 30.047 7.848 1 83.88 47 PRO B C 1
ATOM 2899 O O . PRO B 1 47 ? 14.664 29.125 7.973 1 83.88 47 PRO B O 1
ATOM 2902 N N . PHE B 1 48 ? 12.617 29.953 8.242 1 96.25 48 PHE B N 1
ATOM 2903 C CA . PHE B 1 48 ? 11.992 28.672 8.508 1 96.25 48 PHE B CA 1
ATOM 2904 C C . PHE B 1 48 ? 12.078 27.766 7.281 1 96.25 48 PHE B C 1
ATOM 2906 O O . PHE B 1 48 ? 12.086 28.25 6.145 1 96.25 48 PHE B O 1
ATOM 2913 N N . LYS B 1 49 ? 12.25 26.5 7.469 1 98.25 49 LYS B N 1
ATOM 2914 C CA . LYS B 1 49 ? 12.008 25.531 6.402 1 98.25 49 LYS B CA 1
ATOM 2915 C C . LYS B 1 49 ? 10.516 25.422 6.082 1 98.25 49 LYS B C 1
ATOM 2917 O O . LYS B 1 49 ? 9.719 25.016 6.934 1 98.25 49 LYS B O 1
ATOM 2922 N N . LEU B 1 50 ? 10.18 25.797 4.863 1 98.81 50 LEU B N 1
ATOM 2923 C CA . LEU B 1 50 ? 8.781 25.797 4.441 1 98.81 50 LEU B CA 1
ATOM 2924 C C . LEU B 1 50 ? 8.453 24.531 3.639 1 98.81 50 LEU B C 1
ATOM 2926 O O . LEU B 1 50 ? 9.18 24.188 2.709 1 98.81 50 LEU B O 1
ATOM 2930 N N . SER B 1 51 ? 7.402 23.844 4.012 1 98.88 51 SER B N 1
ATOM 2931 C CA . SER B 1 51 ? 6.922 22.703 3.262 1 98.88 51 SER B CA 1
ATOM 2932 C C . SER B 1 51 ? 5.492 22.906 2.777 1 98.88 51 SER B C 1
ATOM 2934 O O . SER B 1 51 ? 4.781 23.781 3.281 1 98.88 51 SER B O 1
ATOM 2936 N N . TYR B 1 52 ? 5.156 22.203 1.759 1 98.88 52 TYR B N 1
ATOM 2937 C CA . TYR B 1 52 ? 3.803 22.219 1.213 1 98.88 52 TYR B CA 1
ATOM 2938 C C . TYR B 1 52 ? 3.062 20.922 1.521 1 98.88 52 TYR B C 1
ATOM 2940 O O . TYR B 1 52 ? 3.592 19.844 1.297 1 98.88 52 TYR B O 1
ATOM 2948 N N . SER B 1 53 ? 1.857 21.031 2.051 1 98.88 53 SER B N 1
ATOM 2949 C CA . SER B 1 53 ? 1.018 19.859 2.283 1 98.88 53 SER B CA 1
ATOM 2950 C C . SER B 1 53 ? 0.356 19.391 0.993 1 98.88 53 SER B C 1
ATOM 2952 O O . SER B 1 53 ? -0.438 20.109 0.394 1 98.88 53 SER B O 1
ATOM 2954 N N . THR B 1 54 ? 0.614 18.125 0.663 1 98.56 54 THR B N 1
ATOM 2955 C CA . THR B 1 54 ? 0.024 17.594 -0.558 1 98.56 54 THR B CA 1
ATOM 2956 C C . THR B 1 54 ? -1.235 16.781 -0.241 1 98.56 54 THR B C 1
ATOM 2958 O O . THR B 1 54 ? -1.49 15.75 -0.86 1 98.56 54 THR B O 1
ATOM 2961 N N . LEU B 1 55 ? -2.027 17.219 0.644 1 96 55 LEU B N 1
ATOM 2962 C CA . LEU B 1 55 ? -3.111 16.469 1.26 1 96 55 LEU B CA 1
ATOM 2963 C C . LEU B 1 55 ? -4.164 16.094 0.225 1 96 55 LEU B C 1
ATOM 2965 O O . LEU B 1 55 ? -4.941 15.148 0.437 1 96 55 LEU B O 1
ATOM 2969 N N . ARG B 1 56 ? -4.188 16.703 -0.984 1 95.06 56 ARG B N 1
ATOM 2970 C CA . ARG B 1 56 ? -5.246 16.422 -1.943 1 95.06 56 ARG B CA 1
ATOM 2971 C C . ARG B 1 56 ? -4.723 15.562 -3.096 1 95.06 56 ARG B C 1
ATOM 2973 O O . ARG B 1 56 ? -5.477 15.195 -3.998 1 95.06 56 ARG B O 1
ATOM 2980 N N . TRP B 1 57 ? -3.461 15.312 -3.055 1 97 57 TRP B N 1
ATOM 2981 C CA . TRP B 1 57 ? -2.887 14.523 -4.133 1 97 57 TRP B CA 1
ATOM 2982 C C . TRP B 1 57 ? -3.336 13.062 -4.035 1 97 57 TRP B C 1
ATOM 2984 O O . TRP B 1 57 ? -3.25 12.453 -2.971 1 97 57 TRP B O 1
ATOM 2994 N N . LYS B 1 58 ? -3.779 12.523 -5.137 1 93.81 58 LYS B N 1
ATOM 2995 C CA . LYS B 1 58 ? -4.266 11.148 -5.145 1 93.81 58 LYS B CA 1
ATOM 2996 C C . LYS B 1 58 ? -3.303 10.227 -5.887 1 93.81 58 LYS B C 1
ATOM 2998 O O . LYS B 1 58 ? -2.758 9.289 -5.301 1 93.81 58 LYS B O 1
ATOM 3003 N N . SER B 1 59 ? -3.068 10.508 -7.168 1 95.69 59 SER B N 1
ATOM 3004 C CA . SER B 1 59 ? -2.188 9.695 -7.996 1 95.69 59 SER B CA 1
ATOM 3005 C C . SER B 1 59 ? -1.229 10.555 -8.805 1 95.69 59 SER B C 1
ATOM 3007 O O . SER B 1 59 ? -1.228 10.5 -10.039 1 95.69 59 SER B O 1
ATOM 3009 N N . PRO B 1 60 ? -0.366 11.25 -8.086 1 97.94 60 PRO B N 1
ATOM 3010 C CA . PRO B 1 60 ? 0.521 12.172 -8.797 1 97.94 60 PRO B CA 1
ATOM 3011 C C . PRO B 1 60 ? 1.673 11.461 -9.5 1 97.94 60 PRO B C 1
ATOM 3013 O O . PRO B 1 60 ? 2.158 10.438 -9.023 1 97.94 60 PRO B O 1
ATOM 3016 N N . ASP B 1 61 ? 2.053 12.047 -10.664 1 97.19 61 ASP B N 1
ATOM 3017 C CA . ASP B 1 61 ? 3.434 11.836 -11.086 1 97.19 61 ASP B CA 1
ATOM 3018 C C . ASP B 1 61 ? 4.406 12.602 -10.195 1 97.19 61 ASP B C 1
ATOM 3020 O O . ASP B 1 61 ? 4.566 13.812 -10.336 1 97.19 61 ASP B O 1
ATOM 3024 N N . LEU B 1 62 ? 5.047 11.914 -9.352 1 98.06 62 LEU B N 1
ATOM 3025 C CA . LEU B 1 62 ? 5.684 12.523 -8.195 1 98.06 62 LEU B CA 1
ATOM 3026 C C . LEU B 1 62 ? 6.836 13.43 -8.625 1 98.06 62 LEU B C 1
ATOM 3028 O O . LEU B 1 62 ? 6.941 14.57 -8.164 1 98.06 62 LEU B O 1
ATOM 3032 N N . GLU B 1 63 ? 7.695 12.977 -9.484 1 97.94 63 GLU B N 1
ATOM 3033 C CA . GLU B 1 63 ? 8.93 13.719 -9.742 1 97.94 63 GLU B CA 1
ATOM 3034 C C . GLU B 1 63 ? 8.633 15.062 -10.398 1 97.94 63 GLU B C 1
ATOM 3036 O O . GLU B 1 63 ? 9.047 16.109 -9.891 1 97.94 63 GLU B O 1
ATOM 3041 N N . PRO B 1 64 ? 7.82 15.062 -11.484 1 98.38 64 PRO B N 1
ATOM 3042 C CA . PRO B 1 64 ? 7.477 16.375 -12.039 1 98.38 64 PRO B CA 1
ATOM 3043 C C . PRO B 1 64 ? 6.746 17.266 -11.039 1 98.38 64 PRO B C 1
ATOM 3045 O O . PRO B 1 64 ? 6.949 18.484 -11.039 1 98.38 64 PRO B O 1
ATOM 3048 N N . ALA B 1 65 ? 5.902 16.703 -10.25 1 98.5 65 ALA B N 1
ATOM 3049 C CA . ALA B 1 65 ? 5.148 17.5 -9.289 1 98.5 65 ALA B CA 1
ATOM 3050 C C . ALA B 1 65 ? 6.066 18.078 -8.219 1 98.5 65 ALA B C 1
ATOM 3052 O O . ALA B 1 65 ? 5.906 19.234 -7.824 1 98.5 65 ALA B O 1
ATOM 3053 N N . LEU B 1 66 ? 7.008 17.297 -7.766 1 98.81 66 LEU B N 1
ATOM 3054 C CA . LEU B 1 66 ? 7.953 17.781 -6.766 1 98.81 66 LEU B CA 1
ATOM 3055 C C . LEU B 1 66 ? 8.891 18.828 -7.367 1 98.81 66 LEU B C 1
ATOM 3057 O O . LEU B 1 66 ? 9.258 19.797 -6.695 1 98.81 66 LEU B O 1
ATOM 3061 N N . GLU B 1 67 ? 9.25 18.609 -8.57 1 98.88 67 GLU B N 1
ATOM 3062 C CA . GLU B 1 67 ? 10.047 19.625 -9.258 1 98.88 67 GLU B CA 1
ATOM 3063 C C . GLU B 1 67 ? 9.289 20.953 -9.344 1 98.88 67 GLU B C 1
ATOM 3065 O O . GLU B 1 67 ? 9.883 22.016 -9.172 1 98.88 67 GLU B O 1
ATOM 3070 N N . ALA B 1 68 ? 8.055 20.859 -9.617 1 98.88 68 ALA B N 1
ATOM 3071 C CA . ALA B 1 68 ? 7.223 22.062 -9.664 1 98.88 68 ALA B CA 1
ATOM 3072 C C . ALA B 1 68 ? 7.145 22.734 -8.297 1 98.88 68 ALA B C 1
ATOM 3074 O O . ALA B 1 68 ? 7.141 23.953 -8.203 1 98.88 68 ALA B O 1
ATOM 3075 N N . LEU B 1 69 ? 7.051 21.953 -7.223 1 98.88 69 LEU B N 1
ATOM 3076 C CA . LEU B 1 69 ? 7.062 22.531 -5.879 1 98.88 69 LEU B CA 1
ATOM 3077 C C . LEU B 1 69 ? 8.383 23.234 -5.598 1 98.88 69 LEU B C 1
ATOM 3079 O O . LEU B 1 69 ? 8.406 24.312 -4.992 1 98.88 69 LEU B O 1
ATOM 3083 N N . LYS B 1 70 ? 9.43 22.609 -6.043 1 98.88 70 LYS B N 1
ATOM 3084 C CA . LYS B 1 70 ? 10.742 23.219 -5.887 1 98.88 70 LYS B CA 1
ATOM 3085 C C . LYS B 1 70 ? 10.812 24.562 -6.621 1 98.88 70 LYS B C 1
ATOM 3087 O O . LYS B 1 70 ? 11.273 25.562 -6.066 1 98.88 70 LYS B O 1
ATOM 3092 N N . GLU B 1 71 ? 10.359 24.531 -7.82 1 98.81 71 GLU B N 1
ATOM 3093 C CA . GLU B 1 71 ? 10.336 25.75 -8.617 1 98.81 71 GLU B CA 1
ATOM 3094 C C . GLU B 1 71 ? 9.484 26.828 -7.957 1 98.81 71 GLU B C 1
ATOM 3096 O O . GLU B 1 71 ? 9.797 28.016 -8.031 1 98.81 71 GLU B O 1
ATOM 3101 N N . ALA B 1 72 ? 8.438 26.391 -7.32 1 98.81 72 ALA B N 1
ATOM 3102 C CA . ALA B 1 72 ? 7.543 27.312 -6.621 1 98.81 72 ALA B CA 1
ATOM 3103 C C . ALA B 1 72 ? 8.234 27.938 -5.414 1 98.81 72 ALA B C 1
ATOM 3105 O O . ALA B 1 72 ? 7.797 28.969 -4.906 1 98.81 72 ALA B O 1
ATOM 3106 N N . GLY B 1 73 ? 9.242 27.281 -4.863 1 98.75 73 GLY B N 1
ATOM 3107 C CA . GLY B 1 73 ? 10.055 27.891 -3.82 1 98.75 73 GLY B CA 1
ATOM 3108 C C . GLY B 1 73 ? 10 27.125 -2.506 1 98.75 73 GLY B C 1
ATOM 3109 O O . GLY B 1 73 ? 10.602 27.547 -1.516 1 98.75 73 GLY B O 1
ATOM 3110 N N . TRP B 1 74 ? 9.391 25.984 -2.479 1 98.88 74 TRP B N 1
ATOM 3111 C CA . TRP B 1 74 ? 9.266 25.203 -1.254 1 98.88 74 TRP B CA 1
ATOM 3112 C C . TRP B 1 74 ? 10.57 24.469 -0.943 1 98.88 74 TRP B C 1
ATOM 3114 O O . TRP B 1 74 ? 11.344 24.156 -1.852 1 98.88 74 TRP B O 1
ATOM 3124 N N . ASP B 1 75 ? 10.773 24.203 0.364 1 98.81 75 ASP B N 1
ATOM 3125 C CA . ASP B 1 75 ? 11.977 23.516 0.822 1 98.81 75 ASP B CA 1
ATOM 3126 C C . ASP B 1 75 ? 11.734 22.016 0.969 1 98.81 75 ASP B C 1
ATOM 3128 O O . ASP B 1 75 ? 12.68 21.219 0.997 1 98.81 75 ASP B O 1
ATOM 3132 N N . GLY B 1 76 ? 10.516 21.609 1.12 1 98.88 76 GLY B N 1
ATOM 3133 C CA . GLY B 1 76 ? 10.102 20.234 1.31 1 98.88 76 GLY B CA 1
ATOM 3134 C C . GLY B 1 76 ? 8.609 20.016 1.123 1 98.88 76 GLY B C 1
ATOM 3135 O O . GLY B 1 76 ? 7.902 20.922 0.687 1 98.88 76 GLY B O 1
ATOM 3136 N N . TRP B 1 77 ? 8.164 18.812 1.4 1 98.94 77 TRP B N 1
ATOM 3137 C CA . TRP B 1 77 ? 6.75 18.516 1.203 1 98.94 77 TRP B CA 1
ATOM 3138 C C . TRP B 1 77 ? 6.258 17.516 2.248 1 98.94 77 TRP B C 1
ATOM 3140 O O . TRP B 1 77 ? 7.055 16.812 2.871 1 98.94 77 TRP B O 1
ATOM 3150 N N . GLU B 1 78 ? 4.992 17.578 2.551 1 98.94 78 GLU B N 1
ATOM 3151 C CA . GLU B 1 78 ? 4.266 16.641 3.398 1 98.94 78 GLU B CA 1
ATOM 3152 C C . GLU B 1 78 ? 3.398 15.695 2.564 1 98.94 78 GLU B C 1
ATOM 3154 O O . GLU B 1 78 ? 2.686 16.141 1.662 1 98.94 78 GLU B O 1
ATOM 3159 N N . CYS B 1 79 ? 3.447 14.383 2.984 1 98.69 79 CYS B N 1
ATOM 3160 C CA . CYS B 1 79 ? 2.826 13.383 2.117 1 98.69 79 CYS B CA 1
ATOM 3161 C C . CYS B 1 79 ? 1.851 12.516 2.898 1 98.69 79 CYS B C 1
ATOM 3163 O O . CYS B 1 79 ? 2.107 12.172 4.055 1 98.69 79 CYS B O 1
ATOM 3165 N N . ARG B 1 80 ? 0.796 12.086 2.23 1 97.81 80 ARG B N 1
ATOM 3166 C CA . ARG B 1 80 ? -0.13 11.141 2.84 1 97.81 80 ARG B CA 1
ATOM 3167 C C . ARG B 1 80 ? -0.384 9.953 1.915 1 97.81 80 ARG B C 1
ATOM 3169 O O . ARG B 1 80 ? -1.297 9.156 2.152 1 97.81 80 ARG B O 1
ATOM 3176 N N . LEU B 1 81 ? 0.279 9.859 0.806 1 98.62 81 LEU B N 1
ATOM 3177 C CA . LEU B 1 81 ? 0.049 8.82 -0.199 1 98.62 81 LEU B CA 1
ATOM 3178 C C . LEU B 1 81 ? 0.349 7.438 0.366 1 98.62 81 LEU B C 1
ATOM 3180 O O . LEU B 1 81 ? 1.198 7.297 1.249 1 98.62 81 LEU B O 1
ATOM 3184 N N . PRO B 1 82 ? -0.36 6.41 -0.168 1 98.5 82 PRO B N 1
ATOM 3185 C CA . PRO B 1 82 ? -0.098 5.047 0.301 1 98.5 82 PRO B CA 1
ATOM 3186 C C . PRO B 1 82 ? 1.24 4.5 -0.192 1 98.5 82 PRO B C 1
ATOM 3188 O O . PRO B 1 82 ? 1.757 4.953 -1.217 1 98.5 82 PRO B O 1
ATOM 3191 N N . LEU B 1 83 ? 1.721 3.502 0.518 1 98.75 83 LEU B N 1
ATOM 3192 C CA . LEU B 1 83 ? 2.979 2.873 0.129 1 98.75 83 LEU B CA 1
ATOM 3193 C C . LEU B 1 83 ? 2.859 2.225 -1.246 1 98.75 83 LEU B C 1
ATOM 3195 O O . LEU B 1 83 ? 3.828 2.195 -2.01 1 98.75 83 LEU B O 1
ATOM 3199 N N . ASP B 1 84 ? 1.693 1.802 -1.58 1 98.56 84 ASP B N 1
ATOM 3200 C CA . ASP B 1 84 ? 1.449 1.189 -2.883 1 98.56 84 ASP B CA 1
ATOM 3201 C C . ASP B 1 84 ? 1.678 2.191 -4.012 1 98.56 84 ASP B C 1
ATOM 3203 O O . ASP B 1 84 ? 1.835 1.803 -5.172 1 98.56 84 ASP B O 1
ATOM 3207 N N . TRP B 1 85 ? 1.664 3.449 -3.686 1 98.62 85 TRP B N 1
ATOM 3208 C CA . TRP B 1 85 ? 1.967 4.465 -4.688 1 98.62 85 TRP B CA 1
ATOM 3209 C C . TRP B 1 85 ? 3.41 4.941 -4.562 1 98.62 85 TRP B C 1
ATOM 3211 O O . TRP B 1 85 ? 4.086 5.164 -5.57 1 98.62 85 TRP B O 1
ATOM 3221 N N . LEU B 1 86 ? 3.855 5.047 -3.344 1 98.75 86 LEU B N 1
ATOM 3222 C CA . LEU B 1 86 ? 5.18 5.609 -3.096 1 98.75 86 LEU B CA 1
ATOM 3223 C C . LEU B 1 86 ? 6.27 4.621 -3.486 1 98.75 86 LEU B C 1
ATOM 3225 O O . LEU B 1 86 ? 7.34 5.023 -3.951 1 98.75 86 LEU B O 1
ATOM 3229 N N . GLY B 1 87 ? 6.02 3.348 -3.289 1 98.56 87 GLY B N 1
ATOM 3230 C CA . GLY B 1 87 ? 7.043 2.344 -3.533 1 98.56 87 GLY B CA 1
ATOM 3231 C C . GLY B 1 87 ? 8.031 2.205 -2.387 1 98.56 87 GLY B C 1
ATOM 3232 O O . GLY B 1 87 ? 7.641 2.258 -1.219 1 98.56 87 GLY B O 1
ATOM 3233 N N . THR B 1 88 ? 9.266 2.021 -2.725 1 98.69 88 THR B N 1
ATOM 3234 C CA . THR B 1 88 ? 10.289 1.763 -1.717 1 98.69 88 THR B CA 1
ATOM 3235 C C . THR B 1 88 ? 10.922 3.066 -1.238 1 98.69 88 THR B C 1
ATOM 3237 O O . THR B 1 88 ? 10.922 4.066 -1.963 1 98.69 88 THR B O 1
ATOM 3240 N N . PRO B 1 89 ? 11.516 3.016 -0.013 1 98.81 89 PRO B N 1
ATOM 3241 C CA . PRO B 1 89 ? 12.258 4.195 0.434 1 98.81 89 PRO B CA 1
ATOM 3242 C C . PRO B 1 89 ? 13.383 4.578 -0.522 1 98.81 89 PRO B C 1
ATOM 3244 O O . PRO B 1 89 ? 13.641 5.762 -0.739 1 98.81 89 PRO B O 1
ATOM 3247 N N . GLN B 1 90 ? 14 3.613 -1.104 1 98.31 90 GLN B N 1
ATOM 3248 C CA . GLN B 1 90 ? 15.078 3.891 -2.045 1 98.31 90 GLN B CA 1
ATOM 3249 C C . GLN B 1 90 ? 14.578 4.695 -3.24 1 98.31 90 GLN B C 1
ATOM 3251 O O . GLN B 1 90 ? 15.195 5.688 -3.633 1 98.31 90 GLN B O 1
ATOM 3256 N N . ARG B 1 91 ? 13.539 4.27 -3.754 1 98.06 91 ARG B N 1
ATOM 3257 C CA . ARG B 1 91 ? 12.938 4.973 -4.887 1 98.06 91 ARG B CA 1
ATOM 3258 C C . ARG B 1 91 ? 12.586 6.41 -4.512 1 98.06 91 ARG B C 1
ATOM 3260 O O . ARG B 1 91 ? 12.945 7.348 -5.223 1 98.06 91 ARG B O 1
ATOM 3267 N N . LEU B 1 92 ? 11.836 6.551 -3.443 1 98.81 92 LEU B N 1
ATOM 3268 C CA . LEU B 1 92 ? 11.359 7.879 -3.076 1 98.81 92 LEU B CA 1
ATOM 3269 C C . LEU B 1 92 ? 12.523 8.797 -2.732 1 98.81 92 LEU B C 1
ATOM 3271 O O . LEU B 1 92 ? 12.484 9.992 -3.023 1 98.81 92 LEU B O 1
ATOM 3275 N N . ARG B 1 93 ? 13.523 8.266 -2.088 1 98.69 93 ARG B N 1
ATOM 3276 C CA . ARG B 1 93 ? 14.711 9.047 -1.773 1 98.69 93 ARG B CA 1
ATOM 3277 C C . ARG B 1 93 ? 15.352 9.602 -3.039 1 98.69 93 ARG B C 1
ATOM 3279 O O . ARG B 1 93 ? 15.758 10.766 -3.072 1 98.69 93 ARG B O 1
ATOM 3286 N N . GLN B 1 94 ? 15.438 8.773 -4.012 1 98.62 94 GLN B N 1
ATOM 3287 C CA . GLN B 1 94 ? 16.031 9.211 -5.277 1 98.62 94 GLN B CA 1
ATOM 3288 C C . GLN B 1 94 ? 15.188 10.32 -5.914 1 98.62 94 GLN B C 1
ATOM 3290 O O . GLN B 1 94 ? 15.734 11.305 -6.41 1 98.62 94 GLN B O 1
ATOM 3295 N N . ILE B 1 95 ? 13.93 10.156 -5.887 1 98.75 95 ILE B N 1
ATOM 3296 C CA . ILE B 1 95 ? 13.023 11.156 -6.445 1 98.75 95 ILE B CA 1
ATOM 3297 C C . ILE B 1 95 ? 13.188 12.477 -5.695 1 98.75 95 ILE B C 1
ATOM 3299 O O . ILE B 1 95 ? 13.297 13.539 -6.312 1 98.75 95 ILE B O 1
ATOM 3303 N N . CYS B 1 96 ? 13.172 12.398 -4.402 1 98.88 96 CYS B N 1
ATOM 3304 C CA . CYS B 1 96 ? 13.336 13.586 -3.57 1 98.88 96 CYS B CA 1
ATOM 3305 C C . CYS B 1 96 ? 14.672 14.266 -3.842 1 98.88 96 CYS B C 1
ATOM 3307 O O . CYS B 1 96 ? 14.75 15.492 -3.896 1 98.88 96 CYS B O 1
ATOM 3309 N N . ARG B 1 97 ? 15.719 13.461 -4.004 1 98.75 97 ARG B N 1
ATOM 3310 C CA . ARG B 1 97 ? 17.047 13.992 -4.301 1 98.75 97 ARG B CA 1
ATOM 3311 C C . ARG B 1 97 ? 17.062 14.695 -5.652 1 98.75 97 ARG B C 1
ATOM 3313 O O . ARG B 1 97 ? 17.578 15.805 -5.773 1 98.75 97 ARG B O 1
ATOM 3320 N N . ASN B 1 98 ? 16.547 14.055 -6.625 1 98.75 98 ASN B N 1
ATOM 3321 C CA . ASN B 1 98 ? 16.516 14.625 -7.969 1 98.75 98 ASN B CA 1
ATOM 3322 C C . ASN B 1 98 ? 15.805 15.977 -7.984 1 98.75 98 ASN B C 1
ATOM 3324 O O . ASN B 1 98 ? 16.25 16.906 -8.664 1 98.75 98 ASN B O 1
ATOM 3328 N N . ALA B 1 99 ? 14.758 16.078 -7.227 1 98.81 99 ALA B N 1
ATOM 3329 C CA . ALA B 1 99 ? 13.938 17.297 -7.23 1 98.81 99 ALA B CA 1
ATOM 3330 C C . ALA B 1 99 ? 14.43 18.297 -6.195 1 98.81 99 ALA B C 1
ATOM 3332 O O . ALA B 1 99 ? 13.953 19.438 -6.145 1 98.81 99 ALA B O 1
ATOM 3333 N N . ASP B 1 100 ? 15.328 17.859 -5.316 1 98.75 100 ASP B N 1
ATOM 3334 C CA . ASP B 1 100 ? 15.758 18.641 -4.16 1 98.75 100 ASP B CA 1
ATOM 3335 C C . ASP B 1 100 ? 14.57 19.016 -3.275 1 98.75 100 ASP B C 1
ATOM 3337 O O . ASP B 1 100 ? 14.414 20.188 -2.9 1 98.75 100 ASP B O 1
ATOM 3341 N N . MET B 1 101 ? 13.766 18.078 -3.064 1 98.88 101 MET B N 1
ATOM 3342 C CA . MET B 1 101 ? 12.555 18.219 -2.256 1 98.88 101 MET B CA 1
ATOM 3343 C C . MET B 1 101 ? 12.453 17.094 -1.24 1 98.88 101 MET B C 1
ATOM 3345 O O . MET B 1 101 ? 11.805 16.078 -1.5 1 98.88 101 MET B O 1
ATOM 3349 N N . PRO B 1 102 ? 13.109 17.281 -0.079 1 98.88 102 PRO B N 1
ATOM 3350 C CA . PRO B 1 102 ? 13 16.219 0.928 1 98.88 102 PRO B CA 1
ATOM 3351 C C . PRO B 1 102 ? 11.578 16.047 1.458 1 98.88 102 PRO B C 1
ATOM 3353 O O . PRO B 1 102 ? 10.828 17.031 1.555 1 98.88 102 PRO B O 1
ATOM 3356 N N . LEU B 1 103 ? 11.203 14.805 1.745 1 98.94 103 LEU B N 1
ATOM 3357 C CA . LEU B 1 103 ? 9.969 14.547 2.475 1 98.94 103 LEU B CA 1
ATOM 3358 C C . LEU B 1 103 ? 10.07 15.047 3.912 1 98.94 103 LEU B C 1
ATOM 3360 O O . LEU B 1 103 ? 10.805 14.477 4.723 1 98.94 103 LEU B O 1
ATOM 3364 N N . ALA B 1 104 ? 9.328 16.062 4.211 1 98.88 104 ALA B N 1
ATOM 3365 C CA . ALA B 1 104 ? 9.406 16.688 5.531 1 98.88 104 ALA B CA 1
ATOM 3366 C C . ALA B 1 104 ? 8.641 15.867 6.57 1 98.88 104 ALA B C 1
ATOM 3368 O O . ALA B 1 104 ? 9.172 15.555 7.637 1 98.88 104 ALA B O 1
ATOM 3369 N N . VAL B 1 105 ? 7.457 15.547 6.195 1 98.94 105 VAL B N 1
ATOM 3370 C CA . VAL B 1 105 ? 6.539 14.883 7.109 1 98.94 105 VAL B CA 1
ATOM 3371 C C . VAL B 1 105 ? 5.719 13.844 6.352 1 98.94 105 VAL B C 1
ATOM 3373 O O . VAL B 1 105 ? 5.289 14.086 5.223 1 98.94 105 VAL B O 1
ATOM 3376 N N . TYR B 1 106 ? 5.574 12.648 6.938 1 98.88 106 TYR B N 1
ATOM 3377 C CA . TYR B 1 106 ? 4.648 11.633 6.449 1 98.88 106 TYR B CA 1
ATOM 3378 C C . TYR B 1 106 ? 3.475 11.461 7.406 1 98.88 106 TYR B C 1
ATOM 3380 O O . TYR B 1 106 ? 3.627 11.617 8.617 1 98.88 106 TYR B O 1
ATOM 3388 N N . THR B 1 107 ? 2.301 11.211 6.812 1 98.75 107 THR B N 1
ATOM 3389 C CA . THR B 1 107 ? 1.1 11.234 7.641 1 98.75 107 THR B CA 1
ATOM 3390 C C . THR B 1 107 ? 0.491 9.844 7.758 1 98.75 107 THR B C 1
ATOM 3392 O O . THR B 1 107 ? 0.7 8.992 6.887 1 98.75 107 THR B O 1
ATOM 3395 N N . ALA B 1 108 ? -0.256 9.664 8.828 1 98.62 108 ALA B N 1
ATOM 3396 C CA . ALA B 1 108 ? -1.015 8.438 9.062 1 98.62 108 ALA B CA 1
ATOM 3397 C C . ALA B 1 108 ? -2.164 8.305 8.07 1 98.62 108 ALA B C 1
ATOM 3399 O O . ALA B 1 108 ? -2.58 9.289 7.457 1 98.62 108 ALA B O 1
ATOM 3400 N N . GLN B 1 109 ? -2.531 7.074 7.848 1 97.5 109 GLN B N 1
ATOM 3401 C CA . GLN B 1 109 ? -3.84 6.785 7.27 1 97.5 109 GLN B CA 1
ATOM 3402 C C . GLN B 1 109 ? -4.859 6.457 8.352 1 97.5 109 GLN B C 1
ATOM 3404 O O . GLN B 1 109 ? -4.734 5.445 9.047 1 97.5 109 GLN B O 1
ATOM 3409 N N . GLY B 1 110 ? -5.785 7.246 8.492 1 97.56 110 GLY B N 1
ATOM 3410 C CA . GLY B 1 110 ? -6.695 7.113 9.625 1 97.56 110 GLY B CA 1
ATOM 3411 C C . GLY B 1 110 ? -6.117 7.656 10.914 1 97.56 110 GLY B C 1
ATOM 3412 O O . GLY B 1 110 ? -5.355 8.625 10.906 1 97.56 110 GLY B O 1
ATOM 3413 N N . SER B 1 111 ? -6.648 7.078 12.07 1 98.69 111 SER B N 1
ATOM 3414 C CA . SER B 1 111 ? -6.344 7.621 13.391 1 98.69 111 SER B CA 1
ATOM 3415 C C . SER B 1 111 ? -5.965 6.512 14.367 1 98.69 111 SER B C 1
ATOM 3417 O O . SER B 1 111 ? -6.473 5.391 14.273 1 98.69 111 SER B O 1
ATOM 3419 N N . PRO B 1 112 ? -5.164 6.863 15.328 1 98.56 112 PRO B N 1
ATOM 3420 C CA . PRO B 1 112 ? -4.891 5.891 16.391 1 98.56 112 PRO B CA 1
ATOM 3421 C C . PRO B 1 112 ? -6.125 5.582 17.234 1 98.56 112 PRO B C 1
ATOM 3423 O O . PRO B 1 112 ? -6.094 4.668 18.062 1 98.56 112 PRO B O 1
ATOM 3426 N N . ASP B 1 113 ? -7.16 6.324 17.031 1 98 113 ASP B N 1
ATOM 3427 C CA . ASP B 1 113 ? -8.414 6.023 17.703 1 98 113 ASP B CA 1
ATOM 3428 C C . ASP B 1 113 ? -8.953 4.656 17.297 1 98 113 ASP B C 1
ATOM 3430 O O . ASP B 1 113 ? -9.664 4.004 18.062 1 98 113 ASP B O 1
ATOM 3434 N N . GLN B 1 114 ? -8.695 4.371 16.062 1 97.12 114 GLN B N 1
ATOM 3435 C CA . GLN B 1 114 ? -9.062 3.055 15.547 1 97.12 114 GLN B CA 1
ATOM 3436 C C . GLN B 1 114 ? -8.023 2.008 15.922 1 97.12 114 GLN B C 1
ATOM 3438 O O . GLN B 1 114 ? -6.848 2.129 15.562 1 97.12 114 GLN B O 1
ATOM 3443 N N . ARG B 1 115 ? -8.523 0.933 16.609 1 97.25 115 ARG B N 1
ATOM 3444 C CA . ARG B 1 115 ? -7.547 0.065 17.266 1 97.25 115 ARG B CA 1
ATOM 3445 C C . ARG B 1 115 ? -7.559 -1.33 16.656 1 97.25 115 ARG B C 1
ATOM 3447 O O . ARG B 1 115 ? -6.875 -2.234 17.141 1 97.25 115 ARG B O 1
ATOM 3454 N N . ASP B 1 116 ? -8.32 -1.499 15.594 1 96.94 116 ASP B N 1
ATOM 3455 C CA . ASP B 1 116 ? -8.359 -2.826 14.984 1 96.94 116 ASP B CA 1
ATOM 3456 C C . ASP B 1 116 ? -6.992 -3.201 14.406 1 96.94 116 ASP B C 1
ATOM 3458 O O . ASP B 1 116 ? -6.215 -2.326 14.023 1 96.94 116 ASP B O 1
ATOM 3462 N N . TYR B 1 117 ? -6.707 -4.48 14.305 1 96.75 117 TYR B N 1
ATOM 3463 C CA . TYR B 1 117 ? -5.418 -5.07 13.977 1 96.75 117 TYR B CA 1
ATOM 3464 C C . TYR B 1 117 ? -4.906 -4.551 12.641 1 96.75 117 TYR B C 1
ATOM 3466 O O . TYR B 1 117 ? -3.773 -4.07 12.547 1 96.75 117 TYR B O 1
ATOM 3474 N N . GLU B 1 118 ? -5.676 -4.605 11.648 1 97.75 118 GLU B N 1
ATOM 3475 C CA . GLU B 1 118 ? -5.227 -4.254 10.305 1 97.75 118 GLU B CA 1
ATOM 3476 C C . GLU B 1 118 ? -4.84 -2.779 10.227 1 97.75 118 GLU B C 1
ATOM 3478 O O . GLU B 1 118 ? -3.824 -2.43 9.625 1 97.75 118 GLU B O 1
ATOM 3483 N N . HIS B 1 119 ? -5.656 -1.918 10.859 1 98.38 119 HIS B N 1
ATOM 3484 C CA . HIS B 1 119 ? -5.391 -0.484 10.859 1 98.38 119 HIS B CA 1
ATOM 3485 C C . HIS B 1 119 ? -4.07 -0.172 11.555 1 98.38 119 HIS B C 1
ATOM 3487 O O . HIS B 1 119 ? -3.24 0.567 11.023 1 98.38 119 HIS B O 1
ATOM 3493 N N . VAL B 1 120 ? -3.887 -0.771 12.68 1 98.56 120 VAL B N 1
ATOM 3494 C CA . VAL B 1 120 ? -2.678 -0.541 13.469 1 98.56 120 VAL B CA 1
ATOM 3495 C C . VAL B 1 120 ? -1.456 -1.025 12.688 1 98.56 120 VAL B C 1
ATOM 3497 O O . VAL B 1 120 ? -0.465 -0.302 12.562 1 98.56 120 VAL B O 1
ATOM 3500 N N . GLU B 1 121 ? -1.529 -2.189 12.109 1 98.31 121 GLU B N 1
ATOM 3501 C CA . GLU B 1 121 ? -0.387 -2.777 11.414 1 98.31 121 GLU B CA 1
ATOM 3502 C C . GLU B 1 121 ? -0.029 -1.978 10.164 1 98.31 121 GLU B C 1
ATOM 3504 O O . GLU B 1 121 ? 1.149 -1.756 9.875 1 98.31 121 GLU B O 1
ATOM 3509 N N . ARG B 1 122 ? -0.989 -1.54 9.469 1 98.56 122 ARG B N 1
ATOM 3510 C CA . ARG B 1 122 ? -0.727 -0.743 8.273 1 98.56 122 ARG B CA 1
ATOM 3511 C C . ARG B 1 122 ? -0.029 0.565 8.633 1 98.56 122 ARG B C 1
ATOM 3513 O O . ARG B 1 122 ? 0.843 1.03 7.895 1 98.56 122 ARG B O 1
ATOM 3520 N N . ASN B 1 123 ? -0.435 1.152 9.711 1 98.88 123 ASN B N 1
ATOM 3521 C CA . ASN B 1 123 ? 0.214 2.398 10.102 1 98.88 123 ASN B CA 1
ATOM 3522 C C . ASN B 1 123 ? 1.604 2.15 10.68 1 98.88 123 ASN B C 1
ATOM 3524 O O . ASN B 1 123 ? 2.482 3.01 10.594 1 98.88 123 ASN B O 1
ATOM 3528 N N . LYS B 1 124 ? 1.794 0.981 11.25 1 98.75 124 LYS B N 1
ATOM 3529 C CA . LYS B 1 124 ? 3.162 0.629 11.617 1 98.75 124 LYS B CA 1
ATOM 3530 C C . LYS B 1 124 ? 4.066 0.585 10.391 1 98.75 124 LYS B C 1
ATOM 3532 O O . LYS B 1 124 ? 5.211 1.047 10.438 1 98.75 124 LYS B O 1
ATOM 3537 N N . ARG B 1 125 ? 3.562 0.022 9.281 1 98.81 125 ARG B N 1
ATOM 3538 C CA . ARG B 1 125 ? 4.324 0.03 8.031 1 98.81 125 ARG B CA 1
ATOM 3539 C C . ARG B 1 125 ? 4.664 1.454 7.609 1 98.81 125 ARG B C 1
ATOM 3541 O O . ARG B 1 125 ? 5.801 1.734 7.219 1 98.81 125 ARG B O 1
ATOM 3548 N N . ARG B 1 126 ? 3.74 2.352 7.77 1 98.88 126 ARG B N 1
ATOM 3549 C CA . ARG B 1 126 ? 3.941 3.748 7.395 1 98.88 126 ARG B CA 1
ATOM 3550 C C . ARG B 1 126 ? 4.984 4.41 8.289 1 98.88 126 ARG B C 1
ATOM 3552 O O . ARG B 1 126 ? 5.816 5.184 7.812 1 98.88 126 ARG B O 1
ATOM 3559 N N . MET B 1 127 ? 4.906 4.094 9.555 1 98.88 127 MET B N 1
ATOM 3560 C CA . MET B 1 127 ? 5.867 4.672 10.484 1 98.88 127 MET B CA 1
ATOM 3561 C C . MET B 1 127 ? 7.277 4.176 10.188 1 98.88 127 MET B C 1
ATOM 3563 O O . MET B 1 127 ? 8.234 4.949 10.227 1 98.88 127 MET B O 1
ATOM 3567 N N . GLU B 1 128 ? 7.406 2.896 9.891 1 98.81 128 GLU B N 1
ATOM 3568 C CA . GLU B 1 128 ? 8.711 2.342 9.531 1 98.81 128 GLU B CA 1
ATOM 3569 C C . GLU B 1 128 ? 9.25 2.979 8.258 1 98.81 128 GLU B C 1
ATOM 3571 O O . GLU B 1 128 ? 10.43 3.312 8.172 1 98.81 128 GLU B O 1
ATOM 3576 N N . PHE B 1 129 ? 8.406 3.15 7.301 1 98.94 129 PHE B N 1
ATOM 3577 C CA . PHE B 1 129 ? 8.758 3.838 6.062 1 98.94 129 PHE B CA 1
ATOM 3578 C C . PHE B 1 129 ? 9.219 5.262 6.348 1 98.94 129 PHE B C 1
ATOM 3580 O O . PHE B 1 129 ? 10.258 5.691 5.848 1 98.94 129 PHE B O 1
ATOM 3587 N N . ALA B 1 130 ? 8.461 5.949 7.172 1 98.94 130 ALA B N 1
ATOM 3588 C CA . ALA B 1 130 ? 8.758 7.328 7.539 1 98.94 130 ALA B CA 1
ATOM 3589 C C . ALA B 1 130 ? 10.125 7.43 8.211 1 98.94 130 ALA B C 1
ATOM 3591 O O . ALA B 1 130 ? 10.906 8.336 7.91 1 98.94 130 ALA B O 1
ATOM 3592 N N . ALA B 1 131 ? 10.375 6.512 9.078 1 98.88 131 ALA B N 1
ATOM 3593 C CA . ALA B 1 131 ? 11.656 6.496 9.781 1 98.88 131 ALA B CA 1
ATOM 3594 C C . ALA B 1 131 ? 12.805 6.277 8.805 1 98.88 131 ALA B C 1
ATOM 3596 O O . ALA B 1 131 ? 13.836 6.945 8.891 1 98.88 131 ALA B O 1
ATOM 3597 N N . GLU B 1 132 ? 12.617 5.336 7.91 1 98.75 132 GLU B N 1
ATOM 3598 C CA . GLU B 1 132 ? 13.656 5.07 6.922 1 98.75 132 GLU B CA 1
ATOM 3599 C C . GLU B 1 132 ? 13.898 6.289 6.031 1 98.75 132 GLU B C 1
ATOM 3601 O O . GLU B 1 132 ? 15.023 6.531 5.594 1 98.75 132 GLU B O 1
ATOM 3606 N N . MET B 1 133 ? 12.875 7.02 5.746 1 98.81 133 MET B N 1
ATOM 3607 C CA . MET B 1 133 ? 12.984 8.234 4.938 1 98.81 133 MET B CA 1
ATOM 3608 C C . MET B 1 133 ? 13.555 9.383 5.762 1 98.81 133 MET B C 1
ATOM 3610 O O . MET B 1 133 ? 13.805 10.469 5.23 1 98.81 133 MET B O 1
ATOM 3614 N N . GLU B 1 134 ? 13.641 9.219 7.051 1 98.56 134 GLU B N 1
ATOM 3615 C CA . GLU B 1 134 ? 14.195 10.203 7.977 1 98.56 134 GLU B CA 1
ATOM 3616 C C . GLU B 1 134 ? 13.367 11.484 7.973 1 98.56 134 GLU B C 1
ATOM 3618 O O . GLU B 1 134 ? 13.922 12.586 7.914 1 98.56 134 GLU B O 1
ATOM 3623 N N . VAL B 1 135 ? 12.109 11.297 7.953 1 98.81 135 VAL B N 1
ATOM 3624 C CA . VAL B 1 135 ? 11.242 12.461 8.031 1 98.81 135 VAL B CA 1
ATOM 3625 C C . VAL B 1 135 ? 11.398 13.133 9.398 1 98.81 135 VAL B C 1
ATOM 3627 O O . VAL B 1 135 ? 11.953 12.539 10.328 1 98.81 135 VAL B O 1
ATOM 3630 N N . ASP B 1 136 ? 10.93 14.359 9.484 1 98.81 136 ASP B N 1
ATOM 3631 C CA . ASP B 1 136 ? 11.031 15.117 10.727 1 98.81 136 ASP B CA 1
ATOM 3632 C C . ASP B 1 136 ? 10.086 14.562 11.789 1 98.81 136 ASP B C 1
ATOM 3634 O O . ASP B 1 136 ? 10.461 14.445 12.953 1 98.81 136 ASP B O 1
ATOM 3638 N N . CYS B 1 137 ? 8.906 14.227 11.375 1 98.81 137 CYS B N 1
ATOM 3639 C CA . CYS B 1 137 ? 7.941 13.594 12.266 1 98.81 137 CYS B CA 1
ATOM 3640 C C . CYS B 1 137 ? 6.844 12.891 11.477 1 98.81 137 CYS B C 1
ATOM 3642 O O . CYS B 1 137 ? 6.789 13.008 10.25 1 98.81 137 CYS B O 1
ATOM 3644 N N . PHE B 1 138 ? 6.066 12.055 12.172 1 98.94 138 PHE B N 1
ATOM 3645 C CA . PHE B 1 138 ? 4.902 11.344 11.656 1 98.94 138 PHE B CA 1
ATOM 3646 C C . PHE B 1 138 ? 3.615 11.93 12.227 1 98.94 138 PHE B C 1
ATOM 3648 O O . PHE B 1 138 ? 3.434 11.969 13.445 1 98.94 138 PHE B O 1
ATOM 3655 N N . MET B 1 139 ? 2.727 12.383 11.32 1 98.94 139 MET B N 1
ATOM 3656 C CA . MET B 1 139 ? 1.586 13.172 11.781 1 98.94 139 MET B CA 1
ATOM 3657 C C . MET B 1 139 ? 0.305 12.344 11.75 1 98.94 139 MET B C 1
ATOM 3659 O O . MET B 1 139 ? 0.13 11.5 10.867 1 98.94 139 MET B O 1
ATOM 3663 N N . PHE B 1 140 ? -0.594 12.547 12.711 1 98.88 140 PHE B N 1
ATOM 3664 C CA . PHE B 1 140 ? -1.922 11.945 12.719 1 98.88 140 PHE B CA 1
ATOM 3665 C C . PHE B 1 140 ? -2.965 12.938 13.227 1 98.88 140 PHE B C 1
ATOM 3667 O O . PHE B 1 140 ? -2.617 13.977 13.773 1 98.88 140 PHE B O 1
ATOM 3674 N N . MET B 1 141 ? -4.184 12.695 12.961 1 98.75 141 MET B N 1
ATOM 3675 C CA . MET B 1 141 ? -5.336 13.398 13.516 1 98.75 141 MET B CA 1
ATOM 3676 C C . MET B 1 141 ? -6.234 12.438 14.289 1 98.75 141 MET B C 1
ATOM 3678 O O . MET B 1 141 ? -6.09 11.219 14.188 1 98.75 141 MET B O 1
ATOM 3682 N N . ASN B 1 142 ? -7.137 13.016 15.086 1 98.62 142 ASN B N 1
ATOM 3683 C CA . ASN B 1 142 ? -8.148 12.188 15.742 1 98.62 142 ASN B CA 1
ATOM 3684 C C . ASN B 1 142 ? -9.164 11.648 14.742 1 98.62 142 ASN B C 1
ATOM 3686 O O . ASN B 1 142 ? -9.242 12.125 13.609 1 98.62 142 ASN B O 1
ATOM 3690 N N . GLY B 1 143 ? -9.859 10.578 15.281 1 98.19 143 GLY B N 1
ATOM 3691 C CA . GLY B 1 143 ? -10.984 10.062 14.516 1 98.19 143 GLY B CA 1
ATOM 3692 C C . GLY B 1 143 ? -12.25 10.883 14.68 1 98.19 143 GLY B C 1
ATOM 3693 O O . GLY B 1 143 ? -12.211 11.977 15.242 1 98.19 143 GLY B O 1
ATOM 3694 N N . ARG B 1 144 ? -13.312 10.352 14.18 1 97.44 144 ARG B N 1
ATOM 3695 C CA . ARG B 1 144 ? -14.609 11.016 14.211 1 97.44 144 ARG B CA 1
ATOM 3696 C C . ARG B 1 144 ? -15.211 10.977 15.617 1 97.44 144 ARG B C 1
ATOM 3698 O O . ARG B 1 144 ? -14.852 10.125 16.422 1 97.44 144 ARG B O 1
ATOM 3705 N N . LYS B 1 145 ? -16.109 11.891 15.805 1 97.56 145 LYS B N 1
ATOM 3706 C CA . LYS B 1 145 ? -16.922 11.844 17.016 1 97.56 145 LYS B CA 1
ATOM 3707 C C . LYS B 1 145 ? -17.797 10.594 17.047 1 97.56 145 LYS B C 1
ATOM 3709 O O . LYS B 1 145 ? -18.188 10.078 16 1 97.56 145 LYS B O 1
ATOM 3714 N N . PRO B 1 146 ? -18.047 10.125 18.328 1 95.81 146 PRO B N 1
ATOM 3715 C CA . PRO B 1 146 ? -18.984 9.008 18.391 1 95.81 146 PRO B CA 1
ATOM 3716 C C . PRO B 1 146 ? -20.375 9.375 17.859 1 95.81 146 PRO B C 1
ATOM 3718 O O . PRO B 1 146 ? -20.812 10.523 17.984 1 95.81 146 PRO B O 1
ATOM 3721 N N . GLU B 1 147 ? -21.031 8.359 17.25 1 93 147 GLU B N 1
ATOM 3722 C CA . GLU B 1 147 ? -22.344 8.594 16.688 1 93 147 GLU B CA 1
ATOM 3723 C C . GLU B 1 147 ? -23.438 8.547 17.75 1 93 147 GLU B C 1
ATOM 3725 O O . GLU B 1 147 ? -23.453 7.637 18.594 1 93 147 GLU B O 1
ATOM 3730 N N . GLY B 1 148 ? -24.297 9.477 17.719 1 92.5 148 GLY B N 1
ATOM 3731 C CA . GLY B 1 148 ? -25.516 9.414 18.5 1 92.5 148 GLY B CA 1
ATOM 3732 C C . GLY B 1 148 ? -25.328 9.828 19.953 1 92.5 148 GLY B C 1
ATOM 3733 O O . GLY B 1 148 ? -26.219 9.648 20.781 1 92.5 148 GLY B O 1
ATOM 3734 N N . ARG B 1 149 ? -24.156 10.266 20.328 1 95.06 149 ARG B N 1
ATOM 3735 C CA . ARG B 1 149 ? -23.938 10.727 21.688 1 95.06 149 ARG B CA 1
ATOM 3736 C C . ARG B 1 149 ? -22.859 11.797 21.734 1 95.06 149 ARG B C 1
ATOM 3738 O O . ARG B 1 149 ? -22.016 11.867 20.844 1 95.06 149 ARG B O 1
ATOM 3745 N N . PRO B 1 150 ? -22.906 12.648 22.766 1 95.38 150 PRO B N 1
ATOM 3746 C CA . PRO B 1 150 ? -21.844 13.641 22.922 1 95.38 150 PRO B CA 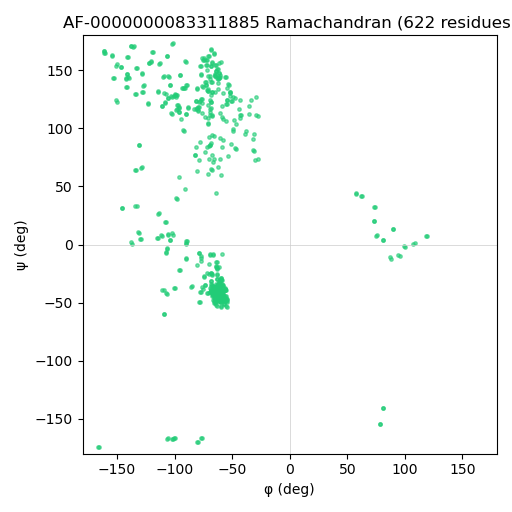1
ATOM 3747 C C . PRO B 1 150 ? -20.5 13.008 23.266 1 95.38 150 PRO B C 1
ATOM 3749 O O . PRO B 1 150 ? -20.453 11.906 23.828 1 95.38 150 PRO B O 1
ATOM 3752 N N . VAL B 1 151 ? -19.453 13.688 22.969 1 97.81 151 VAL B N 1
ATOM 3753 C CA . VAL B 1 151 ? -18.094 13.281 23.344 1 97.81 151 VAL B CA 1
ATOM 3754 C C . VAL B 1 151 ? -17.906 13.438 24.844 1 97.81 151 VAL B C 1
ATOM 3756 O O . VAL B 1 151 ? -18.281 14.461 25.422 1 97.81 151 VAL B O 1
ATOM 3759 N N . THR B 1 152 ? -17.328 12.406 25.469 1 98 152 THR B N 1
ATOM 3760 C CA . THR B 1 152 ? -17.047 12.453 26.906 1 98 152 THR B CA 1
ATOM 3761 C C . THR B 1 152 ? -15.562 12.633 27.156 1 98 152 THR B C 1
ATOM 3763 O O . THR B 1 152 ? -14.742 12.422 26.25 1 98 152 THR B O 1
ATOM 3766 N N . ARG B 1 153 ? -15.242 13.039 28.359 1 98.19 153 ARG B N 1
ATOM 3767 C CA . ARG B 1 153 ? -13.844 13.117 28.766 1 98.19 153 ARG B CA 1
ATOM 3768 C C . ARG B 1 153 ? -13.141 11.773 28.609 1 98.19 153 ARG B C 1
ATOM 3770 O O . ARG B 1 153 ? -11.977 11.727 28.203 1 98.19 153 ARG B O 1
ATOM 3777 N N . ASP B 1 154 ? -13.836 10.688 28.906 1 98.25 154 ASP B N 1
ATOM 3778 C CA . ASP B 1 154 ? -13.273 9.344 28.781 1 98.25 154 ASP B CA 1
ATOM 3779 C C . ASP B 1 154 ? -12.922 9.031 27.328 1 98.25 154 ASP B C 1
ATOM 3781 O O . ASP B 1 154 ? -11.945 8.328 27.062 1 98.25 154 ASP B O 1
ATOM 3785 N N . ASP B 1 155 ? -13.742 9.539 26.406 1 98.56 155 ASP B N 1
ATOM 3786 C CA . ASP B 1 155 ? -13.438 9.367 24.984 1 98.56 155 ASP B CA 1
ATOM 3787 C C . ASP B 1 155 ? -12.094 10.008 24.625 1 98.56 155 ASP B C 1
ATOM 3789 O O . ASP B 1 155 ? -11.297 9.414 23.906 1 98.56 155 ASP B O 1
ATOM 3793 N N . ILE B 1 156 ? -11.867 11.203 25.141 1 98.81 156 ILE B N 1
ATOM 3794 C CA . ILE B 1 156 ? -10.656 11.969 24.859 1 98.81 156 ILE B CA 1
ATOM 3795 C C . ILE B 1 156 ? -9.445 11.266 25.453 1 98.81 156 ILE B C 1
ATOM 3797 O O . ILE B 1 156 ? -8.414 11.125 24.797 1 98.81 156 ILE B O 1
ATOM 3801 N N . ILE B 1 157 ? -9.57 10.773 26.672 1 98.69 157 ILE B N 1
ATOM 3802 C CA . ILE B 1 157 ? -8.477 10.086 27.344 1 98.69 157 ILE B CA 1
ATOM 3803 C C . ILE B 1 157 ? -8.148 8.789 26.625 1 98.69 157 ILE B C 1
ATOM 3805 O O . ILE B 1 157 ? -6.973 8.469 26.422 1 98.69 157 ILE B O 1
ATOM 3809 N N . ALA B 1 158 ? -9.172 8.062 26.203 1 98.62 158 ALA B N 1
ATOM 3810 C CA . ALA B 1 158 ? -8.961 6.828 25.453 1 98.62 158 ALA B CA 1
ATOM 3811 C C . ALA B 1 158 ? -8.227 7.102 24.141 1 98.62 158 ALA B C 1
ATOM 3813 O O . ALA B 1 158 ? -7.355 6.328 23.734 1 98.62 158 ALA B O 1
ATOM 3814 N N . ALA B 1 159 ? -8.609 8.141 23.484 1 98.81 159 ALA B N 1
ATOM 3815 C CA . ALA B 1 159 ? -7.941 8.523 22.25 1 98.81 159 ALA B CA 1
ATOM 3816 C C . ALA B 1 159 ? -6.469 8.836 22.484 1 98.81 159 ALA B C 1
ATOM 3818 O O . ALA B 1 159 ? -5.605 8.461 21.688 1 98.81 159 ALA B O 1
ATOM 3819 N N . ALA B 1 160 ? -6.195 9.539 23.547 1 98.88 160 ALA B N 1
ATOM 3820 C CA . ALA B 1 160 ? -4.812 9.852 23.891 1 98.88 160 ALA B CA 1
ATOM 3821 C C . ALA B 1 160 ? -4 8.586 24.125 1 98.88 160 ALA B C 1
ATOM 3823 O O . ALA B 1 160 ? -2.828 8.508 23.75 1 98.88 160 ALA B O 1
ATOM 3824 N N . GLU B 1 161 ? -4.59 7.621 24.734 1 98.62 161 GLU B N 1
ATOM 3825 C CA . GLU B 1 161 ? -3.924 6.344 24.953 1 98.62 161 GLU B CA 1
ATOM 3826 C C . GLU B 1 161 ? -3.539 5.68 23.641 1 98.62 161 GLU B C 1
ATOM 3828 O O . GLU B 1 161 ? -2.455 5.105 23.516 1 98.62 161 GLU B O 1
ATOM 3833 N N . GLY B 1 162 ? -4.453 5.754 22.703 1 98.69 162 GLY B N 1
ATOM 3834 C CA . GLY B 1 162 ? -4.145 5.238 21.375 1 98.69 162 GLY B CA 1
ATOM 3835 C C . GLY B 1 162 ? -2.971 5.941 20.719 1 98.69 162 GLY B C 1
ATOM 3836 O O . GLY B 1 162 ? -2.102 5.293 20.141 1 98.69 162 GLY B O 1
ATOM 3837 N N . ALA B 1 163 ? -2.967 7.223 20.859 1 98.88 163 ALA B N 1
ATOM 3838 C CA . ALA B 1 163 ? -1.865 8.016 20.312 1 98.88 163 ALA B CA 1
ATOM 3839 C C . ALA B 1 163 ? -0.544 7.648 20.984 1 98.88 163 ALA B C 1
ATOM 3841 O O . ALA B 1 163 ? 0.488 7.539 20.328 1 98.88 163 ALA B O 1
ATOM 3842 N N . GLU B 1 164 ? -0.59 7.457 22.266 1 98.81 164 GLU B N 1
ATOM 3843 C CA . GLU B 1 164 ? 0.615 7.105 23.016 1 98.81 164 GLU B CA 1
ATOM 3844 C C . GLU B 1 164 ? 1.152 5.742 22.578 1 98.81 164 GLU B C 1
ATOM 3846 O O . GLU B 1 164 ? 2.367 5.543 22.516 1 98.81 164 GLU B O 1
ATOM 3851 N N . ALA B 1 165 ? 0.276 4.836 22.312 1 98.81 165 ALA B N 1
ATOM 3852 C CA . ALA B 1 165 ? 0.714 3.527 21.844 1 98.81 165 ALA B CA 1
ATOM 3853 C C . ALA B 1 165 ? 1.462 3.652 20.516 1 98.81 165 ALA B C 1
ATOM 3855 O O . ALA B 1 165 ? 2.494 3.01 20.312 1 98.81 165 ALA B O 1
ATOM 3856 N N . TRP B 1 166 ? 0.932 4.488 19.625 1 98.88 166 TRP B N 1
ATOM 3857 C CA . TRP B 1 166 ? 1.62 4.727 18.359 1 98.88 166 TRP B CA 1
ATOM 3858 C C . TRP B 1 166 ? 2.961 5.418 18.594 1 98.88 166 TRP B C 1
ATOM 3860 O O . TRP B 1 166 ? 3.957 5.082 17.938 1 98.88 166 TRP B O 1
ATOM 3870 N N . ALA B 1 167 ? 2.959 6.367 19.5 1 98.94 167 ALA B N 1
ATOM 3871 C CA . ALA B 1 167 ? 4.191 7.098 19.781 1 98.94 167 ALA B CA 1
ATOM 3872 C C . ALA B 1 167 ? 5.262 6.164 20.344 1 98.94 167 ALA B C 1
ATOM 3874 O O . ALA B 1 167 ? 6.441 6.285 20 1 98.94 167 ALA B O 1
ATOM 3875 N N . GLU B 1 168 ? 4.863 5.285 21.172 1 98.75 168 GLU B N 1
ATOM 3876 C CA . GLU B 1 168 ? 5.793 4.309 21.734 1 98.75 168 GLU B CA 1
ATOM 3877 C C . GLU B 1 168 ? 6.391 3.43 20.625 1 98.75 168 GLU B C 1
ATOM 3879 O O . GLU B 1 168 ? 7.598 3.178 20.625 1 98.75 168 GLU B O 1
ATOM 3884 N N . TYR B 1 169 ? 5.617 3.004 19.719 1 98.69 169 TYR B N 1
ATOM 3885 C CA . TYR B 1 169 ? 6.113 2.195 18.625 1 98.69 169 TYR B CA 1
ATOM 3886 C C . TYR B 1 169 ? 7.09 2.986 17.766 1 98.69 169 TYR B C 1
ATOM 3888 O O . TYR B 1 169 ? 8.172 2.498 17.438 1 98.69 169 TYR B O 1
ATOM 3896 N N . ALA B 1 170 ? 6.691 4.184 17.391 1 98.75 170 ALA B N 1
ATOM 3897 C CA . ALA B 1 170 ? 7.504 5.031 16.516 1 98.75 170 ALA B CA 1
ATOM 3898 C C . ALA B 1 170 ? 8.844 5.352 17.172 1 98.75 170 ALA B C 1
ATOM 3900 O O . ALA B 1 170 ? 9.867 5.465 16.484 1 98.75 170 ALA B O 1
ATOM 3901 N N . ALA B 1 171 ? 8.859 5.465 18.453 1 98.44 171 ALA B N 1
ATOM 3902 C CA . ALA B 1 171 ? 10.055 5.863 19.188 1 98.44 171 ALA B CA 1
ATOM 3903 C C . ALA B 1 171 ? 11.172 4.836 19.016 1 98.44 171 ALA B C 1
ATOM 3905 O O . ALA B 1 171 ? 12.352 5.18 19.094 1 98.44 171 ALA B O 1
ATOM 3906 N N . GLN B 1 172 ? 10.82 3.602 18.734 1 97.62 172 GLN B N 1
ATOM 3907 C CA . GLN B 1 172 ? 11.812 2.547 18.531 1 97.62 172 GLN B CA 1
ATOM 3908 C C . GLN B 1 172 ? 12.695 2.85 17.328 1 97.62 172 GLN B C 1
ATOM 3910 O O . GLN B 1 172 ? 13.812 2.336 17.219 1 97.62 172 GLN B O 1
ATOM 3915 N N . PHE B 1 173 ? 12.164 3.738 16.5 1 98.06 173 PHE B N 1
ATOM 3916 C CA . PHE B 1 173 ? 12.891 4.074 15.289 1 98.06 173 PHE B CA 1
ATOM 3917 C C . PHE B 1 173 ? 13.414 5.504 15.344 1 98.06 173 PHE B C 1
ATOM 3919 O O . PHE B 1 173 ? 13.812 6.066 14.32 1 98.06 173 PHE B O 1
ATOM 3926 N N . GLY B 1 174 ? 13.281 6.16 16.484 1 98.38 174 GLY B N 1
ATOM 3927 C CA . GLY B 1 174 ? 13.656 7.559 16.609 1 98.38 174 GLY B CA 1
ATOM 3928 C C . GLY B 1 174 ? 12.688 8.5 15.922 1 98.38 174 GLY B C 1
ATOM 3929 O O . GLY B 1 174 ? 13.055 9.625 15.555 1 98.38 174 GLY B O 1
ATOM 3930 N N . LEU B 1 175 ? 11.539 8.055 15.695 1 98.88 175 LEU B N 1
ATOM 3931 C CA . LEU B 1 175 ? 10.523 8.828 14.992 1 98.88 175 LEU B CA 1
ATOM 3932 C C . LEU B 1 175 ? 9.539 9.453 15.984 1 98.88 175 LEU B C 1
ATOM 3934 O O . LEU B 1 175 ? 9.016 8.766 16.859 1 98.88 175 LEU B O 1
ATOM 3938 N N . GLU B 1 176 ? 9.32 10.75 15.875 1 98.88 176 GLU B N 1
ATOM 3939 C CA . GLU B 1 176 ? 8.344 11.438 16.719 1 98.88 176 GLU B CA 1
ATOM 3940 C C . GLU B 1 176 ? 6.961 11.43 16.078 1 98.88 176 GLU B C 1
ATOM 3942 O O . GLU B 1 176 ? 6.828 11.617 14.867 1 98.88 176 GLU B O 1
ATOM 3947 N N . LEU B 1 177 ? 5.988 11.172 16.891 1 98.81 177 LEU B N 1
ATOM 3948 C CA . LEU B 1 177 ? 4.594 11.258 16.484 1 98.81 177 LEU B CA 1
ATOM 3949 C C . LEU B 1 177 ? 4.016 12.633 16.812 1 98.81 177 LEU B C 1
ATOM 3951 O O . LEU B 1 177 ? 4.215 13.148 17.922 1 98.81 177 LEU B O 1
ATOM 3955 N N . SER B 1 178 ? 3.287 13.242 15.859 1 98.94 178 SER B N 1
ATOM 3956 C CA . SER B 1 178 ? 2.74 14.578 16.062 1 98.94 178 SER B CA 1
ATOM 3957 C C . SER B 1 178 ? 1.226 14.594 15.883 1 98.94 178 SER B C 1
ATOM 3959 O O . SER B 1 178 ? 0.714 14.211 14.828 1 98.94 178 SER B O 1
ATOM 3961 N N . TYR B 1 179 ? 0.583 14.992 16.906 1 98.94 179 TYR B N 1
ATOM 3962 C CA . TYR B 1 179 ? -0.867 15.156 16.859 1 98.94 179 TYR B CA 1
ATOM 3963 C C . TYR B 1 179 ? -1.251 16.453 16.172 1 98.94 179 TYR B C 1
ATOM 3965 O O . TYR B 1 179 ? -0.924 17.547 16.656 1 98.94 179 TYR B O 1
ATOM 3973 N N . HIS B 1 180 ? -1.983 16.359 15.047 1 98.94 180 HIS B N 1
ATOM 3974 C CA . HIS B 1 180 ? -2.541 17.5 14.336 1 98.94 180 HIS B CA 1
ATOM 3975 C C . HIS B 1 180 ? -3.924 17.859 14.867 1 98.94 180 HIS B C 1
ATOM 3977 O O . HIS B 1 180 ? -4.875 17.078 14.719 1 98.94 180 HIS B O 1
ATOM 3983 N N . ILE B 1 181 ? -4.074 19.031 15.398 1 98.88 181 ILE B N 1
ATOM 3984 C CA . ILE B 1 181 ? -5.395 19.469 15.844 1 98.88 181 ILE B CA 1
ATOM 3985 C C . ILE B 1 181 ? -6.273 19.781 14.633 1 98.88 181 ILE B C 1
ATOM 3987 O O . ILE B 1 181 ? -5.793 20.312 13.641 1 98.88 181 ILE B O 1
ATOM 3991 N N . HIS B 1 182 ? -7.477 19.359 14.703 1 98.75 182 HIS B N 1
ATOM 3992 C CA . HIS B 1 182 ? -8.398 19.5 13.578 1 98.75 182 HIS B CA 1
ATOM 3993 C C . HIS B 1 182 ? -9.836 19.625 14.062 1 98.75 182 HIS B C 1
ATOM 3995 O O . HIS B 1 182 ? -10.336 18.75 14.773 1 98.75 182 HIS B O 1
ATOM 4001 N N . THR B 1 183 ? -10.5 20.703 13.688 1 98.5 183 THR B N 1
ATOM 4002 C CA . THR B 1 183 ? -11.898 20.906 14.062 1 98.5 183 THR B CA 1
ATOM 4003 C C . THR B 1 183 ? -12.773 19.766 13.523 1 98.5 183 THR B C 1
ATOM 4005 O O . THR B 1 183 ? -12.383 19.078 12.578 1 98.5 183 THR B O 1
ATOM 4008 N N . ASN B 1 184 ? -13.93 19.547 14.148 1 98.19 184 ASN B N 1
ATOM 4009 C CA . ASN B 1 184 ? -15 18.656 13.695 1 98.19 184 ASN B CA 1
ATOM 4010 C C . ASN B 1 184 ? -14.648 17.188 13.922 1 98.19 184 ASN B C 1
ATOM 4012 O O . ASN B 1 184 ? -15.367 16.297 13.469 1 98.19 184 ASN B O 1
ATOM 4016 N N . LEU B 1 185 ? -13.547 16.906 14.609 1 98.44 185 LEU B N 1
ATOM 4017 C CA . LEU B 1 185 ? -13.18 15.547 14.984 1 98.44 185 LEU B CA 1
ATOM 4018 C C . LEU B 1 185 ? -13.414 15.297 16.469 1 98.44 185 LEU B C 1
ATOM 4020 O O . LEU B 1 185 ? -14.164 16.047 17.109 1 98.44 185 LEU B O 1
ATOM 4024 N N . LEU B 1 186 ? -12.898 14.234 17 1 98.62 186 LEU B N 1
ATOM 4025 C CA . LEU B 1 186 ? -13.164 13.844 18.375 1 98.62 186 LEU B CA 1
ATOM 4026 C C . LEU B 1 186 ? -12.82 14.977 19.344 1 98.62 186 LEU B C 1
ATOM 4028 O O . LEU B 1 186 ? -13.625 15.328 20.203 1 98.62 186 LEU B O 1
ATOM 4032 N N . VAL B 1 187 ? -11.602 15.508 19.25 1 98.69 187 VAL B N 1
ATOM 4033 C CA . VAL B 1 187 ? -11.211 16.719 19.953 1 98.69 187 VAL B CA 1
ATOM 4034 C C . VAL B 1 187 ? -11.695 17.953 19.188 1 98.69 187 VAL B C 1
ATOM 4036 O O . VAL B 1 187 ? -11.281 18.172 18.047 1 98.69 187 VAL B O 1
ATOM 4039 N N . ASP B 1 188 ? -12.609 18.734 19.859 1 98.44 188 ASP B N 1
ATOM 4040 C CA . ASP B 1 188 ? -13.219 19.781 19.047 1 98.44 188 ASP B CA 1
ATOM 4041 C C . ASP B 1 188 ? -13.492 21.031 19.875 1 98.44 188 ASP B C 1
ATOM 4043 O O . ASP B 1 188 ? -14.484 21.734 19.656 1 98.44 188 ASP B O 1
ATOM 4047 N N . SER B 1 189 ? -12.688 21.297 20.844 1 97.88 189 SER B N 1
ATOM 4048 C CA . SER B 1 189 ? -12.719 22.5 21.672 1 97.88 189 SER B CA 1
ATOM 4049 C C . SER B 1 189 ? -11.383 22.703 22.391 1 97.88 189 SER B C 1
ATOM 4051 O O . SER B 1 189 ? -10.547 21.797 22.422 1 97.88 189 SER B O 1
ATOM 4053 N N . ILE B 1 190 ? -11.25 23.906 22.891 1 98.56 190 ILE B N 1
ATOM 4054 C CA . ILE B 1 190 ? -10.047 24.219 23.641 1 98.56 190 ILE B CA 1
ATOM 4055 C C . ILE B 1 190 ? -9.93 23.297 24.844 1 98.56 190 ILE B C 1
ATOM 4057 O O . ILE B 1 190 ? -8.852 22.781 25.156 1 98.56 190 ILE B O 1
ATOM 4061 N N . GLU B 1 191 ? -11.016 23.031 25.5 1 98.19 191 GLU B N 1
ATOM 4062 C CA . GLU B 1 191 ? -11.023 22.156 26.672 1 98.19 191 GLU B CA 1
ATOM 4063 C C . GLU B 1 191 ? -10.641 20.734 26.297 1 98.19 191 GLU B C 1
ATOM 4065 O O . GLU B 1 191 ? -9.844 20.094 26.984 1 98.19 191 GLU B O 1
ATOM 4070 N N . ASP B 1 192 ? -11.258 20.188 25.203 1 98.56 192 ASP B N 1
ATOM 4071 C CA . ASP B 1 192 ? -10.891 18.859 24.703 1 98.56 192 ASP B CA 1
ATOM 4072 C C . ASP B 1 192 ? -9.391 18.797 24.406 1 98.56 192 ASP B C 1
ATOM 4074 O O . ASP B 1 192 ? -8.727 17.828 24.781 1 98.56 192 ASP B O 1
ATOM 4078 N N . TRP B 1 193 ? -8.922 19.844 23.719 1 98.88 193 TRP B N 1
ATOM 4079 C CA . TRP B 1 193 ? -7.52 19.922 23.328 1 98.88 193 TRP B CA 1
ATOM 4080 C C . TRP B 1 193 ? -6.609 19.875 24.547 1 98.88 193 TRP B C 1
ATOM 4082 O O . TRP B 1 193 ? -5.668 19.078 24.594 1 98.88 193 TRP B O 1
ATOM 4092 N N . ARG B 1 194 ? -6.898 20.672 25.531 1 98.69 194 ARG B N 1
ATOM 4093 C CA . ARG B 1 194 ? -6.109 20.688 26.766 1 98.69 194 ARG B CA 1
ATOM 4094 C C . ARG B 1 194 ? -6.109 19.328 27.438 1 98.69 194 ARG B C 1
ATOM 4096 O O . ARG B 1 194 ? -5.062 18.859 27.891 1 98.69 194 ARG B O 1
ATOM 4103 N N . THR B 1 195 ? -7.27 18.734 27.516 1 98.75 195 THR B N 1
ATOM 4104 C CA . THR B 1 195 ? -7.387 17.406 28.125 1 98.75 195 THR B CA 1
ATOM 4105 C C . THR B 1 195 ? -6.543 16.391 27.359 1 98.75 195 THR B C 1
ATOM 4107 O O . THR B 1 195 ? -5.809 15.602 27.969 1 98.75 195 THR B O 1
ATOM 4110 N N . TYR B 1 196 ? -6.699 16.375 26.047 1 98.88 196 TYR B N 1
ATOM 4111 C CA . TYR B 1 196 ? -5.961 15.453 25.203 1 98.88 196 TYR B CA 1
ATOM 4112 C C . TYR B 1 196 ? -4.457 15.602 25.406 1 98.88 196 TYR B C 1
ATOM 4114 O O . TYR B 1 196 ? -3.762 14.617 25.656 1 98.88 196 TYR B O 1
ATOM 4122 N N . MET B 1 197 ? -3.955 16.812 25.391 1 98.81 197 MET B N 1
ATOM 4123 C CA . MET B 1 197 ? -2.523 17.078 25.5 1 98.81 197 MET B CA 1
ATOM 4124 C C . MET B 1 197 ? -2.004 16.719 26.875 1 98.81 197 MET B C 1
ATOM 4126 O O . MET B 1 197 ? -0.864 16.281 27.031 1 98.81 197 MET B O 1
ATOM 4130 N N . ALA B 1 198 ? -2.828 16.922 27.875 1 98.62 198 ALA B N 1
ATOM 4131 C CA . ALA B 1 198 ? -2.432 16.609 29.25 1 98.62 198 ALA B CA 1
ATOM 4132 C C . ALA B 1 198 ? -2.18 15.117 29.406 1 98.62 198 ALA B C 1
ATOM 4134 O O . ALA B 1 198 ? -1.471 14.695 30.328 1 98.62 198 ALA B O 1
ATOM 4135 N N . HIS B 1 199 ? -2.725 14.328 28.5 1 98.56 199 HIS B N 1
ATOM 4136 C CA . HIS B 1 199 ? -2.605 12.875 28.609 1 98.56 199 HIS B CA 1
ATOM 4137 C C . HIS B 1 199 ? -1.581 12.32 27.625 1 98.56 199 HIS B C 1
ATOM 4139 O O . HIS B 1 199 ? -1.428 11.109 27.516 1 98.56 199 HIS B O 1
ATOM 4145 N N . LEU B 1 200 ? -0.946 13.18 26.938 1 98.44 200 LEU B N 1
ATOM 4146 C CA . LEU B 1 200 ? 0.136 12.773 26.047 1 98.44 200 LEU B CA 1
ATOM 4147 C C . LEU B 1 200 ? 1.493 12.984 26.703 1 98.44 200 LEU B C 1
ATOM 4149 O O . LEU B 1 200 ? 1.783 14.078 27.203 1 98.44 200 LEU B O 1
ATOM 4153 N N . ARG B 1 201 ? 2.287 11.945 26.719 1 96.94 201 ARG B N 1
ATOM 4154 C CA . ARG B 1 201 ? 3.615 12.016 27.312 1 96.94 201 ARG B CA 1
ATOM 4155 C C . ARG B 1 201 ? 4.703 11.961 26.25 1 96.94 201 ARG B C 1
ATOM 4157 O O . ARG B 1 201 ? 5.688 12.695 26.328 1 96.94 201 ARG B O 1
ATOM 4164 N N . LYS B 1 202 ? 4.527 11.188 25.281 1 98.31 202 LYS B N 1
ATOM 4165 C CA . LYS B 1 202 ? 5.547 10.977 24.266 1 98.31 202 LYS B CA 1
ATOM 4166 C C . LYS B 1 202 ? 5.16 11.664 22.953 1 98.31 202 LYS B C 1
ATOM 4168 O O . LYS B 1 202 ? 6.008 12.258 22.281 1 98.31 202 LYS B O 1
ATOM 4173 N N . ALA B 1 203 ? 3.891 11.586 22.547 1 98.75 203 ALA B N 1
ATOM 4174 C CA . ALA B 1 203 ? 3.426 12.227 21.312 1 98.75 203 ALA B CA 1
ATOM 4175 C C . ALA B 1 203 ? 3.574 13.742 21.391 1 98.75 203 ALA B C 1
ATOM 4177 O O . ALA B 1 203 ? 3.395 14.336 22.469 1 98.75 203 ALA B O 1
ATOM 4178 N N . LYS B 1 204 ? 3.914 14.297 20.297 1 98.88 204 LYS B N 1
ATOM 4179 C CA . LYS B 1 204 ? 4.094 15.734 20.156 1 98.88 204 LYS B CA 1
ATOM 4180 C C . LYS B 1 204 ? 2.893 16.375 19.469 1 98.88 204 LYS B C 1
ATOM 4182 O O . LYS B 1 204 ? 1.798 15.812 19.453 1 98.88 204 LYS B O 1
ATOM 4187 N N . LEU B 1 205 ? 3.131 17.688 19.062 1 98.94 205 LEU B N 1
ATOM 4188 C CA . LEU B 1 205 ? 1.959 18.453 18.641 1 98.94 205 LEU B CA 1
ATOM 4189 C C . LEU B 1 205 ? 2.24 19.219 17.344 1 98.94 205 LEU B C 1
ATOM 4191 O O . LEU B 1 205 ? 3.297 19.828 17.203 1 98.94 205 LEU B O 1
ATOM 4195 N N . CYS B 1 206 ? 1.338 19.031 16.453 1 98.94 206 CYS B N 1
ATOM 4196 C CA . CYS B 1 206 ? 1.224 19.922 15.297 1 98.94 206 CYS B CA 1
ATOM 4197 C C . CYS B 1 206 ? 0.076 20.906 15.477 1 98.94 206 CYS B C 1
ATOM 4199 O O . CYS B 1 206 ? -1.093 20.516 15.453 1 98.94 206 CYS B O 1
ATOM 4201 N N . ILE B 1 207 ? 0.361 22.188 15.625 1 98.94 207 ILE B N 1
ATOM 4202 C CA . ILE B 1 207 ? -0.698 23.188 15.695 1 98.94 207 ILE B CA 1
ATOM 4203 C C . ILE B 1 207 ? -1.021 23.688 14.289 1 98.94 207 ILE B C 1
ATOM 4205 O O . ILE B 1 207 ? -0.164 24.266 13.617 1 98.94 207 ILE B O 1
ATOM 4209 N N . ASP B 1 208 ? -2.162 23.359 13.852 1 98.94 208 ASP B N 1
ATOM 4210 C CA . ASP B 1 208 ? -2.742 24.125 12.742 1 98.94 208 ASP B CA 1
ATOM 4211 C C . ASP B 1 208 ? -3.355 25.422 13.234 1 98.94 208 ASP B C 1
ATOM 4213 O O . ASP B 1 208 ? -4.367 25.422 13.938 1 98.94 208 ASP B O 1
ATOM 4217 N N . VAL B 1 209 ? -2.832 26.516 12.82 1 98.81 209 VAL B N 1
ATOM 4218 C CA . VAL B 1 209 ? -3.154 27.812 13.398 1 98.81 209 VAL B CA 1
ATOM 4219 C C . VAL B 1 209 ? -4.598 28.188 13.07 1 98.81 209 VAL B C 1
ATOM 4221 O O . VAL B 1 209 ? -5.266 28.859 13.859 1 98.81 209 VAL B O 1
ATOM 4224 N N . SER B 1 210 ? -5.105 27.75 11.93 1 98.5 210 SER B N 1
ATOM 4225 C CA . SER B 1 210 ? -6.48 28.062 11.562 1 98.5 210 SER B CA 1
ATOM 4226 C C . SER B 1 210 ? -7.473 27.328 12.453 1 98.5 210 SER B C 1
ATOM 4228 O O . SER B 1 210 ? -8.484 27.891 12.875 1 98.5 210 SER B O 1
ATOM 4230 N N . HIS B 1 211 ? -7.18 26.062 12.75 1 98.69 211 HIS B N 1
ATOM 4231 C CA . HIS B 1 211 ? -8.078 25.281 13.586 1 98.69 211 HIS B CA 1
ATOM 4232 C C . HIS B 1 211 ? -8.078 25.797 15.023 1 98.69 211 HIS B C 1
ATOM 4234 O O . HIS B 1 211 ? -9.117 25.812 15.688 1 98.69 211 HIS B O 1
ATOM 4240 N N . ALA B 1 212 ? -6.918 26.203 15.57 1 98.81 212 ALA B N 1
ATOM 4241 C CA . ALA B 1 212 ? -6.879 26.859 16.875 1 98.81 212 ALA B CA 1
ATOM 4242 C C . ALA B 1 212 ? -7.773 28.109 16.891 1 98.81 212 ALA B C 1
ATOM 4244 O O . ALA B 1 212 ? -8.578 28.281 17.797 1 98.81 212 ALA B O 1
ATOM 4245 N N . GLN B 1 213 ? -7.594 28.906 15.859 1 98.44 213 GLN B N 1
ATOM 4246 C CA . GLN B 1 213 ? -8.367 30.141 15.766 1 98.44 213 GLN B CA 1
ATOM 4247 C C . GLN B 1 213 ? -9.859 29.844 15.656 1 98.44 213 GLN B C 1
ATOM 4249 O O . GLN B 1 213 ? -10.68 30.547 16.266 1 98.44 213 GLN B O 1
ATOM 4254 N N . LEU B 1 214 ? -10.242 28.828 14.898 1 98.19 214 LEU B N 1
ATOM 4255 C CA . LEU B 1 214 ? -11.648 28.453 14.75 1 98.19 214 LEU B CA 1
ATOM 4256 C C . LEU B 1 214 ? -12.25 28.047 16.094 1 98.19 214 LEU B C 1
ATOM 4258 O O . LEU B 1 214 ? -13.43 28.281 16.344 1 98.19 214 LEU B O 1
ATOM 4262 N N . TRP B 1 215 ? -11.469 27.484 17 1 98.25 215 TRP B N 1
ATOM 4263 C CA . TRP B 1 215 ? -11.922 27.109 18.344 1 98.25 215 TRP B CA 1
ATOM 4264 C C . TRP B 1 215 ? -11.977 28.328 19.266 1 98.25 215 TRP B C 1
ATOM 4266 O O . TRP B 1 215 ? -12.422 28.219 20.406 1 98.25 215 TRP B O 1
ATOM 4276 N N . GLY B 1 216 ? -11.477 29.484 18.766 1 97.69 216 GLY B N 1
ATOM 4277 C CA . GLY B 1 216 ? -11.453 30.703 19.562 1 97.69 216 GLY B CA 1
ATOM 4278 C C . GLY B 1 216 ? -10.18 30.859 20.375 1 97.69 216 GLY B C 1
ATOM 4279 O O . GLY B 1 216 ? -10.141 31.656 21.328 1 97.69 216 GLY B O 1
ATOM 4280 N N . TYR B 1 217 ? -9.18 30.047 20.062 1 98.38 217 TYR B N 1
ATOM 4281 C CA . TYR B 1 217 ? -7.871 30.172 20.703 1 98.38 217 TYR B CA 1
ATOM 4282 C C . TYR B 1 217 ? -6.922 31 19.828 1 98.38 217 TYR B C 1
ATOM 4284 O O . TYR B 1 217 ? -6.621 30.625 18.703 1 98.38 217 TYR B O 1
ATOM 4292 N N . ASP B 1 218 ? -6.465 32.156 20.391 1 98.62 218 ASP B N 1
ATOM 4293 C CA . ASP B 1 218 ? -5.469 32.906 19.656 1 98.62 218 ASP B CA 1
ATOM 4294 C C . ASP B 1 218 ? -4.254 32.062 19.312 1 98.62 218 ASP B C 1
ATOM 4296 O O . ASP B 1 218 ? -3.6 31.516 20.203 1 98.62 218 ASP B O 1
ATOM 4300 N N . PRO B 1 219 ? -3.975 31.938 18.016 1 98.69 219 PRO B N 1
ATOM 4301 C CA . PRO B 1 219 ? -2.879 31.047 17.609 1 98.69 219 PRO B CA 1
ATOM 4302 C C . PRO B 1 219 ? -1.554 31.406 18.281 1 98.69 219 PRO B C 1
ATOM 4304 O O . PRO B 1 219 ? -0.761 30.516 18.609 1 98.69 219 PRO B O 1
ATOM 4307 N N . VAL B 1 220 ? -1.26 32.688 18.438 1 98.81 220 VAL B N 1
ATOM 4308 C CA . VAL B 1 220 ? -0.03 33.156 19.078 1 98.81 220 VAL B CA 1
ATOM 4309 C C . VAL B 1 220 ? 0.015 32.625 20.516 1 98.81 220 VAL B C 1
ATOM 4311 O O . VAL B 1 220 ? 1.032 32.094 20.953 1 98.81 220 VAL B O 1
ATOM 4314 N N . GLU B 1 221 ? -1.082 32.781 21.188 1 98.75 221 GLU B N 1
ATOM 4315 C CA . GLU B 1 221 ? -1.17 32.281 22.562 1 98.75 221 GLU B CA 1
ATOM 4316 C C . GLU B 1 221 ? -1.041 30.766 22.625 1 98.75 221 GLU B C 1
ATOM 4318 O O . GLU B 1 221 ? -0.365 30.219 23.5 1 98.75 221 GLU B O 1
ATOM 4323 N N . ALA B 1 222 ? -1.711 30.062 21.734 1 98.81 222 ALA B N 1
ATOM 4324 C CA . ALA B 1 222 ? -1.651 28.609 21.703 1 98.81 222 ALA B CA 1
ATOM 4325 C C . ALA B 1 222 ? -0.217 28.125 21.516 1 98.81 222 ALA B C 1
ATOM 4327 O O . ALA B 1 222 ? 0.215 27.172 22.172 1 98.81 222 ALA B O 1
ATOM 4328 N N . ILE B 1 223 ? 0.512 28.734 20.625 1 98.81 223 ILE B N 1
ATOM 4329 C CA . ILE B 1 223 ? 1.9 28.391 20.359 1 98.81 223 ILE B CA 1
ATOM 4330 C C . ILE B 1 223 ? 2.732 28.531 21.625 1 98.81 223 ILE B C 1
ATOM 4332 O O . ILE B 1 223 ? 3.529 27.641 21.953 1 98.81 223 ILE B O 1
ATOM 4336 N N . ARG B 1 224 ? 2.523 29.609 22.344 1 98.62 224 ARG B N 1
ATOM 4337 C CA . ARG B 1 224 ? 3.262 29.828 23.578 1 98.62 224 ARG B CA 1
ATOM 4338 C C . ARG B 1 224 ? 2.865 28.812 24.641 1 98.62 224 ARG B C 1
ATOM 4340 O O . ARG B 1 224 ? 3.727 28.234 25.312 1 98.62 224 ARG B O 1
ATOM 4347 N N . ASP B 1 225 ? 1.598 28.578 24.734 1 98.56 225 ASP B N 1
ATOM 4348 C CA . ASP B 1 225 ? 1.075 27.734 25.797 1 98.56 225 ASP B CA 1
ATOM 4349 C C . ASP B 1 225 ? 1.513 26.281 25.609 1 98.56 225 ASP B C 1
ATOM 4351 O O . ASP B 1 225 ? 1.741 25.562 26.578 1 98.56 225 ASP B O 1
ATOM 4355 N N . PHE B 1 226 ? 1.611 25.781 24.328 1 98.62 226 PHE B N 1
ATOM 4356 C CA . PHE B 1 226 ? 1.894 24.375 24.062 1 98.62 226 PHE B CA 1
ATOM 4357 C C . PHE B 1 226 ? 3.307 24.203 23.531 1 98.62 226 PHE B C 1
ATOM 4359 O O . PHE B 1 226 ? 3.617 23.188 22.906 1 98.62 226 PHE B O 1
ATOM 4366 N N . GLN B 1 227 ? 4.195 25.188 23.734 1 98.56 227 GLN B N 1
ATOM 4367 C CA . GLN B 1 227 ? 5.512 25.234 23.109 1 98.56 227 GLN B CA 1
ATOM 4368 C C . GLN B 1 227 ? 6.336 24 23.484 1 98.56 227 GLN B C 1
ATOM 4370 O O . GLN B 1 227 ? 7.141 23.516 22.688 1 98.56 227 GLN B O 1
ATOM 4375 N N . ASP B 1 228 ? 6.137 23.438 24.656 1 98.19 228 ASP B N 1
ATOM 4376 C CA . ASP B 1 228 ? 6.953 22.328 25.141 1 98.19 228 ASP B CA 1
ATOM 4377 C C . ASP B 1 228 ? 6.664 21.047 24.359 1 98.19 228 ASP B C 1
ATOM 4379 O O . ASP B 1 228 ? 7.516 20.156 24.266 1 98.19 228 ASP B O 1
ATOM 4383 N N . GLN B 1 229 ? 5.473 20.906 23.781 1 98.69 229 GLN B N 1
ATOM 4384 C CA . GLN B 1 229 ? 5.082 19.719 23.031 1 98.69 229 GLN B CA 1
ATOM 4385 C C . GLN B 1 229 ? 5.039 19.984 21.531 1 98.69 229 GLN B C 1
ATOM 4387 O O . GLN B 1 229 ? 4.863 19.062 20.734 1 98.69 229 GLN B O 1
ATOM 4392 N N . LEU B 1 230 ? 5.227 21.219 21.172 1 98.81 230 LEU B N 1
ATOM 4393 C CA . LEU B 1 230 ? 5.082 21.656 19.797 1 98.81 230 LEU B CA 1
ATOM 4394 C C . LEU B 1 230 ? 6.297 21.25 18.969 1 98.81 230 LEU B C 1
ATOM 4396 O O . LEU B 1 230 ? 7.434 21.562 19.328 1 98.81 230 LEU B O 1
ATOM 4400 N N . ASN B 1 231 ? 6.105 20.531 17.859 1 98.81 231 ASN B N 1
ATOM 4401 C CA . ASN B 1 231 ? 7.25 20.188 17.016 1 98.81 231 ASN B CA 1
ATOM 4402 C C . ASN B 1 231 ? 6.934 20.359 15.531 1 98.81 231 ASN B C 1
ATOM 4404 O O . ASN B 1 231 ? 7.797 20.125 14.68 1 98.81 231 ASN B O 1
ATOM 4408 N N . TYR B 1 232 ? 5.715 20.781 15.211 1 98.88 232 TYR B N 1
ATOM 4409 C CA . TYR B 1 232 ? 5.277 20.922 13.82 1 98.88 232 TYR B CA 1
ATOM 4410 C C . TYR B 1 232 ? 4.203 21.984 13.695 1 98.88 232 TYR B C 1
ATOM 4412 O O . TYR B 1 232 ? 3.354 22.141 14.578 1 98.88 232 TYR B O 1
ATOM 4420 N N . ILE B 1 233 ? 4.191 22.781 12.602 1 98.88 233 ILE B N 1
ATOM 4421 C CA . ILE B 1 233 ? 3.24 23.859 12.406 1 98.88 233 ILE B CA 1
ATOM 4422 C C . ILE B 1 233 ? 2.562 23.703 11.047 1 98.88 233 ILE B C 1
ATOM 4424 O O . ILE B 1 233 ? 3.23 23.484 10.031 1 98.88 233 ILE B O 1
ATOM 4428 N N . HIS B 1 234 ? 1.232 23.797 11.047 1 98.94 234 HIS B N 1
ATOM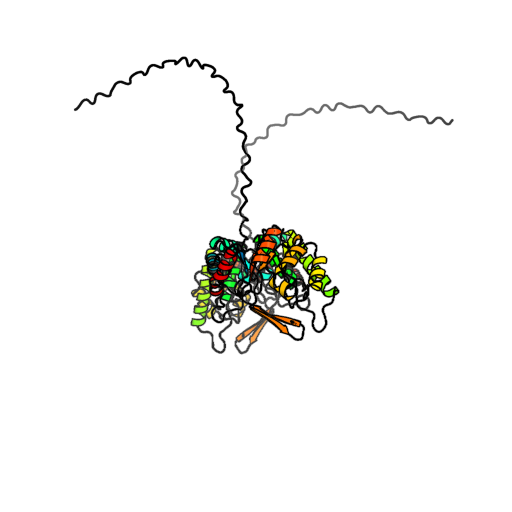 4429 C CA . HIS B 1 234 ? 0.464 23.969 9.812 1 98.94 234 HIS B CA 1
ATOM 4430 C C . HIS B 1 234 ? -0.051 25.391 9.68 1 98.94 234 HIS B C 1
ATOM 4432 O O . HIS B 1 234 ? -0.697 25.922 10.586 1 98.94 234 HIS B O 1
ATOM 4438 N N . LEU B 1 235 ? 0.265 25.984 8.562 1 98.88 235 LEU B N 1
ATOM 4439 C CA . LEU B 1 235 ? -0.357 27.234 8.164 1 98.88 235 LEU B CA 1
ATOM 4440 C C . LEU B 1 235 ? -1.513 27 7.203 1 98.88 235 LEU B C 1
ATOM 4442 O O . LEU B 1 235 ? -1.327 26.391 6.148 1 98.88 235 LEU B O 1
ATOM 4446 N N . GLN B 1 236 ? -2.646 27.406 7.59 1 98.5 236 GLN B N 1
ATOM 4447 C CA . GLN B 1 236 ? -3.846 27.328 6.766 1 98.5 236 GLN B CA 1
ATOM 4448 C C . GLN B 1 236 ? -4.699 28.594 6.922 1 98.5 236 GLN B C 1
ATOM 4450 O O . GLN B 1 236 ? -4.734 29.188 7.996 1 98.5 236 GLN B O 1
ATOM 4455 N N . ASP B 1 237 ? -5.32 29.016 5.797 1 98.38 237 ASP B N 1
ATOM 4456 C CA . ASP B 1 237 ? -6.113 30.234 5.773 1 98.38 237 ASP B CA 1
ATOM 4457 C C . ASP B 1 237 ? -7.551 29.953 5.34 1 98.38 237 ASP B C 1
ATOM 4459 O O . ASP B 1 237 ? -7.84 28.891 4.785 1 98.38 237 ASP B O 1
ATOM 4463 N N . TYR B 1 238 ? -8.445 30.828 5.738 1 97.94 238 TYR B N 1
ATOM 4464 C CA . TYR B 1 238 ? -9.844 30.719 5.324 1 97.94 238 TYR B CA 1
ATOM 4465 C C . TYR B 1 238 ? -10.445 32.094 5.062 1 97.94 238 TYR B C 1
ATOM 4467 O O . TYR B 1 238 ? -10.094 33.062 5.734 1 97.94 238 TYR B O 1
ATOM 4475 N N . ALA B 1 239 ? -11.266 32.188 4.082 1 96.94 239 ALA B N 1
ATOM 4476 C CA . ALA B 1 239 ? -11.883 33.438 3.658 1 96.94 239 ALA B CA 1
ATOM 4477 C C . ALA B 1 239 ? -13.031 33.844 4.582 1 96.94 239 ALA B C 1
ATOM 4479 O O . ALA B 1 239 ? -13.227 35 4.887 1 96.94 239 ALA B O 1
ATOM 4480 N N . SER B 1 240 ? -13.797 32.875 4.957 1 96.38 240 SER B N 1
ATOM 4481 C CA . SER B 1 240 ? -14.914 33.062 5.879 1 96.38 240 SER B CA 1
ATOM 4482 C C . SER B 1 240 ? -15.219 31.75 6.609 1 96.38 240 SER B C 1
ATOM 4484 O O . SER B 1 240 ? -14.648 30.703 6.289 1 96.38 240 SER B O 1
ATOM 4486 N N . THR B 1 241 ? -15.953 31.828 7.699 1 95.88 241 THR B N 1
ATOM 4487 C CA . THR B 1 241 ? -16.359 30.609 8.391 1 95.88 241 THR B CA 1
ATOM 4488 C C . THR B 1 241 ? -17.797 30.75 8.914 1 95.88 241 THR B C 1
ATOM 4490 O O . THR B 1 241 ? -18.25 31.859 9.18 1 95.88 241 THR B O 1
ATOM 4493 N N . SER B 1 242 ? -18.531 29.703 8.953 1 96.44 242 SER B N 1
ATOM 4494 C CA . SER B 1 242 ? -19.844 29.547 9.586 1 96.44 242 SER B CA 1
ATOM 4495 C C . SER B 1 242 ? -19.906 28.219 10.359 1 96.44 242 SER B C 1
ATOM 4497 O O . SER B 1 242 ? -18.938 27.469 10.414 1 96.44 242 SER B O 1
ATOM 4499 N N . ARG B 1 243 ? -20.938 28.078 11.125 1 95.75 243 ARG B N 1
ATOM 4500 C CA . ARG B 1 243 ? -21.156 26.828 11.867 1 95.75 243 ARG B CA 1
ATOM 4501 C C . ARG B 1 243 ? -22.547 26.266 11.602 1 95.75 243 ARG B C 1
ATOM 4503 O O . ARG B 1 243 ? -23.531 27.016 11.539 1 95.75 243 ARG B O 1
ATOM 4510 N N . ARG B 1 244 ? -22.547 24.984 11.43 1 95.69 244 ARG B N 1
ATOM 4511 C CA . ARG B 1 244 ? -23.844 24.297 11.359 1 95.69 244 ARG B CA 1
ATOM 4512 C C . ARG B 1 244 ? -24.547 24.328 12.711 1 95.69 244 ARG B C 1
ATOM 4514 O O . ARG B 1 244 ? -23.922 24.609 13.734 1 95.69 244 ARG B O 1
ATOM 4521 N N . GLU B 1 245 ? -25.812 23.969 12.703 1 92.81 245 GLU B N 1
ATOM 4522 C CA . GLU B 1 245 ? -26.609 23.953 13.922 1 92.81 245 GLU B CA 1
ATOM 4523 C C . GLU B 1 245 ? -26.016 23.031 14.977 1 92.81 245 GLU B C 1
ATOM 4525 O O . GLU B 1 245 ? -26.094 23.312 16.172 1 92.81 245 GLU B O 1
ATOM 4530 N N . ASP B 1 246 ? -25.391 22.047 14.562 1 90.56 246 ASP B N 1
ATOM 4531 C CA . ASP B 1 246 ? -24.859 21.047 15.484 1 90.56 246 ASP B CA 1
ATOM 4532 C C . ASP B 1 246 ? -23.438 21.422 15.922 1 90.56 246 ASP B C 1
ATOM 4534 O O . ASP B 1 246 ? -22.766 20.625 16.578 1 90.56 246 ASP B O 1
ATOM 4538 N N . GLY B 1 247 ? -22.984 22.547 15.477 1 92.88 247 GLY B N 1
ATOM 4539 C CA . GLY B 1 247 ? -21.703 23.047 15.93 1 92.88 247 GLY B CA 1
ATOM 4540 C C . GLY B 1 247 ? -20.578 22.766 14.953 1 92.88 247 GLY B C 1
ATOM 4541 O O . GLY B 1 247 ? -19.438 23.188 15.172 1 92.88 247 GLY B O 1
ATOM 4542 N N . PHE B 1 248 ? -20.859 22.109 13.852 1 96 248 PHE B N 1
ATOM 4543 C CA . PHE B 1 248 ? -19.875 21.734 12.844 1 96 248 PHE B CA 1
ATOM 4544 C C . PHE B 1 248 ? -19.344 22.969 12.133 1 96 248 PHE B C 1
ATOM 4546 O O . PHE B 1 248 ? -20.125 23.797 11.625 1 96 248 PHE B O 1
ATOM 4553 N N . TYR B 1 249 ? -18.016 23.172 12.18 1 97.69 249 TYR B N 1
ATOM 4554 C CA . TYR B 1 249 ? -17.391 24.312 11.531 1 97.69 249 TYR B CA 1
ATOM 4555 C C . TYR B 1 249 ? -17.375 24.141 10.023 1 97.69 249 TYR B C 1
ATOM 4557 O O . TYR B 1 249 ? -17.109 23.047 9.516 1 97.69 249 TYR B O 1
ATOM 4565 N N . LEU B 1 250 ? -17.641 25.281 9.281 1 97.5 250 LEU B N 1
ATOM 4566 C CA . LEU B 1 250 ? -17.672 25.281 7.82 1 97.5 250 LEU B CA 1
ATOM 4567 C C . LEU B 1 250 ? -16.797 26.406 7.266 1 97.5 250 LEU B C 1
ATOM 4569 O O . LEU B 1 250 ? -17.297 27.328 6.617 1 97.5 250 LEU B O 1
ATOM 4573 N N . PRO B 1 251 ? -15.516 26.328 7.469 1 97.62 251 PRO B N 1
ATOM 4574 C CA . PRO B 1 251 ? -14.656 27.344 6.871 1 97.62 251 PRO B CA 1
ATOM 4575 C C . PRO B 1 251 ? -14.57 27.234 5.352 1 97.62 251 PRO B C 1
ATOM 4577 O O . PRO B 1 251 ? -14.625 26.125 4.805 1 97.62 251 PRO B O 1
ATOM 4580 N N . VAL B 1 252 ? -14.469 28.391 4.641 1 97.5 252 VAL B N 1
ATOM 4581 C CA . VAL B 1 252 ? -14.117 28.438 3.227 1 97.5 252 VAL B CA 1
ATOM 4582 C C . VAL B 1 252 ? -12.609 28.594 3.076 1 97.5 252 VAL B C 1
ATOM 4584 O O . VAL B 1 252 ? -12.094 29.719 3.092 1 97.5 252 VAL B O 1
ATOM 4587 N N . TRP B 1 253 ? -11.969 27.484 2.854 1 97.56 253 TRP B N 1
ATOM 4588 C CA . TRP B 1 253 ? -10.508 27.469 2.82 1 97.56 253 TRP B CA 1
ATOM 4589 C C . TRP B 1 253 ? -9.977 28.234 1.609 1 97.56 253 TRP B C 1
ATOM 4591 O O . TRP B 1 253 ? -10.547 28.141 0.518 1 97.56 253 TRP B O 1
ATOM 4601 N N . CYS B 1 254 ? -8.93 28.969 1.812 1 97.38 254 CYS B N 1
ATOM 4602 C CA . CYS B 1 254 ? -8.219 29.641 0.732 1 97.38 254 CYS B CA 1
ATOM 4603 C C . CYS B 1 254 ? -6.711 29.531 0.915 1 97.38 254 CYS B C 1
ATOM 4605 O O . CYS B 1 254 ? -6.242 29 1.923 1 97.38 254 CYS B O 1
ATOM 4607 N N . ASP B 1 255 ? -5.949 29.938 -0.092 1 96.94 255 ASP B N 1
ATOM 4608 C CA . ASP B 1 255 ? -4.496 29.828 0 1 96.94 255 ASP B CA 1
ATOM 4609 C C . ASP B 1 255 ? -3.951 30.734 1.108 1 96.94 255 ASP B C 1
ATOM 4611 O O . ASP B 1 255 ? -4.5 31.797 1.377 1 96.94 255 ASP B O 1
ATOM 4615 N N . VAL B 1 256 ? -2.912 30.266 1.729 1 98.31 256 VAL B N 1
ATOM 4616 C CA . VAL B 1 256 ? -2.254 31.031 2.789 1 98.31 256 VAL B CA 1
ATOM 4617 C C . VAL B 1 256 ? -1.884 32.406 2.277 1 98.31 256 VAL B C 1
ATOM 4619 O O . VAL B 1 256 ? -1.22 32.562 1.246 1 98.31 256 VAL B O 1
ATOM 4622 N N . GLY B 1 257 ? -2.326 33.406 2.949 1 96.94 257 GLY B N 1
ATOM 4623 C CA . GLY B 1 257 ? -2.023 34.781 2.586 1 96.94 257 GLY B CA 1
ATOM 4624 C C . GLY B 1 257 ? -3.092 35.406 1.72 1 96.94 257 GLY B C 1
ATOM 4625 O O . GLY B 1 257 ? -3.045 36.625 1.45 1 96.94 257 GLY B O 1
ATOM 4626 N N . GLU B 1 258 ? -3.992 34.594 1.296 1 96 258 GLU B N 1
ATOM 4627 C CA . GLU B 1 258 ? -5.02 35.094 0.392 1 96 258 GLU B CA 1
ATOM 4628 C C . GLU B 1 258 ? -6.055 35.938 1.147 1 96 258 GLU B C 1
ATOM 4630 O O . GLU B 1 258 ? -6.59 36.906 0.614 1 96 258 GLU B O 1
ATOM 4635 N N . SER B 1 259 ? -6.277 35.438 2.268 1 93.56 259 SER B N 1
ATOM 4636 C CA . SER B 1 259 ? -7.219 36.156 3.1 1 93.56 259 SER B CA 1
ATOM 4637 C C . SER B 1 259 ? -6.488 37 4.164 1 93.56 259 SER B C 1
ATOM 4639 O O . SER B 1 259 ? -5.258 36.969 4.227 1 93.56 259 SER B O 1
ATOM 4641 N N . GLN B 1 260 ? -7.07 37.875 5 1 85.69 260 GLN B N 1
ATOM 4642 C CA . GLN B 1 260 ? -6.492 38.625 6.105 1 85.69 260 GLN B CA 1
ATOM 4643 C C . GLN B 1 260 ? -7.082 38.188 7.441 1 85.69 260 GLN B C 1
ATOM 4645 O O . GLN B 1 260 ? -7.047 38.938 8.422 1 85.69 260 GLN B O 1
ATOM 4650 N N . ASN B 1 261 ? -7.508 36.938 7.383 1 93.25 261 ASN B N 1
ATOM 4651 C CA . ASN B 1 261 ? -8.18 36.469 8.586 1 93.25 261 ASN B CA 1
ATOM 4652 C C . ASN B 1 261 ? -7.188 35.938 9.617 1 93.25 261 ASN B C 1
ATOM 4654 O O . ASN B 1 261 ? -7.43 36 10.82 1 93.25 261 ASN B O 1
ATOM 4658 N N . VAL B 1 262 ? -6.121 35.281 9.188 1 97.44 262 VAL B N 1
ATOM 4659 C CA . VAL B 1 262 ? -5.113 34.719 10.086 1 97.44 262 VAL B CA 1
ATOM 4660 C C . VAL B 1 262 ? -3.885 35.625 10.109 1 97.44 262 VAL B C 1
ATOM 4662 O O . VAL B 1 262 ? -3.389 36.031 9.062 1 97.44 262 VAL B O 1
ATOM 4665 N N . ASP B 1 263 ? -3.438 36.031 11.289 1 98.12 263 ASP B N 1
ATOM 4666 C CA . ASP B 1 263 ? -2.307 36.938 11.445 1 98.12 263 ASP B CA 1
ATOM 4667 C C . ASP B 1 263 ? -0.981 36.188 11.359 1 98.12 263 ASP B C 1
ATOM 4669 O O . ASP B 1 263 ? -0.296 36 12.367 1 98.12 263 ASP B O 1
ATOM 4673 N N . PHE B 1 264 ? -0.583 35.844 10.156 1 98.56 264 PHE B N 1
ATOM 4674 C CA . PHE B 1 264 ? 0.605 35.031 9.922 1 98.56 264 PHE B CA 1
ATOM 4675 C C . PHE B 1 264 ? 1.86 35.781 10.383 1 98.56 264 PHE B C 1
ATOM 4677 O O . PHE B 1 264 ? 2.783 35.156 10.922 1 98.56 264 PHE B O 1
ATOM 4684 N N . PRO B 1 265 ? 1.968 37.156 10.195 1 98.25 265 PRO B N 1
ATOM 4685 C CA . PRO B 1 265 ? 3.143 37.844 10.727 1 98.25 265 PRO B CA 1
ATOM 4686 C C . PRO B 1 265 ? 3.295 37.688 12.234 1 98.25 265 PRO B C 1
ATOM 4688 O O . PRO B 1 265 ? 4.402 37.438 12.727 1 98.25 265 PRO B O 1
ATOM 4691 N N . ALA B 1 266 ? 2.213 37.781 12.953 1 98.56 266 ALA B N 1
ATOM 4692 C CA . ALA B 1 266 ? 2.268 37.594 14.398 1 98.56 266 ALA B CA 1
ATOM 4693 C C . ALA B 1 266 ? 2.646 36.188 14.766 1 98.56 266 ALA B C 1
ATOM 4695 O O . ALA B 1 266 ? 3.367 35.938 15.742 1 98.56 266 ALA B O 1
ATOM 4696 N N . ILE B 1 267 ? 2.119 35.25 14.031 1 98.69 267 ILE B N 1
ATOM 4697 C CA . ILE B 1 267 ? 2.432 33.844 14.258 1 98.69 267 ILE B CA 1
ATOM 4698 C C . ILE B 1 267 ? 3.922 33.594 14.016 1 98.69 267 ILE B C 1
ATOM 4700 O O . ILE B 1 267 ? 4.582 32.906 14.812 1 98.69 267 ILE B O 1
ATOM 4704 N N . ARG B 1 268 ? 4.426 34.156 12.953 1 98.38 268 ARG B N 1
ATOM 4705 C CA . ARG B 1 268 ? 5.855 34.062 12.672 1 98.38 268 ARG B CA 1
ATOM 4706 C C . ARG B 1 268 ? 6.676 34.562 13.844 1 98.38 268 ARG B C 1
ATOM 4708 O O . ARG B 1 268 ? 7.641 33.938 14.273 1 98.38 268 ARG B O 1
ATOM 4715 N N . ALA B 1 269 ? 6.332 35.719 14.328 1 98.19 269 ALA B N 1
ATOM 4716 C CA . ALA B 1 269 ? 7.035 36.344 15.445 1 98.19 269 ALA B CA 1
ATOM 4717 C C . ALA B 1 269 ? 7.004 35.438 16.688 1 98.19 269 ALA B C 1
ATOM 4719 O O . ALA B 1 269 ? 8.008 35.312 17.391 1 98.19 269 ALA B O 1
ATOM 4720 N N . ALA B 1 270 ? 5.844 34.812 16.953 1 98.56 270 ALA B N 1
ATOM 4721 C CA . ALA B 1 270 ? 5.711 33.906 18.078 1 98.56 270 ALA B CA 1
ATOM 4722 C C . ALA B 1 270 ? 6.637 32.688 17.922 1 98.56 270 ALA B C 1
ATOM 4724 O O . ALA B 1 270 ? 7.258 32.25 18.891 1 98.56 270 ALA B O 1
ATOM 4725 N N . LEU B 1 271 ? 6.742 32.188 16.719 1 98.56 271 LEU B N 1
ATOM 4726 C CA . LEU B 1 271 ? 7.613 31.031 16.453 1 98.56 271 LEU B CA 1
ATOM 4727 C C . LEU B 1 271 ? 9.078 31.406 16.688 1 98.56 271 LEU B C 1
ATOM 4729 O O . LEU B 1 271 ? 9.836 30.625 17.266 1 98.56 271 LEU B O 1
ATOM 4733 N N . GLU B 1 272 ? 9.43 32.562 16.234 1 97.75 272 GLU B N 1
ATOM 4734 C CA . GLU B 1 272 ? 10.789 33.062 16.469 1 97.75 272 GLU B CA 1
ATOM 4735 C C . GLU B 1 272 ? 11.07 33.219 17.953 1 97.75 272 GLU B C 1
ATOM 4737 O O . GLU B 1 272 ? 12.148 32.844 18.438 1 97.75 272 GLU B O 1
ATOM 4742 N N . GLU B 1 273 ? 10.125 33.781 18.562 1 97.44 273 GLU B N 1
ATOM 4743 C CA . GLU B 1 273 ? 10.258 34.031 20 1 97.44 273 GLU B CA 1
ATOM 4744 C C . GLU B 1 273 ? 10.539 32.75 20.766 1 97.44 273 GLU B C 1
ATOM 4746 O O . GLU B 1 273 ? 11.367 32.719 21.688 1 97.44 273 GLU B O 1
ATOM 4751 N N . ILE B 1 274 ? 9.883 31.641 20.375 1 97.88 274 ILE B N 1
ATOM 4752 C CA . ILE B 1 274 ? 10.039 30.406 21.141 1 97.88 274 ILE B CA 1
ATOM 4753 C C . ILE B 1 274 ? 11.203 29.594 20.578 1 97.88 274 ILE B C 1
ATOM 4755 O O . ILE B 1 274 ? 11.469 28.484 21.031 1 97.88 274 ILE B O 1
ATOM 4759 N N . GLY B 1 275 ? 11.852 30.109 19.594 1 97.5 275 GLY B N 1
ATOM 4760 C CA . GLY B 1 275 ? 13.016 29.453 19.016 1 97.5 275 GLY B CA 1
ATOM 4761 C C . GLY B 1 275 ? 12.656 28.234 18.172 1 97.5 275 GLY B C 1
ATOM 4762 O O . GLY B 1 275 ? 13.414 27.266 18.125 1 97.5 275 GLY B O 1
ATOM 4763 N N . PHE B 1 276 ? 11.531 28.281 17.547 1 97.94 276 PHE B N 1
ATOM 4764 C CA . PHE B 1 276 ? 11.094 27.156 16.719 1 97.94 276 PHE B CA 1
ATOM 4765 C C . PHE B 1 276 ? 11.992 27.016 15.492 1 97.94 276 PHE B C 1
ATOM 4767 O O . PHE B 1 276 ? 12.211 27.984 14.766 1 97.94 276 PHE B O 1
ATOM 4774 N N . GLN B 1 277 ? 12.477 25.75 15.211 1 96.44 277 GLN B N 1
ATOM 4775 C CA . GLN B 1 277 ? 13.43 25.562 14.117 1 96.44 277 GLN B CA 1
ATOM 4776 C C . GLN B 1 277 ? 13.016 24.406 13.219 1 96.44 277 GLN B C 1
ATOM 4778 O O . GLN B 1 277 ? 13.781 23.969 12.359 1 96.44 277 GLN B O 1
ATOM 4783 N N . ARG B 1 278 ? 11.867 23.906 13.359 1 98.12 278 ARG B N 1
ATOM 4784 C CA . ARG B 1 278 ? 11.422 22.75 12.609 1 98.12 278 ARG B CA 1
ATOM 4785 C C . ARG B 1 278 ? 10.539 23.156 11.438 1 98.12 278 ARG B C 1
ATOM 4787 O O . ARG B 1 278 ? 10.547 24.312 11.023 1 98.12 278 ARG B O 1
ATOM 4794 N N . TRP B 1 279 ? 9.852 22.266 10.82 1 98.81 279 TRP B N 1
ATOM 4795 C CA . TRP B 1 279 ? 9.141 22.516 9.57 1 98.81 279 TRP B CA 1
ATOM 4796 C C . TRP B 1 279 ? 7.867 23.312 9.82 1 98.81 279 TRP B C 1
ATOM 4798 O O . TRP B 1 279 ? 7.145 23.047 10.781 1 98.81 279 TRP B O 1
ATOM 4808 N N . VAL B 1 280 ? 7.656 24.266 9.016 1 98.94 280 VAL B N 1
ATOM 4809 C CA . VAL B 1 280 ? 6.402 25 8.898 1 98.94 280 VAL B CA 1
ATOM 4810 C C . VAL B 1 280 ? 5.742 24.672 7.559 1 98.94 280 VAL B C 1
ATOM 4812 O O . VAL B 1 280 ? 6.309 24.953 6.496 1 98.94 280 VAL B O 1
ATOM 4815 N N . THR B 1 281 ? 4.555 24.109 7.59 1 98.94 281 THR B N 1
ATOM 4816 C CA . THR B 1 281 ? 3.934 23.594 6.379 1 98.94 281 THR B CA 1
ATOM 4817 C C . THR B 1 281 ? 2.676 24.375 6.031 1 98.94 281 THR B C 1
ATOM 4819 O O . THR B 1 281 ? 1.841 24.641 6.902 1 98.94 281 THR B O 1
ATOM 4822 N N . ALA B 1 282 ? 2.57 24.797 4.762 1 98.88 282 ALA B N 1
ATOM 4823 C CA . ALA B 1 282 ? 1.369 25.469 4.273 1 98.88 282 ALA B CA 1
ATOM 4824 C C . ALA B 1 282 ? 0.379 24.469 3.689 1 98.88 282 ALA B C 1
ATOM 4826 O O . ALA B 1 282 ? 0.762 23.578 2.916 1 98.88 282 ALA B O 1
ATOM 4827 N N . CYS B 1 283 ? -0.877 24.641 4.059 1 98.62 283 CYS B N 1
ATOM 4828 C CA . CYS B 1 283 ? -1.959 23.828 3.516 1 98.62 283 CYS B CA 1
ATOM 4829 C C . CYS B 1 283 ? -2.637 24.531 2.346 1 98.62 283 CYS B C 1
ATOM 4831 O O . CYS B 1 283 ? -2.754 25.75 2.338 1 98.62 283 CYS B O 1
ATOM 4833 N N . PRO B 1 284 ? -3.076 23.75 1.402 1 97.19 284 PRO B N 1
ATOM 4834 C CA . PRO B 1 284 ? -3.746 24.359 0.246 1 97.19 284 PRO B CA 1
ATOM 4835 C C . PRO B 1 284 ? -5.141 24.875 0.578 1 97.19 284 PRO B C 1
ATOM 4837 O O . PRO B 1 284 ? -5.777 24.391 1.52 1 97.19 284 PRO B O 1
ATOM 4840 N N . GLY B 1 285 ? -5.551 25.891 -0.234 1 95.69 285 GLY B N 1
ATOM 4841 C CA . GLY B 1 285 ? -6.949 26.297 -0.208 1 95.69 285 GLY B CA 1
ATOM 4842 C C . GLY B 1 285 ? -7.859 25.328 -0.947 1 95.69 285 GLY B C 1
ATOM 4843 O O . GLY B 1 285 ? -7.465 24.203 -1.256 1 95.69 285 GLY B O 1
ATOM 4844 N N . GLN B 1 286 ? -9.062 25.797 -1.18 1 95.31 286 GLN B N 1
ATOM 4845 C CA . GLN B 1 286 ? -10.031 24.984 -1.905 1 95.31 286 GLN B CA 1
ATOM 4846 C C . GLN B 1 286 ? -9.523 24.641 -3.307 1 95.31 286 GLN B C 1
ATOM 4848 O O . GLN B 1 286 ? -8.883 25.469 -3.951 1 95.31 286 GLN B O 1
ATOM 4853 N N . PRO B 1 287 ? -9.898 23.406 -3.699 1 94.38 287 PRO B N 1
ATOM 4854 C CA . PRO B 1 287 ? -9.531 23.094 -5.082 1 94.38 287 PRO B CA 1
ATOM 4855 C C . PRO B 1 287 ? -10.188 24.031 -6.094 1 94.38 287 PRO B C 1
ATOM 4857 O O . PRO B 1 287 ? -11.32 24.469 -5.891 1 94.38 287 PRO B O 1
ATOM 4860 N N . ILE B 1 288 ? -9.406 24.328 -7.102 1 93.12 288 ILE B N 1
ATOM 4861 C CA . ILE B 1 288 ? -9.93 25.109 -8.211 1 93.12 288 ILE B CA 1
ATOM 4862 C C . ILE B 1 288 ? -10.336 24.172 -9.352 1 93.12 288 ILE B C 1
ATOM 4864 O O . ILE B 1 288 ? -9.484 23.5 -9.945 1 93.12 288 ILE B O 1
ATOM 4868 N N . PRO B 1 289 ? -11.672 24.188 -9.641 1 93.38 289 PRO B N 1
ATOM 4869 C CA . PRO B 1 289 ? -12.117 23.281 -10.703 1 93.38 289 PRO B CA 1
ATOM 4870 C C . PRO B 1 289 ? -11.312 23.438 -11.992 1 93.38 289 PRO B C 1
ATOM 4872 O O . PRO B 1 289 ? -11.086 24.562 -12.445 1 93.38 289 PRO B O 1
ATOM 4875 N N . GLY B 1 290 ? -10.852 22.328 -12.547 1 93.69 290 GLY B N 1
ATOM 4876 C CA . GLY B 1 290 ? -10.086 22.328 -13.789 1 93.69 290 GLY B CA 1
ATOM 4877 C C . GLY B 1 290 ? -8.602 22.516 -13.562 1 93.69 290 GLY B C 1
ATOM 4878 O O . GLY B 1 290 ? -7.801 22.344 -14.492 1 93.69 290 GLY B O 1
ATOM 4879 N N . GLN B 1 291 ? -8.25 22.859 -12.367 1 94.06 291 GLN B N 1
ATOM 4880 C CA . GLN B 1 291 ? -6.848 23.078 -12.023 1 94.06 291 GLN B CA 1
ATOM 4881 C C . GLN B 1 291 ? -6.5 22.391 -10.703 1 94.06 291 GLN B C 1
ATOM 4883 O O . GLN B 1 291 ? -5.723 22.922 -9.906 1 94.06 291 GLN B O 1
ATOM 4888 N N . ASP B 1 292 ? -7.137 21.281 -10.484 1 94.12 292 ASP B N 1
ATOM 4889 C CA . ASP B 1 292 ? -6.973 20.656 -9.18 1 94.12 292 ASP B CA 1
ATOM 4890 C C . ASP B 1 292 ? -6 19.469 -9.25 1 94.12 292 ASP B C 1
ATOM 4892 O O . ASP B 1 292 ? -5.82 18.75 -8.273 1 94.12 292 ASP B O 1
ATOM 4896 N N . ASP B 1 293 ? -5.332 19.344 -10.398 1 96.06 293 ASP B N 1
ATOM 4897 C CA . ASP B 1 293 ? -4.312 18.297 -10.508 1 96.06 293 ASP B CA 1
ATOM 4898 C C . ASP B 1 293 ? -3.041 18.703 -9.766 1 96.06 293 ASP B C 1
ATOM 4900 O O . ASP B 1 293 ? -2.785 19.891 -9.555 1 96.06 293 ASP B O 1
ATOM 4904 N N . PRO B 1 294 ? -2.215 17.75 -9.453 1 97.06 294 PRO B N 1
ATOM 4905 C CA . PRO B 1 294 ? -1.038 18 -8.617 1 97.06 294 PRO B CA 1
ATOM 4906 C C . PRO B 1 294 ? -0.097 19.047 -9.211 1 97.06 294 PRO B C 1
ATOM 4908 O O . PRO B 1 294 ? 0.411 19.906 -8.492 1 97.06 294 PRO B O 1
ATOM 4911 N N . LEU B 1 295 ? 0.154 18.984 -10.453 1 97.31 295 LEU B N 1
ATOM 4912 C CA . LEU B 1 295 ? 1.074 19.906 -11.102 1 97.31 295 LEU B CA 1
ATOM 4913 C C . LEU B 1 295 ? 0.535 21.328 -11.055 1 97.31 295 LEU B C 1
ATOM 4915 O O . LEU B 1 295 ? 1.272 22.266 -10.734 1 97.31 295 LEU B O 1
ATOM 4919 N N . SER B 1 296 ? -0.715 21.484 -11.383 1 96.94 296 SER B N 1
ATOM 4920 C CA . SER B 1 296 ? -1.353 22.781 -11.32 1 96.94 296 SER B CA 1
ATOM 4921 C C . SER B 1 296 ? -1.333 23.344 -9.906 1 96.94 296 SER B C 1
ATOM 4923 O O . SER B 1 296 ? -1.04 24.531 -9.703 1 96.94 296 SER B O 1
ATOM 4925 N N . GLU B 1 297 ? -1.676 22.531 -8.969 1 97.06 297 GLU B N 1
ATOM 4926 C CA . GLU B 1 297 ? -1.653 22.953 -7.57 1 97.06 297 GLU B CA 1
ATOM 4927 C C . GLU B 1 297 ? -0.249 23.359 -7.141 1 97.06 297 GLU B C 1
ATOM 4929 O O . GLU B 1 297 ? -0.077 24.391 -6.477 1 97.06 297 GLU B O 1
ATOM 4934 N N . ALA B 1 298 ? 0.697 22.547 -7.539 1 98.31 298 ALA B N 1
ATOM 4935 C CA . ALA B 1 298 ? 2.086 22.844 -7.199 1 98.31 298 ALA B CA 1
ATOM 4936 C C . ALA B 1 298 ? 2.504 24.203 -7.75 1 98.31 298 ALA B C 1
ATOM 4938 O O . ALA B 1 298 ? 3.066 25.031 -7.023 1 98.31 298 ALA B O 1
ATOM 4939 N N . ARG B 1 299 ? 2.217 24.469 -8.969 1 97.88 299 ARG B N 1
ATOM 4940 C CA . ARG B 1 299 ? 2.6 25.734 -9.609 1 97.88 299 ARG B CA 1
ATOM 4941 C C . ARG B 1 299 ? 1.894 26.906 -8.953 1 97.88 299 ARG B C 1
ATOM 4943 O O . ARG B 1 299 ? 2.518 27.938 -8.68 1 97.88 299 ARG B O 1
ATOM 4950 N N . ARG B 1 300 ? 0.671 26.734 -8.664 1 96.62 300 ARG B N 1
ATOM 4951 C CA . ARG B 1 300 ? -0.124 27.812 -8.07 1 96.62 300 ARG B CA 1
ATOM 4952 C C . ARG B 1 300 ? 0.356 28.125 -6.66 1 96.62 300 ARG B C 1
ATOM 4954 O O . ARG B 1 300 ? 0.193 29.25 -6.18 1 96.62 300 ARG B O 1
ATOM 4961 N N . SER B 1 301 ? 0.959 27.172 -6.016 1 98.19 301 SER B N 1
ATOM 4962 C CA . SER B 1 301 ? 1.362 27.328 -4.621 1 98.19 301 SER B CA 1
ATOM 4963 C C . SER B 1 301 ? 2.506 28.328 -4.484 1 98.19 301 SER B C 1
ATOM 4965 O O . SER B 1 301 ? 2.826 28.766 -3.379 1 98.19 301 SER B O 1
ATOM 4967 N N . ALA B 1 302 ? 3.086 28.766 -5.598 1 98.62 302 ALA B N 1
ATOM 4968 C CA . ALA B 1 302 ? 4.168 29.75 -5.59 1 98.62 302 ALA B CA 1
ATOM 4969 C C . ALA B 1 302 ? 3.729 31.047 -4.922 1 98.62 302 ALA B C 1
ATOM 4971 O O . ALA B 1 302 ? 4.527 31.703 -4.262 1 98.62 302 ALA B O 1
ATOM 4972 N N . ARG B 1 303 ? 2.48 31.375 -5.105 1 97.56 303 ARG B N 1
ATOM 4973 C CA . ARG B 1 303 ? 1.958 32.594 -4.516 1 97.56 303 ARG B CA 1
ATOM 4974 C C . ARG B 1 303 ? 2.02 32.562 -2.994 1 97.56 303 ARG B C 1
ATOM 4976 O O . ARG B 1 303 ? 2.229 33.594 -2.342 1 97.56 303 ARG B O 1
ATOM 4983 N N . MET B 1 304 ? 1.829 31.406 -2.443 1 98.44 304 MET B N 1
ATOM 4984 C CA . MET B 1 304 ? 1.925 31.234 -0.995 1 98.44 304 MET B CA 1
ATOM 4985 C C . MET B 1 304 ? 3.357 31.453 -0.517 1 98.44 304 MET B C 1
ATOM 4987 O O . MET B 1 304 ? 3.582 32.062 0.521 1 98.44 304 MET B O 1
ATOM 4991 N N . VAL B 1 305 ? 4.297 30.922 -1.278 1 98.5 305 VAL B N 1
ATOM 4992 C CA . VAL B 1 305 ? 5.703 31.078 -0.915 1 98.5 305 VAL B CA 1
ATOM 4993 C C . VAL B 1 305 ? 6.094 32.562 -0.971 1 98.5 305 VAL B C 1
ATOM 4995 O O . VAL B 1 305 ? 6.734 33.062 -0.052 1 98.5 305 VAL B O 1
ATOM 4998 N N . ASP B 1 306 ? 5.691 33.188 -2.039 1 98.19 306 ASP B N 1
ATOM 4999 C CA . ASP B 1 306 ? 5.977 34.594 -2.182 1 98.19 306 ASP B CA 1
ATOM 5000 C C . ASP B 1 306 ? 5.453 35.406 -0.984 1 98.19 306 ASP B C 1
ATOM 5002 O O . ASP B 1 306 ? 6.164 36.25 -0.43 1 98.19 306 ASP B O 1
ATOM 5006 N N . TYR B 1 307 ? 4.289 35.094 -0.625 1 98.19 307 TYR B N 1
ATOM 5007 C CA . TYR B 1 307 ? 3.684 35.75 0.514 1 98.19 307 TYR B CA 1
ATOM 5008 C C . TYR B 1 307 ? 4.453 35.469 1.797 1 98.19 307 TYR B C 1
ATOM 5010 O O . TYR B 1 307 ? 4.832 36.406 2.525 1 98.19 307 TYR B O 1
ATOM 5018 N N . LEU B 1 308 ? 4.684 34.219 2.08 1 98.5 308 LEU B N 1
ATOM 5019 C CA . LEU B 1 308 ? 5.312 33.781 3.33 1 98.5 308 LEU B CA 1
ATOM 5020 C C . LEU B 1 308 ? 6.734 34.344 3.432 1 98.5 308 LEU B C 1
ATOM 5022 O O . LEU B 1 308 ? 7.133 34.844 4.477 1 98.5 308 LEU B O 1
ATOM 5026 N N . ARG B 1 309 ? 7.453 34.25 2.346 1 98.19 309 ARG B N 1
ATOM 5027 C CA . ARG B 1 309 ? 8.797 34.812 2.342 1 98.19 309 ARG B CA 1
ATOM 5028 C C . ARG B 1 309 ? 8.75 36.344 2.48 1 98.19 309 ARG B C 1
ATOM 5030 O O . ARG B 1 309 ? 9.602 36.938 3.148 1 98.19 309 ARG B O 1
ATOM 5037 N N . GLY B 1 310 ? 7.797 36.906 1.889 1 97.5 310 GLY B N 1
ATOM 5038 C CA . GLY B 1 310 ? 7.625 38.344 1.978 1 97.5 310 GLY B CA 1
ATOM 5039 C C . GLY B 1 310 ? 7.426 38.844 3.398 1 97.5 310 GLY B C 1
ATOM 5040 O O . GLY B 1 310 ? 7.801 39.969 3.73 1 97.5 310 GLY B O 1
ATOM 5041 N N . ILE B 1 311 ? 6.875 38 4.215 1 97.06 311 ILE B N 1
ATOM 5042 C CA . ILE B 1 311 ? 6.633 38.438 5.586 1 97.06 311 ILE B CA 1
ATOM 5043 C C . ILE B 1 311 ? 7.645 37.781 6.52 1 97.06 311 ILE B C 1
ATOM 5045 O O . ILE B 1 311 ? 7.441 37.75 7.738 1 97.06 311 ILE B O 1
ATOM 5049 N N . GLY B 1 312 ? 8.633 37.094 6.008 1 96.44 312 GLY B N 1
ATOM 5050 C CA . GLY B 1 312 ? 9.82 36.781 6.789 1 96.44 312 GLY B CA 1
ATOM 5051 C C . GLY B 1 312 ? 9.898 35.312 7.156 1 96.44 312 GLY B C 1
ATOM 5052 O O . GLY B 1 312 ? 10.781 34.875 7.914 1 96.44 312 GLY B O 1
ATOM 5053 N N . TYR B 1 313 ? 8.984 34.531 6.738 1 97.75 313 TYR B N 1
ATOM 5054 C CA . TYR B 1 313 ? 9.109 33.125 6.988 1 97.75 313 TYR B CA 1
ATOM 5055 C C . TYR B 1 313 ? 10.32 32.531 6.254 1 97.75 313 TYR B C 1
ATOM 5057 O O . TYR B 1 313 ? 10.539 32.844 5.082 1 97.75 313 TYR B O 1
#

Sequence (626 aa):
MAGIYPAPLSRCTRGKLDVSFSPRPRPNLYQLPSLIPSQPHEEEPMPFKLSYSTLRWKSPDLEPALEALKEAGWDGWECRLPLDWLGTPQRLRQICRNADMPLAVYTAQGSPDQRDYEHVERNKRRMEFAAEMEVDCFMFMNGRKPEGRPVTRDDIIAAAEGAEAWAEYAAQFGLELSYHIHTNLLVDSIEDWRTYMAHLRKAKLCIDVSHAQLWGYDPVEAIRDFQDQLNYIHLQDYASTSRREDGFYLPVWCDVGESQNVDFPAIRAALEEIGFQRWVTACPGQPIPGQDDPLSEARRSARMVDYLRGIGYMAGIYPAPLSRCTRGKLDVSFSPRPRPNLYQLPSLIPSQPHEEEPMPFKLSYSTLRWKSPDLEPALEALKEAGWDGWECRLPLDWLGTPQRLR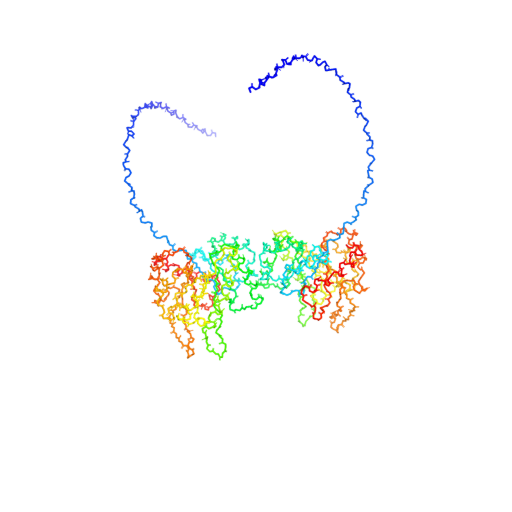QICRNADMPLAVYTAQGSPDQRDYEHVERNKRRMEFAAEMEVDCFMFMNGRKPEGRPVTRDDIIAAAEGAEAWAEYAAQFGLELSYHIHTNLLVDSIEDWRTYMAHLRKAKLCIDVSHAQLWGYDPVEAIRDFQDQLNYIHLQDYASTSRREDGFYLPVWCDVGESQNVDFPAIRAALEEIGFQRWVTACPGQPIPGQDDPLSEARRSARMVDYLRGIGY

pLDDT: mean 87.95, std 24.26, range [18.47, 98.94]

Foldseek 3Di:
DDDPDDDDDDDDDDDDPPPDPPDDDDPDPPPPPDPPPPDPPPPQPDFAQEEAEPPPAAQDPQLLLLLLLVVLPHQAYEDAYACVRCPALVSNLVSCVVSNHQHAEYEADAALLDPDDVRLVRRLVVLVRCLSSVHQAYEYEAAAADPPDHQDLVSLLSRLVSQQVVQVSSVVSPHAYEYEDDDRGSQHAPVSVVSNVVNHDGHAYEYEQVSCVVNVHHSLVVCVVRVVRHQHYEYWDFADWDADPVGGIDTQTAWRPPHPPHPVLSNVVSCVVSPHHGYYYYYHGDADPPQNHSNSSSNVNSVNVVRNVVSPD/DDDPPPDDPPPPDPPPPPPPPPPPDDPPPPPPPPPPPDDPPPPQPDFAQEEAEPPPAAQDPQLLLLLLLVVLPHQAYEDAYACVRCPALVSNLVSCVVSNHQHAEYEADAALLDPDDVRLVRRLVVLVRCLSSVHQAYEYEAAAADPPDAQDLVSLLSRLVSQQVVQVSSVVSPHAYEYEDDDRGSQHAPVSVVSNVVNHDGHAYEYEQVSCVVNVHHSLVVCVVRVVRHQHYEYWDFADWDADPVGGIDTQTAWHPPHPPRPVLSNVVSCVVSPHHGYYYYYHGDADPPQNHSNSSSNVNSVNVVRNVVSPD

InterPro domains:
  IPR013022 Xylose isomerase-like, TIM barrel domain [PF01261] (66-286)
  IPR036237 Xylose isomerase-like superfamily [SSF51658] (47-300)
  IPR050312 IolE/XylA/MocC-like [PTHR12110] (47-309)